Protein AF-A0A959GQR2-F1 (afdb_monomer_lite)

Structure (mmCIF, N/CA/C/O backbone):
data_AF-A0A959GQR2-F1
#
_entry.id   AF-A0A959GQR2-F1
#
loop_
_atom_site.group_PDB
_atom_site.id
_atom_site.type_symbol
_atom_site.label_atom_id
_atom_site.label_alt_id
_atom_site.label_comp_id
_atom_site.label_asym_id
_atom_site.label_entity_id
_atom_site.label_seq_id
_atom_site.pdbx_PDB_ins_code
_atom_site.Cartn_x
_atom_site.Cartn_y
_atom_site.Cartn_z
_atom_site.occupancy
_atom_site.B_iso_or_equiv
_atom_site.auth_seq_id
_atom_site.auth_comp_id
_atom_site.auth_asym_id
_atom_site.auth_atom_id
_atom_site.pdbx_PDB_model_num
ATOM 1 N N . MET A 1 1 ? 17.526 -15.668 -27.246 1.00 90.75 1 MET A N 1
ATOM 2 C CA . MET A 1 1 ? 16.387 -14.939 -27.847 1.00 90.75 1 MET A CA 1
ATOM 3 C C . MET A 1 1 ? 16.844 -13.539 -28.229 1.00 90.75 1 MET A C 1
ATOM 5 O O . MET A 1 1 ? 17.659 -12.975 -27.502 1.00 90.75 1 MET A O 1
ATOM 9 N N . GLN A 1 2 ? 16.391 -13.008 -29.364 1.00 95.25 2 GLN A N 1
ATOM 10 C CA . GLN A 1 2 ? 16.676 -11.628 -29.768 1.00 95.25 2 GLN A CA 1
ATOM 11 C C . GLN A 1 2 ? 15.507 -10.730 -29.353 1.00 95.25 2 GLN A C 1
ATOM 13 O O . GLN A 1 2 ? 14.357 -11.080 -29.602 1.00 95.25 2 GLN A O 1
ATOM 18 N N . PHE A 1 3 ? 15.804 -9.585 -28.737 1.00 97.50 3 PHE A N 1
ATOM 19 C CA . PHE A 1 3 ? 14.804 -8.584 -28.359 1.00 97.50 3 PHE A CA 1
ATOM 20 C C . PHE A 1 3 ? 15.096 -7.280 -29.100 1.00 97.50 3 PHE A C 1
ATOM 22 O O . PHE A 1 3 ? 16.038 -6.567 -28.757 1.00 97.50 3 PHE A O 1
ATOM 29 N N . GLU A 1 4 ? 14.314 -6.968 -30.134 1.00 98.38 4 GLU A N 1
ATOM 30 C CA . GLU A 1 4 ? 14.354 -5.647 -30.769 1.00 98.38 4 GLU A CA 1
ATOM 31 C C . GLU A 1 4 ? 13.756 -4.613 -29.813 1.00 98.38 4 GLU A C 1
ATOM 33 O O . GLU A 1 4 ? 12.607 -4.737 -29.390 1.00 98.38 4 GLU A O 1
ATOM 38 N N . LEU A 1 5 ? 14.548 -3.606 -29.456 1.00 98.31 5 LEU A N 1
ATOM 39 C CA . LEU A 1 5 ? 14.139 -2.560 -28.533 1.00 98.31 5 LEU A CA 1
ATOM 40 C C . LEU A 1 5 ? 13.542 -1.393 -29.311 1.00 98.31 5 LEU A C 1
ATOM 42 O O . LEU A 1 5 ? 14.211 -0.795 -30.158 1.00 98.31 5 LEU A O 1
ATOM 46 N N . ARG A 1 6 ? 12.299 -1.037 -28.984 1.00 97.69 6 ARG A N 1
ATOM 47 C CA . ARG A 1 6 ? 11.649 0.181 -29.470 1.00 97.69 6 ARG A CA 1
ATOM 48 C C . ARG A 1 6 ? 11.347 1.070 -28.266 1.00 97.69 6 ARG A C 1
ATOM 50 O O . ARG A 1 6 ? 10.456 0.711 -27.492 1.00 97.69 6 ARG A O 1
ATOM 57 N N . PRO A 1 7 ? 12.071 2.196 -28.099 1.00 95.88 7 PRO A N 1
ATOM 58 C CA . PRO A 1 7 ? 11.909 3.113 -26.974 1.00 95.88 7 PRO A CA 1
ATOM 59 C C . PRO A 1 7 ? 10.444 3.359 -26.624 1.00 95.88 7 PRO A C 1
ATOM 61 O O . PRO A 1 7 ? 9.651 3.693 -27.507 1.00 95.88 7 PRO A O 1
ATOM 64 N N . TYR A 1 8 ? 10.101 3.142 -25.353 1.00 93.56 8 TYR A N 1
ATOM 65 C CA . TYR A 1 8 ? 8.764 3.346 -24.782 1.00 93.56 8 TYR A CA 1
ATOM 66 C C . TYR A 1 8 ? 7.606 2.594 -25.438 1.00 93.56 8 TYR A C 1
ATOM 68 O O . TYR A 1 8 ? 6.451 2.852 -25.113 1.00 93.56 8 TYR A O 1
ATOM 76 N N . LYS A 1 9 ? 7.890 1.638 -26.325 1.00 95.62 9 LYS A N 1
ATOM 77 C CA . LYS A 1 9 ? 6.865 0.866 -27.028 1.00 95.62 9 LYS A CA 1
ATOM 78 C C . LYS A 1 9 ? 6.974 -0.617 -26.721 1.00 95.62 9 LYS A C 1
ATOM 80 O O . LYS A 1 9 ? 6.058 -1.176 -26.126 1.00 95.62 9 LYS A O 1
ATOM 85 N N . THR A 1 10 ? 8.074 -1.250 -27.130 1.00 97.50 10 THR A N 1
ATOM 86 C CA . THR A 1 10 ? 8.179 -2.714 -27.111 1.00 97.50 10 THR A CA 1
ATOM 87 C C . THR A 1 10 ? 9.586 -3.225 -26.814 1.00 97.50 10 THR A C 1
ATOM 89 O O . THR A 1 10 ? 10.592 -2.562 -27.089 1.00 97.50 10 THR A O 1
ATOM 92 N N . ILE A 1 11 ? 9.643 -4.455 -26.298 1.00 97.81 11 ILE A N 1
ATOM 93 C CA . ILE A 1 11 ? 10.858 -5.246 -26.073 1.00 97.81 11 ILE A CA 1
ATOM 94 C C . ILE A 1 11 ? 10.650 -6.604 -26.749 1.00 97.81 11 ILE A C 1
ATOM 96 O O . ILE A 1 11 ? 10.088 -7.533 -26.171 1.00 97.81 11 ILE A O 1
ATOM 100 N N . GLY A 1 12 ? 11.072 -6.716 -28.011 1.00 96.75 12 GLY A N 1
ATOM 101 C CA . GLY A 1 12 ? 10.704 -7.850 -28.859 1.00 96.75 12 GLY A CA 1
ATOM 102 C C . GLY A 1 12 ? 9.174 -7.997 -28.940 1.00 96.75 12 GLY A C 1
ATOM 103 O O . GLY A 1 12 ? 8.532 -7.043 -29.382 1.00 96.75 12 GLY A O 1
ATOM 104 N N . PRO A 1 13 ? 8.594 -9.144 -28.529 1.00 96.31 13 PRO A N 1
ATOM 105 C CA . PRO A 1 13 ? 7.144 -9.356 -28.547 1.00 96.31 13 PRO A CA 1
ATOM 106 C C . PRO A 1 13 ? 6.391 -8.637 -27.417 1.00 96.31 13 PRO A C 1
ATOM 108 O O . PRO A 1 13 ? 5.178 -8.518 -27.500 1.00 96.31 13 PRO A O 1
ATOM 111 N N . LEU A 1 14 ? 7.083 -8.160 -26.377 1.00 97.69 14 LEU A N 1
ATOM 112 C CA . LEU A 1 14 ? 6.443 -7.553 -25.209 1.00 97.69 14 LEU A CA 1
ATOM 113 C C . LEU A 1 14 ? 6.052 -6.101 -25.490 1.00 97.69 14 LEU A C 1
ATOM 115 O O . LEU A 1 14 ? 6.912 -5.326 -25.929 1.00 97.69 14 LEU A O 1
ATOM 119 N N . VAL A 1 15 ? 4.818 -5.705 -25.171 1.00 97.81 15 VAL A N 1
ATOM 120 C CA . VAL A 1 15 ? 4.341 -4.320 -25.287 1.00 97.81 15 VAL A CA 1
ATOM 121 C C . VAL A 1 15 ? 4.146 -3.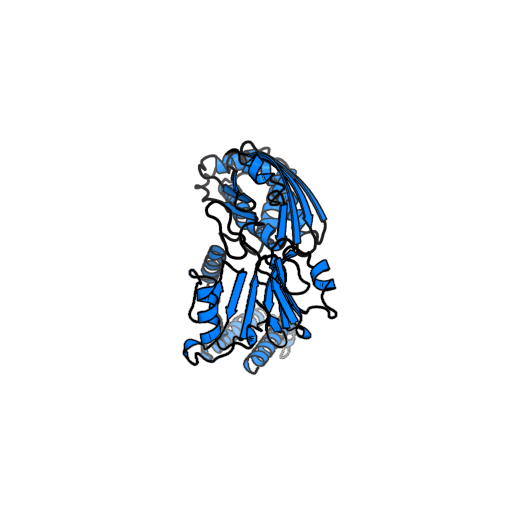725 -23.896 1.00 97.81 15 VAL A C 1
ATOM 123 O O . VAL A 1 15 ? 3.531 -4.327 -23.017 1.00 97.81 15 VAL A O 1
ATOM 126 N N . PHE A 1 16 ? 4.701 -2.536 -23.645 1.00 95.12 16 PHE A N 1
ATOM 127 C CA . PHE A 1 16 ? 4.500 -1.880 -22.349 1.00 95.12 16 PHE A CA 1
ATOM 128 C C . PHE A 1 16 ? 3.009 -1.653 -22.073 1.00 95.12 16 PHE A C 1
ATOM 130 O O . PHE A 1 16 ? 2.288 -1.157 -22.934 1.00 95.12 16 PHE A O 1
ATOM 137 N N . GLY A 1 17 ? 2.568 -1.980 -20.856 1.00 89.31 17 GLY A N 1
ATOM 138 C CA . GLY A 1 17 ? 1.157 -1.936 -20.464 1.00 89.31 17 GLY A CA 1
ATOM 139 C C . GLY A 1 17 ? 0.399 -3.260 -20.623 1.00 89.31 17 GLY A C 1
ATOM 140 O O . GLY A 1 17 ? -0.696 -3.379 -20.072 1.00 89.31 17 GLY A O 1
ATOM 141 N N . ASP A 1 18 ? 0.977 -4.261 -21.292 1.00 94.19 18 ASP A N 1
ATOM 142 C CA . ASP A 1 18 ? 0.396 -5.605 -21.391 1.00 94.19 18 ASP A CA 1
ATOM 143 C C . ASP A 1 18 ? 0.135 -6.206 -20.007 1.00 94.19 18 ASP A C 1
ATOM 145 O O . ASP A 1 18 ? 0.869 -5.943 -19.046 1.00 94.19 18 ASP A O 1
ATOM 149 N N . SER A 1 19 ? -0.922 -7.013 -19.885 1.00 93.56 19 SER A N 1
ATOM 150 C CA . SER A 1 19 ? -1.163 -7.745 -18.642 1.00 93.56 19 SER A CA 1
ATOM 151 C C . SER A 1 19 ? -0.108 -8.836 -18.444 1.00 93.56 19 SER A C 1
ATOM 153 O O . SER A 1 19 ? 0.501 -9.333 -19.392 1.00 93.56 19 SER A O 1
ATOM 155 N N . ARG A 1 20 ? 0.076 -9.285 -17.200 1.00 94.38 20 ARG A N 1
ATOM 156 C CA . ARG A 1 20 ? 0.905 -10.461 -16.895 1.00 94.38 20 ARG A CA 1
ATOM 157 C C . ARG A 1 20 ? 0.517 -11.704 -17.708 1.00 94.38 20 ARG A C 1
ATOM 159 O O . ARG A 1 20 ? 1.388 -12.513 -18.022 1.00 94.38 20 ARG A O 1
ATOM 166 N N . ALA A 1 21 ? -0.766 -11.885 -18.026 1.00 94.12 21 ALA A N 1
ATOM 167 C CA . ALA A 1 21 ? -1.213 -13.005 -18.851 1.00 94.12 21 ALA A CA 1
ATOM 168 C C . ALA A 1 21 ? -0.671 -12.883 -20.282 1.00 94.12 21 ALA A C 1
ATOM 170 O O . ALA A 1 21 ? -0.010 -13.808 -20.747 1.00 94.12 21 ALA A O 1
ATOM 171 N N . ASP A 1 22 ? -0.835 -11.715 -20.906 1.00 97.06 22 ASP A N 1
ATOM 172 C CA . ASP A 1 22 ? -0.346 -11.438 -22.265 1.00 97.06 22 ASP A CA 1
ATOM 173 C C . ASP A 1 22 ? 1.186 -11.584 -22.348 1.00 97.06 22 ASP A C 1
ATOM 175 O O . ASP A 1 22 ? 1.730 -12.183 -23.276 1.00 97.06 22 ASP A O 1
ATOM 179 N N . VAL A 1 23 ? 1.907 -11.118 -21.319 1.00 97.56 23 VAL A N 1
ATOM 180 C CA . VAL A 1 23 ? 3.363 -11.309 -21.229 1.00 97.56 23 VAL A CA 1
ATOM 181 C C . VAL A 1 23 ? 3.733 -12.790 -21.191 1.00 97.56 23 VAL A C 1
ATOM 183 O O . VAL A 1 23 ? 4.686 -13.195 -21.851 1.00 97.56 23 VAL A O 1
ATOM 186 N N . ARG A 1 24 ? 3.007 -13.614 -20.430 1.00 97.25 24 ARG A N 1
ATOM 187 C CA . ARG A 1 24 ? 3.281 -15.056 -20.335 1.00 97.25 24 ARG A CA 1
ATOM 188 C C . ARG A 1 24 ? 3.036 -15.776 -21.655 1.00 97.25 24 ARG A C 1
ATOM 190 O O . ARG A 1 24 ? 3.778 -16.704 -21.960 1.00 97.25 24 ARG A O 1
ATOM 197 N N . GLU A 1 25 ? 2.062 -15.337 -22.449 1.00 97.19 25 GLU A N 1
ATOM 198 C CA . GLU A 1 25 ? 1.809 -15.884 -23.791 1.00 97.19 25 GLU A CA 1
ATOM 199 C C . GLU A 1 25 ? 2.983 -15.655 -24.756 1.00 97.19 25 GLU A C 1
ATOM 201 O O . GLU A 1 25 ? 3.155 -16.406 -25.715 1.00 97.19 25 GLU A O 1
ATOM 206 N N . CYS A 1 26 ? 3.848 -14.675 -24.476 1.00 96.44 26 CYS A N 1
ATOM 207 C CA . CYS A 1 26 ? 5.047 -14.410 -25.271 1.00 96.44 26 CYS A CA 1
ATOM 208 C C . CYS A 1 26 ? 6.200 -15.401 -25.015 1.00 96.44 26 CYS A C 1
ATOM 210 O O . CYS A 1 26 ? 7.245 -15.292 -25.668 1.00 96.44 26 CYS A O 1
ATOM 212 N N . PHE A 1 27 ? 6.062 -16.333 -24.064 1.00 95.69 27 PHE A N 1
ATOM 213 C CA . PHE A 1 27 ? 7.126 -17.252 -23.665 1.00 95.69 27 PHE A CA 1
ATOM 214 C C . PHE A 1 27 ? 6.670 -18.714 -23.648 1.00 95.69 27 PHE A C 1
ATOM 216 O O . PHE A 1 27 ? 5.664 -19.066 -23.045 1.00 95.69 27 PHE A O 1
ATOM 223 N N . ASP A 1 28 ? 7.501 -19.601 -24.202 1.00 92.31 28 ASP A N 1
ATOM 224 C CA . ASP A 1 28 ? 7.224 -21.048 -24.222 1.00 92.31 28 ASP A CA 1
ATOM 225 C C . ASP A 1 28 ? 7.354 -21.721 -22.843 1.00 92.31 28 ASP A C 1
ATOM 227 O O . ASP A 1 28 ? 6.884 -22.838 -22.635 1.00 92.31 28 ASP A O 1
ATOM 231 N N . ASN A 1 29 ? 8.049 -21.076 -21.899 1.00 91.25 29 ASN A N 1
ATOM 232 C CA . ASN A 1 29 ? 8.347 -21.634 -20.582 1.00 91.25 29 ASN A CA 1
ATOM 233 C C . ASN A 1 29 ? 7.694 -20.804 -19.482 1.00 91.25 29 ASN A C 1
ATOM 235 O O . ASN A 1 29 ? 7.725 -19.575 -19.524 1.00 91.25 29 ASN A O 1
ATOM 239 N N . ALA A 1 30 ? 7.206 -21.484 -18.444 1.00 92.44 30 ALA A N 1
ATOM 240 C CA . ALA A 1 30 ? 6.708 -20.819 -17.250 1.00 92.44 30 ALA A CA 1
ATOM 241 C C . ALA A 1 30 ? 7.824 -19.999 -16.564 1.00 92.44 30 ALA A C 1
ATOM 243 O O . ALA A 1 30 ? 8.967 -20.469 -16.481 1.00 92.44 30 ALA A O 1
ATOM 244 N N . PRO A 1 31 ? 7.511 -18.799 -16.043 1.00 95.56 31 PRO A N 1
ATOM 245 C CA . PRO A 1 31 ? 8.481 -17.998 -15.313 1.00 95.56 31 PRO A CA 1
ATOM 246 C C . PRO A 1 31 ? 8.784 -18.577 -13.934 1.00 95.56 31 PRO A C 1
ATOM 248 O O . PRO A 1 31 ? 7.935 -19.187 -13.282 1.00 95.56 31 PRO A O 1
ATOM 251 N N . GLU A 1 32 ? 9.971 -18.266 -13.424 1.00 94.00 32 GLU A N 1
ATOM 252 C CA . GLU A 1 32 ? 10.219 -18.292 -11.988 1.00 94.00 32 GLU A CA 1
ATOM 253 C C . GLU A 1 32 ? 9.667 -17.011 -11.359 1.00 94.00 32 GLU A C 1
ATOM 255 O O . GLU A 1 32 ? 10.047 -15.900 -11.731 1.00 94.00 32 GLU A O 1
ATOM 260 N N . VAL A 1 33 ? 8.753 -17.166 -10.404 1.00 91.44 33 VAL A N 1
ATOM 261 C CA . VAL A 1 33 ? 8.129 -16.042 -9.705 1.00 91.44 33 VAL A CA 1
ATOM 262 C C . VAL A 1 33 ? 9.060 -15.561 -8.596 1.00 91.44 33 VAL A C 1
ATOM 264 O O . VAL A 1 33 ? 9.327 -16.285 -7.636 1.00 91.44 33 VAL A O 1
ATOM 267 N N . VAL A 1 34 ? 9.527 -14.320 -8.704 1.00 85.69 34 VAL A N 1
ATOM 268 C CA . VAL A 1 34 ? 10.437 -13.698 -7.741 1.00 85.69 34 VAL A CA 1
ATOM 269 C C . VAL A 1 34 ? 9.640 -12.790 -6.813 1.00 85.69 34 VAL A C 1
ATOM 271 O O . VAL A 1 34 ? 9.060 -11.782 -7.225 1.00 85.69 34 VAL A O 1
ATOM 274 N N . ALA A 1 35 ? 9.591 -13.166 -5.534 1.00 76.06 35 ALA A N 1
ATOM 275 C CA . ALA A 1 35 ? 8.930 -12.375 -4.507 1.00 76.06 35 ALA A CA 1
ATOM 276 C C . ALA A 1 35 ? 9.670 -11.049 -4.287 1.00 76.06 35 ALA A C 1
ATOM 278 O O . ALA A 1 35 ? 10.886 -11.028 -4.102 1.00 76.06 35 ALA A O 1
ATOM 279 N N . MET A 1 36 ? 8.916 -9.954 -4.264 1.00 72.88 36 MET A N 1
ATOM 280 C CA . MET A 1 36 ? 9.434 -8.622 -3.970 1.00 72.88 36 MET A CA 1
ATOM 281 C C . MET A 1 36 ? 9.188 -8.270 -2.496 1.00 72.88 36 MET A C 1
ATOM 283 O O . MET A 1 36 ? 8.312 -8.840 -1.839 1.00 72.88 36 MET A O 1
ATOM 287 N N . ALA A 1 37 ? 9.981 -7.340 -1.963 1.00 54.19 37 ALA A N 1
ATOM 288 C CA . ALA A 1 37 ? 9.722 -6.752 -0.650 1.00 54.19 37 ALA A CA 1
ATOM 289 C C . ALA A 1 37 ? 8.410 -5.939 -0.655 1.00 54.19 37 ALA A C 1
ATOM 291 O O . ALA A 1 37 ? 7.947 -5.547 -1.722 1.00 54.19 37 ALA A O 1
ATOM 292 N N . GLU A 1 38 ? 7.853 -5.730 0.544 1.00 50.16 38 GLU A N 1
ATOM 293 C CA . GLU A 1 38 ? 6.740 -4.828 0.924 1.00 50.16 38 GLU A CA 1
ATOM 294 C C . GLU A 1 38 ? 5.863 -4.274 -0.220 1.00 50.16 38 GLU A C 1
ATOM 296 O O . GLU A 1 38 ? 6.300 -3.450 -1.020 1.00 50.16 38 GLU A O 1
ATOM 301 N N . GLY A 1 39 ? 4.599 -4.697 -0.268 1.00 50.22 39 GLY A N 1
ATOM 302 C CA . GLY A 1 39 ? 3.566 -4.148 -1.160 1.00 50.22 39 GLY A CA 1
ATOM 303 C C . GLY A 1 39 ? 3.691 -4.441 -2.657 1.00 50.22 39 GLY A C 1
ATOM 304 O O . GLY A 1 39 ? 2.702 -4.320 -3.375 1.00 50.22 39 GLY A O 1
ATOM 305 N N . ARG A 1 40 ? 4.860 -4.856 -3.159 1.00 61.25 40 ARG A N 1
ATOM 306 C CA . ARG A 1 40 ? 5.075 -5.033 -4.604 1.00 61.25 40 ARG A CA 1
ATOM 307 C C . ARG A 1 40 ? 4.563 -6.379 -5.116 1.00 61.25 40 ARG A C 1
ATOM 309 O O . ARG A 1 40 ? 4.768 -7.430 -4.497 1.00 61.25 40 ARG A O 1
ATOM 316 N N . LEU A 1 41 ? 3.928 -6.345 -6.288 1.00 71.88 41 LEU A N 1
ATOM 317 C CA . LEU A 1 41 ? 3.577 -7.550 -7.032 1.00 71.88 41 LEU A CA 1
ATOM 318 C C . LEU A 1 41 ? 4.849 -8.334 -7.396 1.00 71.88 41 LEU A C 1
ATOM 320 O O . LEU A 1 41 ? 5.918 -7.744 -7.575 1.00 71.88 41 LEU A O 1
ATOM 324 N N . PRO A 1 42 ? 4.776 -9.675 -7.444 1.00 82.88 42 PRO A N 1
ATOM 325 C CA . PRO A 1 42 ? 5.944 -10.481 -7.749 1.00 82.88 42 PRO A CA 1
ATOM 326 C C . PRO A 1 42 ? 6.368 -10.285 -9.206 1.00 82.88 42 PRO A C 1
ATOM 328 O O . PRO A 1 42 ? 5.528 -10.262 -10.107 1.00 82.88 42 PRO A O 1
ATOM 331 N N . ASN A 1 43 ? 7.671 -10.217 -9.434 1.00 92.06 43 ASN A N 1
ATOM 332 C CA . ASN A 1 43 ? 8.250 -10.149 -10.770 1.00 92.06 43 ASN A CA 1
ATOM 333 C C . ASN A 1 43 ? 8.509 -11.554 -11.317 1.00 92.06 43 ASN A C 1
ATOM 335 O O . ASN A 1 43 ? 8.384 -12.549 -10.599 1.00 92.06 43 ASN A O 1
ATOM 339 N N . GLU A 1 44 ? 8.846 -11.648 -12.597 1.00 95.81 44 GLU A N 1
ATOM 340 C CA . GLU A 1 44 ? 8.969 -12.931 -13.287 1.00 95.81 44 GLU A CA 1
ATOM 341 C C . GLU A 1 44 ? 10.310 -13.056 -13.997 1.00 95.81 44 GLU A C 1
ATOM 343 O O . GLU A 1 44 ? 10.713 -12.181 -14.757 1.00 95.81 44 GLU A O 1
ATOM 348 N N . GLN A 1 45 ? 11.008 -14.164 -13.758 1.00 96.81 45 GLN A N 1
ATOM 349 C CA . GLN A 1 45 ? 12.276 -14.462 -14.403 1.00 96.81 45 GLN A CA 1
ATOM 350 C C . GLN A 1 45 ? 12.111 -15.587 -15.423 1.00 96.81 45 GLN A C 1
ATOM 352 O O . GLN A 1 45 ? 11.796 -16.724 -15.074 1.00 96.81 45 GLN A O 1
ATOM 357 N N . TYR A 1 46 ? 12.432 -15.293 -16.680 1.00 96.88 46 TYR A N 1
ATOM 358 C CA . TYR A 1 46 ? 12.493 -16.269 -17.765 1.00 96.88 46 TYR A CA 1
ATOM 359 C C . TYR A 1 46 ? 13.962 -16.585 -18.051 1.00 96.88 46 TYR A C 1
ATOM 361 O O . TYR A 1 46 ? 14.588 -16.017 -18.950 1.00 96.88 46 TYR A O 1
ATOM 369 N N . LYS A 1 47 ? 14.545 -17.479 -17.240 1.00 94.38 47 LYS A N 1
ATOM 370 C CA . LYS A 1 47 ? 15.990 -17.783 -17.249 1.00 94.38 47 LYS A CA 1
ATOM 371 C C . LYS A 1 47 ? 16.510 -18.232 -18.616 1.00 94.38 47 LYS A C 1
ATOM 373 O O . LYS A 1 47 ? 17.559 -17.760 -19.044 1.00 94.38 47 LYS A O 1
ATOM 378 N N . SER A 1 48 ? 15.777 -19.104 -19.313 1.00 94.62 48 SER A N 1
ATOM 379 C CA . SER A 1 48 ? 16.151 -19.590 -20.652 1.00 94.62 48 SER A CA 1
ATOM 380 C C . SER A 1 48 ? 16.151 -18.472 -21.701 1.00 94.62 48 SER A C 1
ATOM 382 O O . SER A 1 48 ? 16.983 -18.473 -22.609 1.00 94.62 48 SER A O 1
ATOM 384 N N . SER A 1 49 ? 15.268 -17.487 -21.539 1.00 96.00 49 SER A N 1
ATOM 385 C CA . SER A 1 49 ? 15.159 -16.323 -22.419 1.00 96.00 49 SER A CA 1
ATOM 386 C C . SER A 1 49 ? 16.105 -15.184 -22.036 1.00 96.00 49 SER A C 1
ATOM 388 O O . SER A 1 49 ? 16.326 -14.305 -22.864 1.00 96.00 49 SER A O 1
ATOM 390 N N . GLY A 1 50 ? 16.692 -15.202 -20.833 1.00 97.00 50 GLY A N 1
ATOM 391 C CA . GLY A 1 50 ? 17.599 -14.162 -20.338 1.00 97.00 50 GLY A CA 1
ATOM 392 C C . GLY A 1 50 ? 16.902 -12.841 -20.000 1.00 97.00 50 GLY A C 1
ATOM 393 O O . GLY A 1 50 ? 17.495 -11.782 -20.185 1.00 97.00 50 GLY A O 1
ATOM 394 N N . ILE A 1 51 ? 15.647 -12.881 -19.545 1.00 97.88 51 ILE A N 1
ATOM 395 C CA . ILE A 1 51 ? 14.858 -11.678 -19.244 1.00 97.88 51 ILE A CA 1
ATOM 396 C C . ILE A 1 51 ? 14.186 -11.773 -17.870 1.00 97.88 51 ILE A C 1
ATOM 398 O O . ILE A 1 51 ? 13.662 -12.821 -17.484 1.00 97.88 51 ILE A O 1
ATOM 402 N N . PHE A 1 52 ? 14.232 -10.672 -17.129 1.00 97.31 52 PHE A N 1
ATOM 403 C CA . PHE A 1 52 ? 13.532 -10.457 -15.871 1.00 97.31 52 PHE A CA 1
ATOM 404 C C . PHE A 1 52 ? 12.485 -9.368 -16.081 1.00 97.31 52 PHE A C 1
ATOM 406 O O . PHE A 1 52 ? 12.822 -8.223 -16.377 1.00 97.31 52 PHE A O 1
ATOM 413 N N . VAL A 1 53 ? 11.217 -9.741 -15.974 1.00 97.19 53 VAL A N 1
ATOM 414 C CA . VAL A 1 53 ? 10.066 -8.882 -16.228 1.00 97.19 53 VAL A CA 1
ATOM 415 C C . VAL A 1 53 ? 9.632 -8.211 -14.934 1.00 97.19 53 VAL A C 1
ATOM 417 O O . VAL A 1 53 ? 9.399 -8.874 -13.921 1.00 97.19 53 VAL A O 1
ATOM 420 N N . ILE A 1 54 ? 9.501 -6.891 -15.000 1.00 93.69 54 ILE A N 1
ATOM 421 C CA . ILE A 1 54 ? 9.073 -6.030 -13.909 1.00 93.69 54 ILE A CA 1
ATOM 422 C C . ILE A 1 54 ? 7.681 -5.504 -14.238 1.00 93.69 54 ILE A C 1
ATOM 424 O O . ILE A 1 54 ? 7.474 -4.826 -15.252 1.00 93.69 54 ILE A O 1
ATOM 428 N N . TYR A 1 55 ? 6.742 -5.808 -13.353 1.00 89.31 55 TYR A N 1
ATOM 429 C CA . TYR A 1 55 ? 5.381 -5.302 -13.435 1.00 89.31 55 TYR A CA 1
ATOM 430 C C . TYR A 1 55 ? 5.235 -4.049 -12.579 1.00 89.31 55 TYR A C 1
ATOM 432 O O . TYR A 1 55 ? 5.916 -3.885 -11.561 1.00 89.31 55 TYR A O 1
ATOM 440 N N . ASP A 1 56 ? 4.344 -3.157 -12.993 1.00 81.19 56 ASP A N 1
ATOM 441 C CA . ASP A 1 56 ? 3.861 -2.117 -12.103 1.00 81.19 56 ASP A CA 1
ATOM 442 C C . ASP A 1 56 ? 2.859 -2.689 -11.087 1.00 81.19 56 ASP A C 1
ATOM 444 O O . ASP A 1 56 ? 2.550 -3.880 -11.040 1.00 81.19 56 ASP A O 1
ATOM 448 N N . LYS A 1 57 ? 2.346 -1.808 -10.237 1.00 71.44 57 LYS A N 1
ATOM 449 C CA . LYS A 1 57 ? 1.359 -2.138 -9.206 1.00 71.44 57 LYS A CA 1
ATOM 450 C C . LYS A 1 57 ? -0.016 -2.569 -9.734 1.00 71.44 57 LYS A C 1
ATOM 452 O O . LYS A 1 57 ? -0.801 -3.084 -8.946 1.00 71.44 57 LYS A O 1
ATOM 457 N N . TYR A 1 58 ? -0.311 -2.345 -11.014 1.00 74.56 58 TYR A N 1
ATOM 458 C CA . TYR A 1 58 ? -1.552 -2.755 -11.678 1.00 74.56 58 TYR A CA 1
ATOM 459 C C . TYR A 1 58 ? -1.385 -4.085 -12.424 1.00 74.56 58 TYR A C 1
ATOM 461 O O . TYR A 1 58 ? -2.229 -4.463 -13.233 1.00 74.56 58 TYR A O 1
ATOM 469 N N . ASP A 1 59 ? -0.284 -4.791 -12.160 1.00 83.00 59 ASP A N 1
ATOM 470 C CA . ASP A 1 59 ? 0.090 -6.031 -12.830 1.00 83.00 59 ASP A CA 1
ATOM 471 C C . ASP A 1 59 ? 0.318 -5.874 -14.342 1.00 83.00 59 ASP A C 1
ATOM 473 O O . ASP A 1 59 ? 0.100 -6.804 -15.125 1.00 83.00 59 ASP A O 1
ATOM 477 N N . ARG A 1 60 ? 0.757 -4.676 -14.756 1.00 89.12 60 ARG A N 1
ATOM 478 C CA . ARG A 1 60 ? 1.056 -4.342 -16.150 1.00 89.12 60 ARG A CA 1
ATOM 479 C C . ARG A 1 60 ? 2.551 -4.298 -16.404 1.00 89.12 60 ARG A C 1
ATOM 481 O O . ARG A 1 60 ? 3.329 -3.862 -15.554 1.00 89.12 60 ARG A O 1
ATOM 488 N N . PHE A 1 61 ? 2.970 -4.727 -17.588 1.00 94.44 61 PHE A N 1
ATOM 489 C CA . PHE A 1 61 ? 4.373 -4.731 -17.977 1.00 94.44 61 PHE A CA 1
ATOM 490 C C . PHE A 1 61 ? 4.955 -3.312 -17.987 1.00 94.44 61 PHE A C 1
ATOM 492 O O . PHE A 1 61 ? 4.503 -2.451 -18.745 1.00 94.44 61 PHE A O 1
ATOM 499 N N . ALA A 1 62 ? 5.967 -3.066 -17.154 1.00 92.94 62 ALA A N 1
ATOM 500 C CA . ALA A 1 62 ? 6.505 -1.725 -16.932 1.00 92.94 62 ALA A CA 1
ATOM 501 C C . ALA A 1 62 ? 7.988 -1.598 -17.293 1.00 92.94 62 ALA A C 1
ATOM 503 O O . ALA A 1 62 ? 8.412 -0.561 -17.808 1.00 92.94 62 ALA A O 1
ATOM 504 N N . ALA A 1 63 ? 8.775 -2.640 -17.041 1.00 96.06 63 ALA A N 1
ATOM 505 C CA . ALA A 1 63 ? 10.183 -2.689 -17.409 1.00 96.06 63 ALA A CA 1
ATOM 506 C C . ALA A 1 63 ? 10.664 -4.133 -17.560 1.00 96.06 63 ALA A C 1
ATOM 508 O O . ALA A 1 63 ? 10.049 -5.066 -17.049 1.00 96.06 63 ALA A O 1
ATOM 509 N N . ALA A 1 64 ? 11.803 -4.320 -18.217 1.00 97.56 64 ALA A N 1
ATOM 510 C CA . ALA A 1 64 ? 12.529 -5.576 -18.167 1.00 97.56 64 ALA A CA 1
ATOM 511 C C . ALA A 1 64 ? 14.032 -5.353 -18.051 1.00 97.56 64 ALA A C 1
ATOM 513 O O . ALA A 1 64 ? 14.594 -4.467 -18.695 1.00 97.56 64 ALA A O 1
ATOM 514 N N . GLU A 1 65 ? 14.677 -6.210 -17.268 1.00 97.94 65 GLU A N 1
ATOM 515 C CA . GLU A 1 65 ? 16.125 -6.358 -17.255 1.00 97.94 65 GLU A CA 1
ATOM 516 C C . GLU A 1 65 ? 16.514 -7.552 -18.135 1.00 97.94 65 GLU A C 1
ATOM 518 O O . GLU A 1 65 ? 16.057 -8.680 -17.942 1.00 97.94 65 GLU A O 1
ATOM 523 N N . ILE A 1 66 ? 17.358 -7.298 -19.129 1.00 98.44 66 ILE A N 1
ATOM 524 C CA . ILE A 1 66 ? 17.763 -8.258 -20.152 1.00 98.44 66 ILE A CA 1
ATOM 525 C C . ILE A 1 66 ? 19.241 -8.575 -19.956 1.00 98.44 66 ILE A C 1
ATOM 527 O O . ILE A 1 66 ? 20.092 -7.686 -19.962 1.00 98.44 66 ILE A O 1
ATOM 531 N N . SER A 1 67 ? 19.564 -9.855 -19.819 1.00 98.12 67 SER A N 1
ATOM 532 C CA . SER A 1 67 ? 20.921 -10.361 -19.613 1.00 98.12 67 SER A CA 1
ATOM 533 C C . SER A 1 67 ? 21.198 -11.560 -20.523 1.00 98.12 67 SER A C 1
ATOM 535 O O . SER A 1 67 ? 20.317 -12.069 -21.218 1.00 98.12 67 SER A O 1
ATOM 537 N N . ARG A 1 68 ? 22.451 -12.022 -20.576 1.00 97.38 68 ARG A N 1
ATOM 538 C CA . ARG A 1 68 ? 22.799 -13.205 -21.383 1.00 97.38 68 ARG A CA 1
ATOM 539 C C . ARG A 1 68 ? 21.994 -14.424 -20.885 1.00 97.38 68 ARG A C 1
ATOM 541 O O . ARG A 1 68 ? 21.868 -14.588 -19.675 1.00 97.38 68 ARG A O 1
ATOM 548 N N . PRO A 1 69 ? 21.469 -15.283 -21.781 1.00 96.62 69 PRO A N 1
ATOM 549 C CA . PRO A 1 69 ? 21.828 -15.438 -23.199 1.00 96.62 69 PRO A CA 1
ATOM 550 C C . PRO A 1 69 ? 21.026 -14.569 -24.189 1.00 96.62 69 PRO A C 1
ATOM 552 O O . PRO A 1 69 ? 21.122 -14.780 -25.401 1.00 96.62 69 PRO A O 1
ATOM 555 N N . ALA A 1 70 ? 20.217 -13.619 -23.718 1.00 97.75 70 ALA A N 1
ATOM 556 C CA . ALA A 1 70 ? 19.452 -12.736 -24.589 1.00 97.75 70 ALA A CA 1
ATOM 557 C C . ALA A 1 70 ? 20.346 -11.806 -25.428 1.00 97.75 70 ALA A C 1
ATOM 559 O O . ALA A 1 70 ? 21.499 -11.531 -25.090 1.00 97.75 70 AL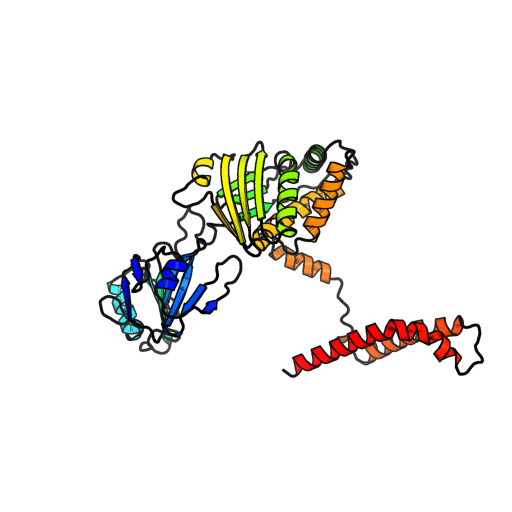A A O 1
ATOM 560 N N . GLN A 1 71 ? 19.783 -11.292 -26.521 1.00 98.06 71 GLN A N 1
ATOM 561 C CA . GLN A 1 71 ? 20.423 -10.318 -27.403 1.00 98.06 71 GLN A CA 1
ATOM 562 C C . GLN A 1 71 ? 19.514 -9.087 -27.547 1.00 98.06 71 GLN A C 1
ATOM 564 O O . GLN A 1 71 ? 18.701 -9.040 -28.474 1.00 98.06 71 GLN A O 1
ATOM 569 N N . PRO A 1 72 ? 19.591 -8.113 -26.620 1.00 98.25 72 PRO A N 1
ATOM 570 C CA . PRO A 1 72 ? 18.862 -6.858 -26.747 1.00 98.25 72 PRO A CA 1
ATOM 571 C C . PRO A 1 72 ? 19.482 -6.023 -27.867 1.00 98.25 72 PRO A C 1
ATOM 573 O O . PRO A 1 72 ? 20.628 -5.579 -27.766 1.00 98.25 72 PRO A O 1
ATOM 576 N N . THR A 1 73 ? 18.737 -5.828 -28.951 1.00 98.50 73 THR A N 1
ATOM 577 C CA . THR A 1 73 ? 19.192 -5.083 -30.125 1.00 98.50 73 THR A CA 1
ATOM 578 C C . THR A 1 73 ? 18.479 -3.746 -30.252 1.00 98.50 73 THR A C 1
ATOM 580 O O . THR A 1 73 ? 17.256 -3.714 -30.340 1.00 98.50 73 THR A O 1
ATOM 583 N N . PHE A 1 74 ? 19.241 -2.658 -30.334 1.00 98.44 74 PHE A N 1
ATOM 584 C CA . PHE A 1 74 ? 18.747 -1.311 -30.626 1.00 98.44 74 PHE A CA 1
ATOM 585 C C . PHE A 1 74 ? 19.521 -0.760 -31.826 1.00 98.44 74 PHE A C 1
ATOM 587 O O . PHE A 1 74 ? 20.733 -0.950 -31.912 1.00 98.44 74 PHE A O 1
ATOM 594 N N . GLU A 1 75 ? 18.820 -0.183 -32.807 1.00 97.19 75 GLU A N 1
ATOM 595 C CA . GLU A 1 75 ? 19.400 0.219 -34.103 1.00 97.19 75 GLU A CA 1
ATOM 596 C C . GLU A 1 75 ? 20.284 -0.878 -34.741 1.00 97.19 75 GLU A C 1
ATOM 598 O O . GLU A 1 75 ? 21.371 -0.623 -35.258 1.00 97.19 75 GLU A O 1
ATOM 603 N N . LYS A 1 76 ? 19.809 -2.133 -34.688 1.00 97.06 76 LYS A N 1
ATOM 604 C CA . LYS A 1 76 ? 20.490 -3.344 -35.199 1.00 97.06 76 LYS A CA 1
ATOM 605 C C . LYS A 1 76 ? 21.804 -3.714 -34.489 1.00 97.06 76 LYS A C 1
ATOM 607 O O . LYS A 1 76 ? 22.496 -4.620 -34.947 1.00 97.06 76 LYS A O 1
ATOM 612 N N . LYS A 1 77 ? 22.144 -3.079 -33.365 1.00 98.12 77 LYS A N 1
ATOM 613 C CA . LYS A 1 77 ? 23.329 -3.407 -32.558 1.00 98.12 77 LYS A CA 1
ATOM 614 C C . LYS A 1 77 ? 22.938 -4.134 -31.276 1.00 98.12 77 LYS A C 1
ATOM 616 O O . LYS A 1 77 ? 22.055 -3.672 -30.561 1.00 98.12 77 LYS A O 1
ATOM 621 N N . ASN A 1 78 ? 23.605 -5.248 -30.967 1.00 98.31 78 ASN A N 1
ATOM 622 C CA . ASN A 1 78 ? 23.414 -5.965 -29.702 1.00 98.31 78 ASN A CA 1
ATOM 623 C C . ASN A 1 78 ? 24.130 -5.234 -28.561 1.00 98.31 78 ASN A C 1
ATOM 625 O O . ASN A 1 78 ? 25.357 -5.268 -28.475 1.00 98.31 78 ASN A O 1
ATOM 629 N N . LEU A 1 79 ? 23.361 -4.628 -27.661 1.00 98.50 79 LEU A N 1
ATOM 630 C CA . LEU A 1 79 ? 23.882 -3.777 -26.593 1.00 98.50 79 LEU A CA 1
ATOM 631 C C . LEU A 1 79 ? 24.734 -4.544 -25.572 1.00 98.50 79 LEU A C 1
ATOM 633 O O . LEU A 1 79 ? 25.676 -3.983 -25.025 1.00 98.50 79 LEU A O 1
ATOM 637 N N . LEU A 1 80 ? 24.487 -5.846 -25.375 1.00 98.31 80 LEU A N 1
ATOM 638 C CA . LEU A 1 80 ? 25.313 -6.697 -24.503 1.00 98.31 80 LEU A CA 1
ATOM 639 C C . LEU A 1 80 ? 26.645 -7.125 -25.147 1.00 98.31 80 LEU A C 1
ATOM 641 O O . LEU A 1 80 ? 27.437 -7.816 -24.506 1.00 98.31 80 LEU A O 1
ATOM 645 N N . SER A 1 81 ? 26.894 -6.776 -26.411 1.00 98.00 81 SER A N 1
ATOM 646 C CA . SER A 1 81 ? 28.134 -7.120 -27.129 1.00 98.00 81 SER A CA 1
ATOM 647 C C . SER A 1 81 ? 29.017 -5.909 -27.434 1.00 98.00 81 SER A C 1
ATOM 649 O O . SER A 1 81 ? 30.079 -6.077 -28.025 1.00 98.00 81 SER A O 1
ATOM 651 N N . ILE A 1 82 ? 28.598 -4.706 -27.032 1.00 97.94 82 ILE A N 1
ATOM 652 C CA . ILE A 1 82 ? 29.349 -3.466 -27.246 1.00 97.94 82 ILE A CA 1
ATOM 653 C C . ILE A 1 82 ? 30.169 -3.162 -25.980 1.00 97.94 82 ILE A C 1
ATOM 655 O O . ILE A 1 82 ? 29.597 -3.173 -24.886 1.00 97.94 82 ILE A O 1
ATOM 659 N N . PRO A 1 83 ? 31.486 -2.900 -26.087 1.00 97.75 83 PRO A N 1
ATOM 660 C CA . PRO A 1 83 ? 32.296 -2.437 -24.961 1.00 97.75 83 PRO A CA 1
ATOM 661 C C . PRO A 1 83 ? 31.729 -1.163 -24.333 1.00 97.75 83 PRO A C 1
ATOM 663 O O . PRO A 1 83 ? 31.233 -0.287 -25.042 1.00 97.75 83 PRO A O 1
ATOM 666 N N . TRP A 1 84 ? 31.827 -1.039 -23.008 1.00 97.31 84 TRP A N 1
ATOM 667 C CA . TRP A 1 84 ? 31.241 0.079 -22.267 1.00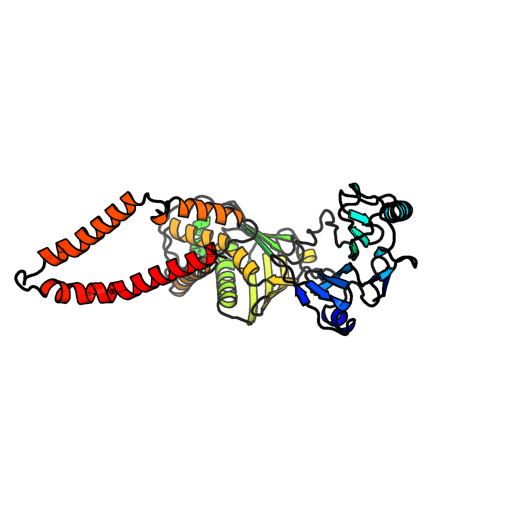 97.31 84 TRP A CA 1
ATOM 668 C C . TRP A 1 84 ? 31.634 1.454 -22.822 1.00 97.31 84 TRP A C 1
ATOM 670 O O . TRP A 1 84 ? 30.762 2.295 -23.031 1.00 97.31 84 TRP A O 1
ATOM 680 N N . GLU A 1 85 ? 32.923 1.668 -23.109 1.00 96.25 85 GLU A N 1
ATOM 681 C CA . GLU A 1 85 ? 33.430 2.925 -23.676 1.00 96.25 85 GLU A CA 1
ATOM 682 C C . GLU A 1 85 ? 32.748 3.310 -25.000 1.00 96.25 85 GLU A C 1
ATOM 684 O O . GLU A 1 85 ? 32.390 4.467 -25.209 1.00 96.25 85 GLU A O 1
ATOM 689 N N . GLU A 1 86 ? 32.498 2.337 -25.877 1.00 97.88 86 GLU A N 1
ATOM 690 C CA . GLU A 1 86 ? 31.822 2.577 -27.150 1.00 97.88 86 GLU A CA 1
ATOM 691 C C . GLU A 1 86 ? 30.329 2.835 -26.923 1.00 97.88 86 GLU A C 1
ATOM 693 O O . GLU A 1 86 ? 29.754 3.753 -27.516 1.00 97.88 86 GLU A O 1
ATOM 698 N N . LEU A 1 87 ? 29.711 2.056 -26.031 1.00 97.94 87 LEU A N 1
ATOM 699 C CA . LEU A 1 87 ? 28.293 2.158 -25.717 1.00 97.94 87 LEU A CA 1
ATOM 700 C C . LEU A 1 87 ? 27.950 3.535 -25.134 1.00 97.94 87 LEU A C 1
ATOM 702 O O . LEU A 1 87 ? 27.033 4.189 -25.629 1.00 97.94 87 LEU A O 1
ATOM 706 N N . ILE A 1 88 ? 28.712 4.014 -24.145 1.00 96.56 88 ILE A N 1
ATOM 707 C CA . ILE A 1 88 ? 28.474 5.319 -23.512 1.00 96.56 88 ILE A CA 1
ATOM 708 C C . ILE A 1 88 ? 28.713 6.470 -24.496 1.00 96.56 88 ILE A C 1
ATOM 710 O O . ILE A 1 88 ? 27.913 7.405 -24.568 1.00 96.56 88 ILE A O 1
ATOM 714 N N . THR A 1 89 ? 29.773 6.403 -25.314 1.00 97.75 89 THR A N 1
ATOM 715 C CA . THR A 1 89 ? 30.041 7.416 -26.343 1.00 97.75 89 THR A CA 1
ATOM 716 C C . THR A 1 89 ? 28.918 7.472 -27.369 1.00 97.75 89 THR A C 1
ATOM 718 O O . THR A 1 89 ? 28.545 8.558 -27.812 1.00 97.75 89 THR A O 1
ATOM 721 N N . TRP A 1 90 ? 28.367 6.323 -27.755 1.00 98.44 90 TRP A N 1
ATOM 722 C CA . TRP A 1 90 ? 27.241 6.270 -28.674 1.00 98.44 90 TRP A CA 1
ATOM 723 C C . TRP A 1 90 ? 25.961 6.829 -28.040 1.00 98.44 90 TRP A C 1
ATOM 725 O O . TRP A 1 90 ? 25.336 7.707 -28.635 1.00 98.44 90 TRP A O 1
ATOM 735 N N . PHE A 1 91 ? 25.616 6.419 -26.817 1.00 98.25 91 PHE A N 1
ATOM 736 C CA . PHE A 1 91 ? 24.413 6.900 -26.131 1.00 98.25 91 PHE A CA 1
ATOM 737 C C . PHE A 1 91 ? 24.453 8.402 -25.838 1.00 98.25 91 PHE A C 1
ATOM 739 O O . PHE A 1 91 ? 23.444 9.065 -26.044 1.00 98.25 91 PHE A O 1
ATOM 746 N N . ARG A 1 92 ? 25.610 8.982 -25.493 1.00 98.06 92 ARG A N 1
ATOM 747 C CA . ARG A 1 92 ? 25.749 10.445 -25.325 1.00 98.06 92 ARG A CA 1
ATOM 748 C C . ARG A 1 92 ? 25.464 11.239 -26.603 1.00 98.06 92 ARG A C 1
ATOM 750 O O . ARG A 1 92 ? 25.027 12.383 -26.528 1.00 98.06 92 ARG A O 1
ATOM 757 N N . LYS A 1 93 ? 25.702 10.654 -27.785 1.00 98.25 93 LYS A N 1
ATOM 758 C CA . LYS A 1 93 ? 25.336 11.292 -29.065 1.00 98.25 93 LYS A CA 1
ATOM 759 C C . LYS A 1 93 ? 23.825 11.280 -29.288 1.00 98.25 93 LYS A C 1
ATOM 761 O O . LYS A 1 93 ? 23.291 12.224 -29.861 1.00 98.25 93 LYS A O 1
ATOM 766 N N . LEU A 1 94 ? 23.149 10.216 -28.859 1.00 97.81 94 LEU A N 1
ATOM 767 C CA . LEU A 1 94 ? 21.696 10.078 -28.980 1.00 97.81 94 LEU A CA 1
ATOM 768 C C . LEU A 1 94 ? 20.953 10.901 -27.920 1.00 97.81 94 LEU A C 1
ATOM 770 O O . LEU A 1 94 ? 19.907 11.490 -28.208 1.00 97.81 94 LEU A O 1
ATOM 774 N N . ASP A 1 95 ? 21.511 10.964 -26.715 1.00 97.62 95 ASP A N 1
ATOM 775 C CA . ASP A 1 95 ? 20.976 11.640 -25.542 1.00 97.62 95 ASP A CA 1
ATOM 776 C C . ASP A 1 95 ? 22.079 12.453 -24.838 1.00 97.62 95 ASP A C 1
ATOM 778 O O . ASP A 1 95 ? 22.812 11.925 -24.000 1.00 97.62 95 ASP A O 1
ATOM 782 N N . PRO A 1 96 ? 22.209 13.755 -25.149 1.00 96.62 96 PRO A N 1
ATOM 783 C CA . PRO A 1 96 ? 23.168 14.627 -24.472 1.00 96.62 96 PRO A CA 1
ATOM 784 C C . PRO A 1 96 ? 22.909 14.814 -22.968 1.00 96.62 96 PRO A C 1
ATOM 786 O O . PRO A 1 96 ? 23.780 15.340 -22.281 1.00 96.62 96 PRO A O 1
ATOM 789 N N . LYS A 1 97 ? 21.729 14.419 -22.459 1.00 94.69 97 LYS A N 1
ATOM 790 C CA . LYS A 1 97 ? 21.349 14.483 -21.038 1.00 94.69 97 LYS A CA 1
ATOM 791 C C . LYS A 1 97 ? 21.448 13.119 -20.341 1.00 94.69 97 LYS A C 1
ATOM 793 O O . LYS A 1 97 ? 20.828 12.926 -19.303 1.00 94.69 97 LYS A O 1
ATOM 798 N N . LEU A 1 98 ? 22.199 12.182 -20.920 1.00 95.38 98 LEU A N 1
ATOM 799 C CA . LEU A 1 98 ? 22.444 10.867 -20.338 1.00 95.38 98 LEU A CA 1
ATOM 800 C C . LEU A 1 98 ? 22.980 10.994 -18.907 1.00 95.38 98 LEU A C 1
ATOM 802 O O . LEU A 1 98 ? 23.995 11.657 -18.682 1.00 95.38 98 LEU A O 1
ATOM 806 N N . GLU A 1 99 ? 22.336 10.318 -17.964 1.00 92.50 99 GLU A N 1
ATOM 807 C CA . GLU A 1 99 ? 22.810 10.250 -16.585 1.00 92.50 99 GLU A CA 1
ATOM 808 C C . GLU A 1 99 ? 23.735 9.046 -16.420 1.00 92.50 99 GLU A C 1
ATOM 810 O O . GLU A 1 99 ? 23.437 7.953 -16.897 1.00 92.50 99 GLU A O 1
ATOM 815 N N . GLU A 1 100 ? 24.874 9.237 -15.760 1.00 92.38 100 GLU A N 1
ATOM 816 C CA . GLU A 1 100 ? 25.858 8.185 -15.504 1.00 92.38 100 GLU A CA 1
ATOM 817 C C . GLU A 1 10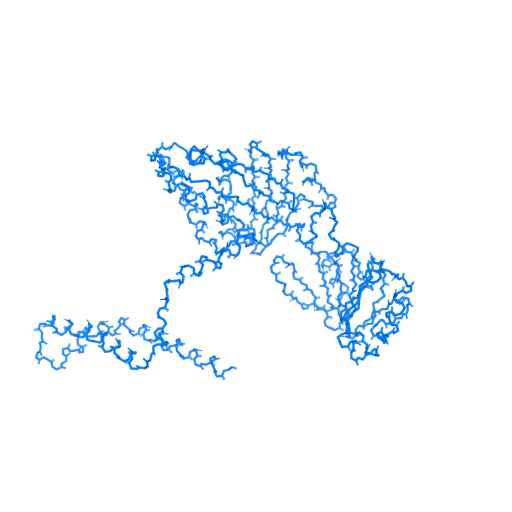0 ? 26.163 8.108 -14.008 1.00 92.38 100 GLU A C 1
ATOM 819 O O . GLU A 1 100 ? 26.326 9.132 -13.343 1.00 92.38 100 GLU A O 1
ATOM 824 N N . SER A 1 101 ? 26.280 6.885 -13.496 1.00 89.12 101 SER A N 1
ATOM 825 C CA . SER A 1 101 ? 26.726 6.593 -12.137 1.00 89.12 101 SER A CA 1
ATOM 826 C C . SER A 1 101 ? 28.058 5.828 -12.134 1.00 89.12 101 SER A C 1
ATOM 828 O O . SER A 1 101 ? 28.697 5.606 -13.165 1.00 89.12 101 SER A O 1
ATOM 830 N N . GLU A 1 102 ? 28.496 5.368 -10.960 1.00 87.12 102 GLU A N 1
ATOM 831 C CA . GLU A 1 102 ? 29.672 4.498 -10.825 1.00 87.12 102 GLU A CA 1
ATOM 832 C C . GLU A 1 102 ? 29.536 3.162 -11.575 1.00 87.12 102 GLU A C 1
ATOM 834 O O . GLU A 1 102 ? 30.540 2.551 -11.934 1.00 87.12 102 GLU A O 1
ATOM 839 N N . LYS A 1 103 ? 28.317 2.667 -11.832 1.00 89.69 103 LYS A N 1
ATOM 840 C CA . LYS A 1 103 ? 28.121 1.302 -12.371 1.00 89.69 103 LYS A CA 1
ATOM 841 C C . LYS A 1 103 ? 27.156 1.198 -13.543 1.00 89.69 103 LYS A C 1
ATOM 843 O O . LYS A 1 103 ? 27.110 0.146 -14.183 1.00 89.69 103 LYS A O 1
ATOM 848 N N . ASP A 1 104 ? 26.409 2.251 -13.826 1.00 94.00 104 ASP A N 1
ATOM 849 C CA . ASP A 1 104 ? 25.407 2.266 -14.883 1.00 94.00 104 ASP A CA 1
ATOM 850 C C . ASP A 1 104 ? 25.319 3.626 -15.579 1.00 94.00 104 ASP A C 1
ATOM 852 O O . ASP A 1 104 ? 25.985 4.596 -15.211 1.00 94.00 104 ASP A O 1
ATOM 856 N N . PHE A 1 105 ? 24.508 3.655 -16.631 1.00 95.81 105 PHE A N 1
ATOM 857 C CA . PHE A 1 105 ? 23.943 4.875 -17.181 1.00 95.81 105 PHE A CA 1
ATOM 858 C C . PHE A 1 105 ? 22.436 4.706 -17.349 1.00 95.81 105 PHE A C 1
ATOM 860 O O . PHE A 1 105 ? 21.943 3.579 -17.477 1.00 95.81 105 PHE A O 1
ATOM 867 N N . VAL A 1 106 ? 21.715 5.820 -17.444 1.00 95.44 106 VAL A N 1
ATOM 868 C CA . VAL A 1 106 ? 20.288 5.872 -17.762 1.00 95.44 106 VAL A CA 1
ATOM 869 C C . VAL A 1 106 ? 20.034 6.938 -18.829 1.00 95.44 106 VAL A C 1
ATOM 871 O O . VAL A 1 106 ? 20.412 8.097 -18.676 1.00 95.44 106 VAL A O 1
ATOM 874 N N . SER A 1 107 ? 19.369 6.546 -19.920 1.00 96.25 107 SER A N 1
ATOM 875 C CA . SER A 1 107 ? 18.803 7.465 -20.911 1.00 96.25 107 SER A CA 1
ATOM 876 C C . SER A 1 107 ? 17.294 7.564 -20.723 1.00 96.25 107 SER A C 1
ATOM 878 O O . SER A 1 107 ? 16.540 6.707 -21.191 1.00 96.25 107 SER A O 1
ATOM 880 N N . PHE A 1 108 ? 16.839 8.649 -20.097 1.00 91.81 108 PHE A N 1
ATOM 881 C CA . PHE A 1 108 ? 15.413 8.987 -20.021 1.00 91.81 108 PHE A CA 1
ATOM 882 C C . PHE A 1 108 ? 14.844 9.494 -21.346 1.00 91.81 108 PHE A C 1
ATOM 884 O O . PHE A 1 108 ? 13.636 9.641 -21.490 1.00 91.81 108 PHE A O 1
ATOM 891 N N . LYS A 1 109 ? 15.674 9.765 -22.354 1.00 94.69 109 LYS A N 1
ATOM 892 C CA . LYS A 1 109 ? 15.168 10.018 -23.705 1.00 94.69 109 LYS A CA 1
ATOM 893 C C . LYS A 1 109 ? 14.743 8.728 -24.410 1.00 94.69 109 LYS A C 1
ATOM 895 O O . LYS A 1 109 ? 13.830 8.756 -25.229 1.00 94.69 109 LYS A O 1
ATOM 900 N N . LEU A 1 110 ? 15.424 7.617 -24.128 1.00 96.62 110 LEU A N 1
ATOM 901 C CA . LEU A 1 110 ? 15.260 6.354 -24.856 1.00 96.62 110 LEU A CA 1
ATOM 902 C C . LEU A 1 110 ? 14.591 5.247 -24.035 1.00 96.62 110 LEU A C 1
ATOM 904 O O . LEU A 1 110 ? 14.219 4.224 -24.605 1.00 96.62 110 LEU A O 1
ATOM 908 N N . GLY A 1 111 ? 14.457 5.416 -22.720 1.00 95.69 111 GLY A N 1
ATOM 909 C CA . GLY A 1 111 ? 13.918 4.378 -21.846 1.00 95.69 111 GLY A CA 1
ATOM 910 C C . GLY A 1 111 ? 14.871 3.197 -21.685 1.00 95.69 111 GLY A C 1
ATOM 911 O O . GLY A 1 111 ? 14.419 2.060 -21.584 1.00 95.69 111 GLY A O 1
ATOM 912 N N . ILE A 1 112 ? 16.185 3.442 -21.757 1.00 98.00 112 ILE A N 1
ATOM 913 C CA . ILE A 1 112 ? 17.223 2.402 -21.762 1.00 98.00 112 ILE A CA 1
ATOM 914 C C . ILE A 1 112 ? 18.303 2.743 -20.737 1.00 98.00 112 ILE A C 1
ATOM 916 O O . ILE A 1 112 ? 18.791 3.870 -20.670 1.00 98.00 112 ILE A O 1
ATOM 920 N N . SER A 1 113 ? 18.717 1.736 -19.979 1.00 97.44 113 SER A N 1
ATOM 921 C CA . SER A 1 113 ? 19.841 1.761 -19.051 1.00 97.44 113 SER A CA 1
ATOM 922 C C . SER A 1 113 ? 20.741 0.552 -19.297 1.00 97.44 113 SER A C 1
ATOM 924 O O . SER A 1 113 ? 20.273 -0.505 -19.726 1.00 97.44 113 SER A O 1
ATOM 926 N N . ALA A 1 114 ? 22.038 0.696 -19.037 1.00 97.88 114 ALA A N 1
ATOM 927 C CA . ALA A 1 114 ? 22.983 -0.411 -19.078 1.00 97.88 114 ALA A CA 1
ATOM 928 C C . ALA A 1 114 ? 23.769 -0.482 -17.773 1.00 97.88 114 ALA A C 1
ATOM 930 O O . ALA A 1 114 ? 24.268 0.534 -17.293 1.00 97.88 114 ALA A O 1
ATOM 931 N N . PHE A 1 115 ? 23.927 -1.695 -17.248 1.00 97.31 115 PHE A N 1
ATOM 932 C CA . PHE A 1 115 ? 24.699 -1.974 -16.044 1.00 97.31 115 PHE A CA 1
ATOM 933 C C . PHE A 1 115 ? 25.989 -2.713 -16.407 1.00 97.31 115 PHE A C 1
ATOM 935 O O . PHE A 1 115 ? 25.970 -3.750 -17.080 1.00 97.31 115 PHE A O 1
ATOM 942 N N . ALA A 1 116 ? 27.123 -2.175 -15.962 1.00 96.06 116 ALA A N 1
ATOM 943 C CA . ALA A 1 116 ? 28.453 -2.714 -16.218 1.00 96.06 116 ALA A CA 1
ATOM 944 C C . ALA A 1 116 ? 29.292 -2.671 -14.929 1.00 96.06 116 ALA A C 1
ATOM 946 O O . ALA A 1 116 ? 30.071 -1.736 -14.701 1.00 96.06 116 ALA A O 1
ATOM 947 N N . PRO A 1 117 ? 29.164 -3.688 -14.058 1.00 85.88 117 PRO A N 1
ATOM 948 C CA . PRO A 1 117 ? 29.947 -3.746 -12.841 1.00 85.88 117 PRO A CA 1
ATOM 949 C C . PRO A 1 117 ? 31.426 -3.852 -13.226 1.00 85.88 117 PRO A C 1
ATOM 951 O O . PRO A 1 117 ? 31.816 -4.736 -13.988 1.00 85.88 117 PRO A O 1
ATOM 954 N N . ASN A 1 118 ? 32.254 -2.971 -12.662 1.00 89.12 118 ASN A N 1
ATOM 955 C CA . ASN A 1 118 ? 33.691 -2.820 -12.940 1.00 89.12 118 ASN A CA 1
ATOM 956 C C . ASN A 1 118 ? 34.074 -1.990 -14.180 1.00 89.12 118 ASN A C 1
ATOM 958 O O . ASN A 1 118 ? 35.242 -2.047 -14.575 1.00 89.12 118 ASN A O 1
ATOM 962 N N . LYS A 1 119 ? 33.171 -1.179 -14.751 1.00 86.44 119 LYS A N 1
ATOM 963 C CA . LYS A 1 119 ? 33.529 -0.240 -15.833 1.00 86.44 119 LYS A CA 1
ATOM 964 C C . LYS A 1 119 ? 34.721 0.665 -15.497 1.00 86.44 119 LYS A C 1
ATOM 966 O O . LYS A 1 119 ? 35.592 0.857 -16.338 1.00 86.44 119 LYS A O 1
ATOM 971 N N . ASP A 1 120 ? 34.831 1.106 -14.243 1.00 86.31 120 ASP A N 1
ATOM 972 C CA . ASP A 1 120 ? 35.918 1.990 -13.799 1.00 86.31 120 ASP A CA 1
ATOM 973 C C . ASP A 1 120 ? 37.284 1.281 -13.759 1.00 86.31 120 ASP A C 1
ATOM 975 O O . ASP A 1 120 ? 38.329 1.920 -13.839 1.00 86.31 120 ASP A O 1
ATOM 979 N N . LYS A 1 121 ? 37.293 -0.057 -13.653 1.00 90.00 121 LYS A N 1
ATOM 980 C CA . LYS A 1 121 ? 38.521 -0.871 -13.679 1.00 90.00 121 LYS A CA 1
ATOM 981 C C . LYS A 1 121 ? 38.894 -1.313 -15.092 1.00 90.00 121 LYS A C 1
ATOM 983 O O . LYS A 1 121 ? 40.065 -1.568 -15.359 1.00 90.00 121 LYS A O 1
ATOM 988 N N . ASN A 1 122 ? 37.907 -1.465 -15.974 1.00 90.12 122 ASN A N 1
ATOM 989 C CA . ASN A 1 122 ? 38.103 -1.897 -17.350 1.00 90.12 122 ASN A CA 1
ATOM 990 C C . ASN A 1 122 ? 37.060 -1.238 -18.273 1.00 90.12 122 ASN A C 1
ATOM 992 O O . ASN A 1 122 ? 35.952 -1.762 -18.397 1.00 90.12 122 ASN A O 1
ATOM 996 N N . PRO A 1 123 ? 37.420 -0.159 -18.991 1.00 86.56 123 PRO A N 1
ATOM 997 C CA . PRO A 1 123 ? 36.522 0.525 -19.929 1.00 86.56 123 PRO A CA 1
ATOM 998 C C . PRO A 1 123 ? 36.029 -0.350 -21.093 1.00 86.56 123 PRO A C 1
ATOM 1000 O O . PRO A 1 123 ? 35.026 -0.033 -21.731 1.00 86.56 123 PRO A O 1
ATOM 1003 N N . LYS A 1 124 ? 36.706 -1.475 -21.358 1.00 93.38 124 LYS A N 1
ATOM 1004 C CA . LYS A 1 124 ? 36.331 -2.447 -22.395 1.00 93.38 124 LYS A CA 1
ATOM 1005 C C . LYS A 1 124 ? 35.405 -3.548 -21.887 1.00 93.38 124 LYS A C 1
ATOM 1007 O O . LYS A 1 124 ? 35.102 -4.481 -22.630 1.00 93.38 124 LYS A O 1
ATOM 1012 N N . VAL A 1 125 ? 34.986 -3.487 -20.622 1.00 95.88 125 VAL A N 1
ATOM 1013 C CA . VAL A 1 125 ? 34.026 -4.444 -20.071 1.00 95.88 125 VAL A CA 1
ATOM 1014 C C . VAL A 1 125 ? 32.721 -4.374 -20.864 1.00 95.88 125 VAL A C 1
ATOM 1016 O O . VAL A 1 125 ? 32.277 -3.300 -21.270 1.00 95.88 125 VAL A O 1
ATOM 1019 N N . LEU A 1 126 ? 32.111 -5.529 -21.103 1.00 97.44 126 LEU A N 1
ATOM 1020 C CA . LEU A 1 126 ? 30.775 -5.589 -21.678 1.00 97.44 126 LEU A CA 1
ATOM 1021 C C . LEU A 1 126 ? 29.739 -5.383 -20.567 1.00 97.44 126 LEU A C 1
ATOM 1023 O O . LEU A 1 126 ? 29.940 -5.901 -19.463 1.00 97.44 126 LEU A O 1
ATOM 1027 N N . PRO A 1 127 ? 28.599 -4.734 -20.850 1.00 97.38 127 PRO A N 1
ATOM 1028 C CA . PRO A 1 127 ? 27.486 -4.715 -19.917 1.00 97.38 127 PRO A CA 1
ATOM 1029 C C . PRO A 1 127 ? 27.066 -6.135 -19.512 1.00 97.38 127 PRO A C 1
ATOM 1031 O O . PRO A 1 127 ? 27.149 -7.103 -20.289 1.00 97.38 127 PRO A O 1
ATOM 1034 N N . THR A 1 128 ? 26.623 -6.266 -18.267 1.00 97.50 128 THR A N 1
ATOM 1035 C CA . THR A 1 128 ? 26.054 -7.510 -17.738 1.00 97.50 128 THR A CA 1
ATOM 1036 C C . THR A 1 128 ? 24.553 -7.576 -17.964 1.00 97.50 128 THR A C 1
ATOM 1038 O O . THR A 1 128 ? 24.036 -8.668 -18.203 1.00 97.50 128 THR A O 1
ATOM 1041 N N . SER A 1 129 ? 23.881 -6.425 -17.948 1.00 97.94 129 SER A N 1
ATOM 1042 C CA . SER A 1 129 ? 22.455 -6.314 -18.234 1.00 97.94 129 SER A CA 1
ATOM 1043 C C . SER A 1 129 ? 22.094 -4.978 -18.882 1.00 97.94 129 SER A C 1
ATOM 1045 O O . SER A 1 129 ? 22.820 -3.986 -18.769 1.00 97.94 129 SER A O 1
ATOM 1047 N N . ILE A 1 130 ? 20.973 -4.992 -19.600 1.00 98.50 130 ILE A N 1
ATOM 1048 C CA . ILE A 1 130 ? 20.313 -3.825 -20.183 1.00 98.50 130 ILE A CA 1
ATOM 1049 C C . ILE A 1 130 ? 18.915 -3.757 -19.588 1.00 98.50 130 ILE A C 1
ATOM 1051 O O . ILE A 1 130 ? 18.151 -4.710 -19.730 1.00 98.50 130 ILE A O 1
ATOM 1055 N N . THR A 1 131 ? 18.567 -2.638 -18.969 1.00 97.88 131 THR A N 1
ATOM 1056 C CA . THR A 1 131 ? 17.213 -2.391 -18.472 1.00 97.88 131 THR A CA 1
ATOM 1057 C C . THR A 1 131 ? 16.478 -1.496 -19.451 1.00 97.88 131 THR A C 1
ATOM 1059 O O . THR A 1 131 ? 16.993 -0.457 -19.857 1.00 97.88 131 THR A O 1
ATOM 1062 N N . VAL A 1 132 ? 15.271 -1.892 -19.834 1.00 97.88 132 VAL A N 1
ATOM 1063 C CA . VAL A 1 132 ? 14.411 -1.129 -20.742 1.00 97.88 132 VAL A CA 1
ATOM 1064 C C . VAL A 1 132 ? 13.072 -0.913 -20.057 1.00 97.88 132 VAL A C 1
ATOM 1066 O O . VAL A 1 132 ? 12.522 -1.845 -19.472 1.00 97.88 132 VAL A O 1
ATOM 1069 N N . PHE A 1 133 ? 12.569 0.314 -20.084 1.00 95.44 133 PHE A N 1
ATOM 1070 C CA . PHE A 1 133 ? 11.454 0.735 -19.240 1.00 95.44 133 PHE A CA 1
ATOM 1071 C C . PHE A 1 133 ? 10.494 1.672 -19.974 1.00 95.44 133 PHE A C 1
ATOM 1073 O O . PHE A 1 133 ? 10.878 2.373 -20.913 1.00 95.44 133 PHE A O 1
ATOM 1080 N N . ARG A 1 134 ? 9.227 1.667 -19.546 1.00 92.38 134 ARG A N 1
ATOM 1081 C CA . ARG A 1 134 ? 8.192 2.558 -20.081 1.00 92.38 134 ARG A CA 1
ATOM 1082 C C . ARG A 1 134 ? 8.437 4.017 -19.696 1.00 92.38 134 ARG A C 1
ATOM 1084 O O . ARG A 1 134 ? 9.196 4.322 -18.775 1.00 92.38 134 ARG A O 1
ATOM 1091 N N . GLU A 1 135 ? 7.746 4.925 -20.374 1.00 85.62 135 GLU A N 1
ATOM 1092 C CA . GLU A 1 135 ? 7.777 6.341 -20.014 1.00 85.62 135 GLU A CA 1
ATOM 1093 C C . GLU A 1 135 ? 7.268 6.524 -18.574 1.00 85.62 135 GLU A C 1
ATOM 1095 O O . GLU A 1 135 ? 6.364 5.818 -18.126 1.00 85.62 135 GLU A O 1
ATOM 1100 N N . ASN A 1 136 ? 7.883 7.439 -17.822 1.00 74.94 136 ASN A N 1
ATOM 1101 C CA . ASN A 1 136 ? 7.573 7.688 -16.409 1.00 74.94 136 ASN A CA 1
ATOM 1102 C C . ASN A 1 136 ? 7.826 6.516 -15.444 1.00 74.94 136 ASN A C 1
ATOM 1104 O O . ASN A 1 136 ? 7.391 6.575 -14.301 1.00 74.94 136 ASN A O 1
ATOM 1108 N N . PHE A 1 137 ? 8.583 5.484 -15.839 1.00 77.94 137 PHE A N 1
ATOM 1109 C CA . PHE A 1 137 ? 8.971 4.409 -14.911 1.00 77.94 137 PHE A CA 1
ATOM 1110 C C . PHE A 1 137 ? 9.771 4.917 -13.695 1.00 77.94 137 PHE A C 1
ATOM 1112 O O . PHE A 1 137 ? 9.618 4.395 -12.596 1.00 77.94 137 PHE A O 1
ATOM 1119 N N . PHE A 1 138 ? 10.602 5.947 -13.892 1.00 64.44 138 PHE A N 1
ATOM 1120 C CA . PHE A 1 138 ? 11.438 6.559 -12.851 1.00 64.44 138 PHE A CA 1
ATOM 1121 C C . PHE A 1 138 ? 10.995 7.973 -12.437 1.00 64.44 138 PHE A C 1
ATOM 1123 O O . PHE A 1 138 ? 11.540 8.515 -11.479 1.00 64.44 138 PHE A O 1
ATOM 1130 N N . TYR A 1 139 ? 10.057 8.599 -13.159 1.00 54.44 139 TYR A N 1
ATOM 1131 C CA . TYR A 1 139 ? 9.666 9.983 -12.887 1.00 54.44 139 TYR A CA 1
ATOM 1132 C C . TYR A 1 139 ? 8.605 10.052 -11.791 1.00 54.44 139 TYR A C 1
ATOM 1134 O O . TYR A 1 139 ? 7.476 9.613 -11.989 1.00 54.44 139 TYR A O 1
ATOM 1142 N N . VAL A 1 140 ? 8.949 10.711 -10.685 1.00 43.28 140 VAL A N 1
ATOM 1143 C CA . VAL A 1 140 ? 7.987 11.411 -9.828 1.00 43.28 140 VAL A CA 1
ATOM 1144 C C . VAL A 1 140 ? 7.770 12.780 -10.474 1.00 43.28 140 VAL A C 1
ATOM 1146 O O . VAL A 1 140 ? 8.700 13.582 -10.530 1.00 43.28 140 VAL A O 1
ATOM 1149 N N . LYS A 1 141 ? 6.596 13.044 -11.055 1.00 36.31 141 LYS A N 1
ATOM 1150 C CA . LYS A 1 141 ? 6.256 14.405 -11.503 1.00 36.31 141 LYS A CA 1
ATOM 1151 C C . LYS A 1 141 ? 5.966 15.248 -10.262 1.00 36.31 141 LYS A C 1
ATOM 1153 O O . LYS A 1 141 ? 5.195 14.815 -9.415 1.00 36.31 141 LYS A O 1
ATOM 1158 N N . ASP A 1 142 ? 6.527 16.452 -10.166 1.00 33.47 142 ASP A N 1
ATOM 1159 C CA . ASP A 1 142 ? 6.152 17.397 -9.108 1.00 33.47 142 ASP A CA 1
ATOM 1160 C C . ASP A 1 142 ? 4.629 17.615 -9.108 1.00 33.47 142 ASP A C 1
ATOM 1162 O O . ASP A 1 142 ? 4.040 17.962 -10.133 1.00 33.47 142 ASP A O 1
ATOM 1166 N N . GLY A 1 143 ? 3.987 17.379 -7.961 1.00 36.66 143 GLY A N 1
ATOM 1167 C CA . GLY A 1 143 ? 2.533 17.496 -7.796 1.00 36.66 143 GLY A CA 1
ATOM 1168 C C . GLY A 1 143 ? 1.714 16.268 -8.219 1.00 36.66 143 GLY A C 1
ATOM 1169 O O . GLY A 1 143 ? 0.509 16.261 -7.992 1.00 36.66 143 GLY A O 1
ATOM 1170 N N . ILE A 1 144 ? 2.345 15.227 -8.769 1.00 39.12 144 ILE A N 1
ATOM 1171 C CA . ILE A 1 144 ? 1.751 13.897 -8.947 1.00 39.12 144 ILE A CA 1
ATOM 1172 C C . ILE A 1 144 ? 2.384 12.984 -7.885 1.00 39.12 144 ILE A C 1
ATOM 1174 O O . ILE A 1 144 ? 3.604 13.027 -7.714 1.00 39.12 144 ILE A O 1
ATOM 1178 N N . PRO A 1 145 ? 1.599 12.191 -7.135 1.00 36.81 145 PRO A N 1
ATOM 1179 C CA . PRO A 1 145 ? 2.140 11.255 -6.153 1.00 36.81 145 PRO A CA 1
ATOM 1180 C C . PRO A 1 145 ? 3.243 10.394 -6.780 1.00 36.81 145 PRO A C 1
ATOM 1182 O O . PRO A 1 145 ? 3.145 10.026 -7.953 1.00 36.81 145 PRO A O 1
ATOM 1185 N N . ASP A 1 146 ? 4.292 10.078 -6.013 1.00 42.72 146 ASP A N 1
ATOM 1186 C CA . ASP A 1 146 ? 5.352 9.155 -6.441 1.00 42.72 146 ASP A CA 1
ATOM 1187 C C . ASP A 1 146 ? 4.699 7.929 -7.107 1.00 42.72 146 ASP A C 1
ATOM 1189 O O . ASP A 1 146 ? 3.753 7.388 -6.539 1.00 42.72 146 ASP A O 1
ATOM 1193 N N . PRO A 1 147 ? 5.125 7.452 -8.290 1.00 41.31 147 PRO A N 1
ATOM 1194 C CA . PRO A 1 147 ? 4.615 6.205 -8.861 1.00 41.31 147 PRO A CA 1
ATOM 1195 C C . PRO A 1 147 ? 4.695 5.006 -7.898 1.00 41.31 147 PRO A C 1
ATOM 1197 O O . PRO A 1 147 ? 3.982 4.019 -8.091 1.00 41.31 147 PRO A O 1
ATOM 1200 N N . GLN A 1 148 ? 5.546 5.087 -6.865 1.00 43.12 148 GLN A N 1
ATOM 1201 C CA . GLN A 1 148 ? 5.613 4.158 -5.730 1.00 43.12 148 GLN A CA 1
ATOM 1202 C C . GLN A 1 148 ? 4.517 4.370 -4.663 1.00 43.12 148 GLN A C 1
ATOM 1204 O O . GLN A 1 148 ? 4.256 3.450 -3.891 1.00 43.12 148 GLN A O 1
ATOM 1209 N N . ASP A 1 149 ? 3.894 5.547 -4.620 1.00 48.56 149 ASP A N 1
ATOM 1210 C CA . ASP A 1 149 ? 2.788 5.957 -3.743 1.00 48.56 149 ASP A CA 1
ATOM 1211 C C . ASP A 1 149 ? 1.426 6.048 -4.473 1.00 48.56 149 ASP A C 1
ATOM 1213 O O . ASP A 1 149 ? 0.383 6.107 -3.820 1.00 48.56 149 ASP A O 1
ATOM 1217 N N . VAL A 1 150 ? 1.363 6.016 -5.808 1.00 55.81 150 VAL A N 1
ATOM 1218 C CA . VAL A 1 150 ? 0.098 5.725 -6.505 1.00 55.81 150 VAL A CA 1
ATOM 1219 C C . VAL A 1 150 ? -0.221 4.248 -6.231 1.00 55.81 150 VAL A C 1
ATOM 1221 O O . VAL A 1 150 ? 0.655 3.401 -6.312 1.00 55.81 150 VAL A O 1
ATOM 1224 N N . ASN A 1 151 ? -1.477 3.864 -6.026 1.00 70.12 151 ASN A N 1
ATOM 1225 C CA . ASN A 1 151 ? -1.902 2.589 -5.421 1.00 70.12 151 ASN A CA 1
ATOM 1226 C C . ASN A 1 151 ? -1.373 2.400 -3.987 1.00 70.12 151 ASN A C 1
ATOM 1228 O O . ASN A 1 151 ? -0.755 1.388 -3.654 1.00 70.12 151 ASN A O 1
ATOM 1232 N N . SER A 1 152 ? -1.597 3.406 -3.144 1.00 82.44 152 SER A N 1
ATOM 1233 C CA . SER A 1 152 ? -1.265 3.344 -1.726 1.00 82.44 152 SER A CA 1
ATOM 1234 C C . SER A 1 152 ? -2.424 3.818 -0.861 1.00 82.44 152 SER A C 1
ATOM 1236 O O . SER A 1 152 ? -3.225 4.671 -1.243 1.00 82.44 152 SER A O 1
ATOM 1238 N N . PHE A 1 153 ? -2.491 3.239 0.330 1.00 93.38 153 PHE A N 1
ATOM 1239 C CA . PHE A 1 153 ? -3.362 3.680 1.401 1.00 93.38 153 PHE A CA 1
ATOM 1240 C C . PHE A 1 153 ? -2.491 3.882 2.624 1.00 93.38 153 PHE A C 1
ATOM 1242 O O . PHE A 1 153 ? -1.831 2.937 3.063 1.00 93.38 153 PHE A O 1
ATOM 1249 N N . HIS A 1 154 ? -2.489 5.092 3.172 1.00 93.94 154 HIS A N 1
ATOM 1250 C CA . HIS A 1 154 ? -1.766 5.375 4.403 1.00 93.94 154 HIS A CA 1
ATOM 1251 C C . HIS A 1 154 ? -2.607 6.200 5.360 1.00 93.94 154 HIS A C 1
ATOM 1253 O O . HIS A 1 154 ? -3.326 7.108 4.947 1.00 93.94 154 HIS A O 1
ATOM 1259 N N . LEU A 1 155 ? -2.465 5.917 6.651 1.00 96.50 155 LEU A N 1
ATOM 1260 C CA . LEU A 1 155 ? -3.063 6.726 7.703 1.00 96.50 155 LEU A CA 1
ATOM 1261 C C . LEU A 1 155 ? -1.967 7.453 8.464 1.00 96.50 155 LEU A C 1
ATOM 1263 O O . LEU A 1 155 ? -1.097 6.840 9.079 1.00 96.50 155 LEU A O 1
ATOM 1267 N N . HIS A 1 156 ? -2.033 8.778 8.449 1.00 95.06 156 HIS A N 1
ATOM 1268 C CA . HIS A 1 156 ? -1.237 9.630 9.311 1.00 95.06 156 HIS A CA 1
ATOM 1269 C C . HIS A 1 156 ? -2.141 10.211 10.399 1.00 95.06 156 HIS A C 1
ATOM 1271 O O . HIS A 1 156 ? -2.837 11.206 10.218 1.00 95.06 156 HIS A O 1
ATOM 1277 N N . VAL A 1 157 ? -2.133 9.547 11.547 1.00 93.81 157 VAL A N 1
ATOM 1278 C CA . VAL A 1 157 ? -2.782 9.992 12.775 1.00 93.81 157 VAL A CA 1
ATOM 1279 C C . VAL A 1 157 ? -1.857 10.919 13.563 1.00 93.81 157 VAL A C 1
ATOM 1281 O O . VAL A 1 157 ? -0.796 10.522 14.059 1.00 93.81 157 VAL A O 1
ATOM 1284 N N . ALA A 1 158 ? -2.248 12.189 13.650 1.00 89.56 158 ALA A N 1
ATOM 1285 C CA . ALA A 1 158 ? -1.536 13.181 14.442 1.00 89.56 158 ALA A CA 1
ATOM 1286 C C . ALA A 1 158 ? -1.538 12.838 15.942 1.00 89.56 158 ALA A C 1
ATOM 1288 O O . ALA A 1 158 ? -2.193 11.897 16.406 1.00 89.56 158 ALA A O 1
ATOM 1289 N N . HIS A 1 159 ? -0.779 13.616 16.711 1.00 87.56 159 HIS A N 1
ATOM 1290 C CA . HIS A 1 159 ? -0.793 13.518 18.162 1.00 87.56 159 HIS A CA 1
ATOM 1291 C C . HIS A 1 159 ? -2.203 13.789 18.701 1.00 87.56 159 HIS A C 1
ATOM 1293 O O . HIS A 1 159 ? -2.862 14.738 18.293 1.00 87.56 159 HIS A O 1
ATOM 1299 N N . VAL A 1 160 ? -2.656 12.944 19.621 1.00 88.94 160 VAL A N 1
ATOM 1300 C CA . VAL A 1 160 ? -3.885 13.174 20.377 1.00 88.94 160 VAL A CA 1
ATOM 1301 C C . VAL A 1 160 ? -3.509 13.944 21.633 1.00 88.94 160 VAL A C 1
ATOM 1303 O O . VAL A 1 160 ? -2.683 13.469 22.414 1.00 88.94 160 VAL A O 1
ATOM 1306 N N . GLU A 1 161 ? -4.115 15.115 21.818 1.00 90.69 161 GLU A N 1
ATOM 1307 C CA . GLU A 1 161 ? -3.944 15.919 23.029 1.00 90.69 161 GLU A CA 1
ATOM 1308 C C . GLU A 1 161 ? -4.301 15.134 24.311 1.00 90.69 161 GLU A C 1
ATOM 1310 O O . GLU A 1 161 ? -5.080 14.177 24.260 1.00 90.69 161 GLU A O 1
ATOM 1315 N N . PRO A 1 162 ? -3.760 15.524 25.482 1.00 89.62 162 PRO A N 1
ATOM 1316 C CA . PRO A 1 162 ? -4.053 14.851 26.742 1.00 89.62 162 PRO A CA 1
ATOM 1317 C C . PRO A 1 162 ? -5.556 14.701 26.999 1.00 89.62 162 PRO A C 1
ATOM 1319 O O . PRO A 1 162 ? -6.318 15.666 26.961 1.00 89.62 162 PRO A O 1
ATOM 1322 N N . ILE A 1 163 ? -5.963 13.470 27.298 1.00 92.56 163 ILE A N 1
ATOM 1323 C CA . ILE A 1 163 ? -7.358 13.123 27.554 1.00 92.56 163 ILE A CA 1
ATOM 1324 C C . ILE A 1 163 ? -7.675 13.410 29.017 1.00 92.56 163 ILE A C 1
ATOM 1326 O O . ILE A 1 163 ? -7.019 12.886 29.919 1.00 92.56 163 ILE A O 1
ATOM 1330 N N . GLU A 1 164 ? -8.695 14.229 29.254 1.00 88.25 164 GLU A N 1
ATOM 1331 C CA . GLU A 1 164 ? -9.183 14.490 30.604 1.00 88.25 164 GLU A CA 1
ATOM 1332 C C . GLU A 1 164 ? -10.040 13.329 31.092 1.00 88.25 164 GLU A C 1
ATOM 1334 O O . GLU A 1 164 ? -10.944 12.863 30.396 1.00 88.25 164 GLU A O 1
ATOM 1339 N N . GLN A 1 165 ? -9.768 12.878 32.313 1.00 91.44 165 GLN A N 1
ATOM 1340 C CA . GLN A 1 165 ? -10.592 11.876 32.961 1.00 91.44 165 GLN A CA 1
ATOM 1341 C C . GLN A 1 165 ? -11.896 12.523 33.435 1.00 91.44 165 GLN A C 1
ATOM 1343 O O . GLN A 1 165 ? -11.885 13.419 34.277 1.00 91.44 165 GLN A O 1
ATOM 1348 N N . GLN A 1 166 ? -13.019 12.050 32.903 1.00 87.31 166 GLN A N 1
ATOM 1349 C CA . GLN A 1 166 ? -14.348 12.602 33.177 1.00 87.31 166 GLN A CA 1
ATOM 1350 C C . GLN A 1 166 ? -15.251 11.602 33.912 1.00 87.31 166 GLN A C 1
ATOM 1352 O O . GLN A 1 166 ? -16.164 12.016 34.620 1.00 87.31 166 GLN A O 1
ATOM 1357 N N . ASN A 1 167 ? -14.976 10.293 33.798 1.00 92.75 167 ASN A N 1
ATOM 1358 C CA . ASN A 1 167 ? -15.733 9.209 34.445 1.00 92.75 167 ASN A CA 1
ATOM 1359 C C . ASN A 1 167 ? -17.249 9.261 34.165 1.00 92.75 167 ASN A C 1
ATOM 1361 O O . ASN A 1 167 ? -18.072 8.992 35.041 1.00 92.75 167 ASN A O 1
ATOM 1365 N N . LEU A 1 168 ? -17.616 9.634 32.939 1.00 94.19 168 LEU A N 1
ATOM 1366 C CA . LEU A 1 168 ? -19.006 9.749 32.510 1.00 94.19 168 LEU A CA 1
ATOM 1367 C C . LEU A 1 168 ? -19.533 8.426 31.944 1.00 94.19 168 LEU A C 1
ATOM 1369 O O . LEU A 1 168 ? -18.782 7.571 31.468 1.00 94.19 168 LEU A O 1
ATOM 1373 N N . THR A 1 169 ? -20.852 8.267 31.995 1.00 94.88 169 THR A N 1
ATOM 1374 C CA . THR A 1 169 ? -21.561 7.160 31.347 1.00 94.88 169 THR A CA 1
ATOM 1375 C C . THR A 1 169 ? -22.307 7.704 30.138 1.00 94.88 169 THR A C 1
ATOM 1377 O O . THR A 1 169 ? -23.034 8.684 30.273 1.00 94.88 169 THR A O 1
ATOM 1380 N N . PHE A 1 170 ? -22.127 7.080 28.977 1.00 96.06 170 PHE A N 1
ATOM 1381 C CA . PHE A 1 170 ? -22.720 7.513 27.715 1.00 96.06 170 PHE A CA 1
ATOM 1382 C C . PHE A 1 170 ? -23.684 6.463 27.166 1.00 96.06 170 PHE A C 1
ATOM 1384 O O . PHE A 1 170 ? -23.507 5.255 27.371 1.00 96.06 170 PHE A O 1
ATOM 1391 N N . ASP A 1 171 ? -24.678 6.932 26.417 1.00 93.31 171 ASP A N 1
ATOM 1392 C CA . ASP A 1 171 ? -25.638 6.059 25.744 1.00 93.31 171 ASP A CA 1
ATOM 1393 C C . ASP A 1 171 ? -25.091 5.462 24.450 1.00 93.31 171 ASP A C 1
ATOM 1395 O O . ASP A 1 171 ? -25.618 4.448 24.011 1.00 93.31 171 ASP A O 1
ATOM 1399 N N . GLY A 1 172 ? -24.037 6.044 23.872 1.00 93.31 172 GLY A N 1
ATOM 1400 C CA . GLY A 1 172 ? -23.431 5.568 22.632 1.00 93.31 172 GLY A CA 1
ATOM 1401 C C . GLY A 1 172 ? -21.927 5.806 22.569 1.00 93.31 172 GLY A C 1
ATOM 1402 O O . GLY A 1 172 ? -21.392 6.730 23.192 1.00 93.31 172 GLY A O 1
ATOM 1403 N N . ILE A 1 173 ? -21.241 4.971 21.785 1.00 94.81 173 ILE A N 1
ATOM 1404 C CA . ILE A 1 173 ? -19.790 5.066 21.575 1.00 94.81 173 ILE A CA 1
ATOM 1405 C C . ILE A 1 173 ? -19.380 6.392 20.921 1.00 94.81 173 ILE A C 1
ATOM 1407 O O . ILE A 1 173 ? -18.327 6.938 21.248 1.00 94.81 173 ILE A O 1
ATOM 1411 N N . GLU A 1 174 ? -20.233 6.942 20.054 1.00 95.56 174 GLU A N 1
ATOM 1412 C CA . GLU A 1 174 ? -19.979 8.206 19.362 1.00 95.56 174 GLU A CA 1
ATOM 1413 C C . GLU A 1 174 ? -19.822 9.361 20.352 1.00 95.56 174 GLU A C 1
ATOM 1415 O O . GLU A 1 174 ? -18.788 10.023 20.371 1.00 95.56 174 GLU A O 1
ATOM 1420 N N . GLN A 1 175 ? -20.799 9.541 21.246 1.00 95.69 175 GLN A N 1
ATOM 1421 C CA . GLN A 1 175 ? -20.772 10.584 22.277 1.00 95.69 175 GLN A CA 1
ATOM 1422 C C . GLN A 1 175 ? -19.578 10.424 23.219 1.00 95.69 175 GLN A C 1
ATOM 1424 O O . GLN A 1 175 ? -18.964 11.416 23.616 1.00 95.69 175 GLN A O 1
ATOM 1429 N N . ALA A 1 176 ? -19.221 9.181 23.556 1.00 96.38 176 ALA A N 1
ATOM 1430 C CA . ALA A 1 176 ? -18.060 8.906 24.391 1.00 96.38 176 ALA A CA 1
ATOM 1431 C C . ALA A 1 176 ? -16.762 9.385 23.722 1.00 96.38 176 ALA A C 1
ATOM 1433 O O . ALA A 1 176 ? -15.953 10.048 24.369 1.00 96.38 176 ALA A O 1
ATOM 1434 N N . PHE A 1 177 ? -16.570 9.113 22.426 1.00 96.69 177 PHE A N 1
ATOM 1435 C CA . PHE A 1 177 ? -15.382 9.564 21.695 1.00 96.69 177 PHE A CA 1
ATOM 1436 C C . PHE A 1 177 ? -15.387 11.058 21.379 1.00 96.69 177 PHE A C 1
ATOM 1438 O O . PHE A 1 177 ? -14.350 11.696 21.552 1.00 96.69 177 PHE A O 1
ATOM 1445 N N . GLN A 1 178 ? -16.532 11.634 21.003 1.00 95.81 178 GLN A N 1
ATOM 1446 C CA . GLN A 1 178 ? -16.694 13.087 20.859 1.00 95.81 178 GLN A CA 1
ATOM 1447 C C . GLN A 1 178 ? -16.247 13.805 22.135 1.00 95.81 178 GLN A C 1
ATOM 1449 O O . GLN A 1 178 ? -15.502 14.781 22.089 1.00 95.81 178 GLN A O 1
ATOM 1454 N N . THR A 1 179 ? -16.652 13.268 23.286 1.00 95.69 179 THR A N 1
ATOM 1455 C CA . THR A 1 179 ? -16.325 13.824 24.596 1.00 95.69 179 THR A CA 1
ATOM 1456 C C . THR A 1 179 ? -14.865 13.589 24.986 1.00 95.69 179 THR A C 1
ATOM 1458 O O . THR A 1 179 ? -14.206 14.505 25.481 1.00 95.69 179 THR A O 1
ATOM 1461 N N . ALA A 1 180 ? -14.330 12.388 24.742 1.00 95.44 180 ALA A N 1
ATOM 1462 C CA . ALA A 1 180 ? -12.932 12.065 25.025 1.00 95.44 180 ALA A CA 1
ATOM 1463 C C . ALA A 1 180 ? -11.975 12.948 24.210 1.00 95.44 180 ALA A C 1
ATOM 1465 O O . ALA A 1 180 ? -10.975 13.426 24.739 1.00 95.44 180 ALA A O 1
ATOM 1466 N N . PHE A 1 181 ? -12.308 13.212 22.946 1.00 96.12 181 PHE A N 1
ATOM 1467 C CA . PHE A 1 181 ? -11.505 14.042 22.055 1.00 96.12 181 PHE A CA 1
ATOM 1468 C C . PHE A 1 181 ? -11.898 15.520 22.059 1.00 96.12 181 PHE A C 1
ATOM 1470 O O . PHE A 1 181 ? -11.304 16.270 21.298 1.00 96.12 181 PHE A O 1
ATOM 1477 N N . ALA A 1 182 ? -12.830 15.974 22.903 1.00 94.50 182 ALA A N 1
ATOM 1478 C CA . ALA A 1 182 ? -13.435 17.310 22.810 1.00 94.50 182 ALA A CA 1
ATOM 1479 C C . ALA A 1 182 ? -12.434 18.480 22.767 1.00 94.50 182 ALA A C 1
ATOM 1481 O O . ALA A 1 182 ? -12.733 19.526 22.193 1.00 94.50 182 ALA A O 1
ATOM 1482 N N . LYS A 1 183 ? -11.255 18.321 23.381 1.00 93.19 183 LYS A N 1
ATOM 1483 C CA . LYS A 1 183 ? -10.198 19.344 23.365 1.00 93.19 183 LYS A CA 1
ATOM 1484 C C . LYS A 1 183 ? -9.257 19.233 22.173 1.00 93.19 183 LYS A C 1
ATOM 1486 O O . LYS A 1 183 ? -8.683 20.250 21.806 1.00 93.19 183 LYS A O 1
ATOM 1491 N N . ASN A 1 184 ? -9.178 18.057 21.552 1.00 92.94 184 ASN A N 1
ATOM 1492 C CA . ASN A 1 184 ? -8.232 17.748 20.496 1.00 92.94 184 ASN A CA 1
ATOM 1493 C C . ASN A 1 184 ? -8.467 18.630 19.264 1.00 92.94 184 ASN A C 1
ATOM 1495 O O . ASN A 1 184 ? -9.546 18.627 18.669 1.00 92.94 184 ASN A O 1
ATOM 1499 N N . ARG A 1 185 ? -7.429 19.374 18.884 1.00 92.00 185 ARG A N 1
ATOM 1500 C CA . ARG A 1 185 ? -7.442 20.315 17.753 1.00 92.00 185 ARG A CA 1
ATOM 1501 C C . ARG A 1 185 ? -6.772 19.756 16.509 1.00 92.00 185 ARG A C 1
ATOM 1503 O O . ARG A 1 185 ? -6.878 20.344 15.434 1.00 92.00 185 ARG A O 1
ATOM 1510 N N . GLU A 1 186 ? -6.073 18.643 16.671 1.00 93.56 186 GLU A N 1
ATOM 1511 C CA . GLU A 1 186 ? -5.396 17.962 15.587 1.00 93.56 186 GLU A CA 1
ATOM 1512 C C . GLU A 1 186 ? -6.395 17.179 14.730 1.00 93.56 186 GLU A C 1
ATOM 1514 O O . GLU A 1 186 ? -7.549 16.937 15.097 1.00 93.56 186 GLU A O 1
ATOM 1519 N N . PHE A 1 187 ? -5.937 16.761 13.560 1.00 94.44 187 PHE A N 1
ATOM 1520 C CA . PHE A 1 187 ? -6.697 15.931 12.636 1.00 94.44 187 PHE A CA 1
ATOM 1521 C C . PHE A 1 187 ? -5.845 14.759 12.168 1.00 94.44 187 PHE A C 1
ATOM 1523 O O . PHE A 1 187 ? -4.619 14.771 12.272 1.00 94.44 187 PHE A O 1
ATOM 1530 N N . ALA A 1 188 ? -6.503 13.735 11.652 1.00 96.19 188 ALA A N 1
ATOM 1531 C CA . ALA A 1 188 ? -5.841 12.656 10.951 1.00 96.19 188 ALA A CA 1
ATOM 1532 C C . ALA A 1 188 ? -5.955 12.875 9.438 1.00 96.19 188 ALA A C 1
ATOM 1534 O O . ALA A 1 188 ? -6.869 13.540 8.942 1.00 96.19 188 ALA A O 1
ATOM 1535 N N . LEU A 1 189 ? -4.986 12.326 8.714 1.00 96.69 189 LEU A N 1
ATOM 1536 C CA . LEU A 1 189 ? -4.954 12.307 7.262 1.00 96.69 189 LEU A CA 1
ATOM 1537 C C . LEU A 1 189 ? -5.023 10.863 6.780 1.00 96.69 189 LEU A C 1
ATOM 1539 O O . LEU A 1 189 ? -4.224 10.020 7.188 1.00 96.69 189 LEU A O 1
ATOM 1543 N N . LEU A 1 190 ? -5.956 10.609 5.878 1.00 96.56 190 LEU A N 1
ATOM 1544 C CA . LEU A 1 190 ? -5.995 9.429 5.035 1.00 96.56 190 LEU A CA 1
ATOM 1545 C C . LEU A 1 190 ? -5.392 9.823 3.690 1.00 96.56 190 LEU A C 1
ATOM 1547 O O . LEU A 1 190 ? -5.876 10.737 3.036 1.00 96.56 190 LEU A O 1
ATOM 1551 N N . LEU A 1 191 ? -4.311 9.165 3.290 1.00 93.56 191 LEU A N 1
ATOM 1552 C CA . LEU A 1 191 ? -3.698 9.361 1.982 1.00 93.56 191 LEU A CA 1
ATOM 1553 C C . LEU A 1 191 ? -4.209 8.268 1.045 1.00 93.56 191 LEU A C 1
ATOM 1555 O O . LEU A 1 191 ? -3.832 7.104 1.200 1.00 93.56 191 LEU A O 1
ATOM 1559 N N . TRP A 1 192 ? -5.071 8.645 0.104 1.00 92.88 192 TRP A N 1
ATOM 1560 C CA . TRP A 1 192 ? -5.597 7.763 -0.935 1.00 92.88 192 TRP A CA 1
ATOM 1561 C C . TRP A 1 192 ? -4.834 8.016 -2.226 1.00 92.88 192 TRP A C 1
ATOM 1563 O O . TRP A 1 192 ? -4.992 9.073 -2.833 1.00 92.88 192 TRP A O 1
ATOM 1573 N N . ASN A 1 193 ? -3.957 7.096 -2.632 1.00 85.31 193 ASN A N 1
ATOM 1574 C CA . ASN A 1 193 ? -3.053 7.328 -3.763 1.00 85.31 193 ASN A CA 1
ATOM 1575 C C . ASN A 1 193 ? -2.274 8.645 -3.628 1.00 85.31 193 ASN A C 1
ATOM 1577 O O . ASN A 1 193 ? -2.064 9.347 -4.604 1.00 85.31 193 ASN A O 1
ATOM 1581 N N . GLY A 1 194 ? -1.897 9.016 -2.401 1.00 84.00 194 GLY A N 1
ATOM 1582 C CA . GLY A 1 194 ? -1.235 10.288 -2.097 1.00 84.00 194 GLY A CA 1
ATOM 1583 C C . GLY A 1 194 ? -2.154 11.514 -2.015 1.00 84.00 194 GLY A C 1
ATOM 1584 O O . GLY A 1 194 ? -1.706 12.546 -1.520 1.00 84.00 194 GLY A O 1
ATOM 1585 N N . VAL A 1 195 ? -3.428 11.420 -2.414 1.00 86.81 195 VAL A N 1
ATOM 1586 C CA . VAL A 1 195 ? -4.411 12.496 -2.227 1.00 86.81 195 VAL A CA 1
ATOM 1587 C C . VAL A 1 195 ? -4.818 12.552 -0.748 1.00 86.81 195 VAL A C 1
ATOM 1589 O O . VAL A 1 195 ? -5.285 11.544 -0.208 1.00 86.81 195 VAL A O 1
ATOM 1592 N N . PRO A 1 196 ? -4.629 13.692 -0.059 1.00 91.50 196 PRO A N 1
ATOM 1593 C CA . PRO A 1 196 ? -4.911 13.792 1.364 1.00 91.50 196 PRO A CA 1
ATOM 1594 C C . PRO A 1 196 ? -6.394 14.064 1.632 1.00 91.50 196 PRO A C 1
ATOM 1596 O O . PRO A 1 196 ? -6.917 15.121 1.293 1.00 91.50 196 PRO A O 1
ATOM 1599 N N . ILE A 1 197 ? -7.047 13.142 2.334 1.00 95.62 197 ILE A N 1
ATOM 1600 C CA . ILE A 1 197 ? -8.380 13.310 2.912 1.00 95.62 197 ILE A CA 1
ATOM 1601 C C . ILE A 1 197 ? -8.232 13.548 4.412 1.00 95.62 197 ILE A C 1
ATOM 1603 O O . ILE A 1 197 ? -7.702 12.717 5.154 1.00 95.62 197 ILE A O 1
ATOM 1607 N N . LYS A 1 198 ? -8.687 14.712 4.867 1.00 95.75 198 LYS A N 1
ATOM 1608 C CA . LYS A 1 198 ? -8.645 15.107 6.274 1.00 95.75 198 LYS A CA 1
ATOM 1609 C C . LYS A 1 198 ? -9.890 14.621 7.008 1.00 95.75 198 LYS A C 1
ATOM 1611 O O . LYS A 1 198 ? -10.995 14.741 6.494 1.00 95.75 198 LYS A O 1
ATOM 1616 N N . PHE A 1 199 ? -9.714 14.162 8.246 1.00 97.12 199 PHE A N 1
ATOM 1617 C CA . PHE A 1 199 ? -10.823 13.893 9.159 1.00 97.12 199 PHE A CA 1
ATOM 1618 C C . PHE A 1 199 ? -10.461 14.234 10.608 1.00 97.12 199 PHE A C 1
ATOM 1620 O O . PHE A 1 199 ? -9.303 14.161 11.026 1.00 97.12 199 PHE A O 1
ATOM 1627 N N . THR A 1 200 ? -11.453 14.655 11.383 1.00 96.69 200 THR A N 1
ATOM 1628 C CA . THR A 1 200 ? -11.289 15.119 12.763 1.00 96.69 200 THR A CA 1
ATOM 1629 C C . THR A 1 200 ? -11.525 14.000 13.775 1.00 96.69 200 THR A C 1
ATOM 1631 O O . THR A 1 200 ? -12.364 13.119 13.583 1.00 96.69 200 THR A O 1
ATOM 1634 N N . TYR A 1 201 ? -10.810 14.056 14.902 1.00 96.56 201 TYR A N 1
ATOM 1635 C CA . TYR A 1 201 ? -11.030 13.128 16.018 1.00 96.56 201 TYR A CA 1
ATOM 1636 C C . TYR A 1 201 ? -12.342 13.393 16.758 1.00 96.56 201 TYR A C 1
ATOM 1638 O O . TYR A 1 201 ? -12.915 12.481 17.346 1.00 96.56 201 TYR A O 1
ATOM 1646 N N . THR A 1 202 ? -12.795 14.646 16.764 1.00 95.56 202 THR A N 1
ATOM 1647 C CA . THR A 1 202 ? -13.971 15.087 17.514 1.00 95.56 202 THR A CA 1
ATOM 1648 C C . THR A 1 202 ? -15.274 14.791 16.804 1.00 95.56 202 THR A C 1
ATOM 1650 O O . THR A 1 202 ? -16.255 14.555 17.493 1.00 95.56 202 THR A O 1
ATOM 1653 N N . VAL A 1 203 ? -15.316 14.812 15.470 1.00 96.56 203 VAL A N 1
ATOM 1654 C CA . VAL A 1 203 ? -16.575 14.710 14.719 1.00 96.56 203 VAL A CA 1
ATOM 1655 C C . VAL A 1 203 ? -16.580 13.499 13.797 1.00 96.56 203 VAL A C 1
ATOM 1657 O O . VAL A 1 203 ? -17.462 12.654 13.918 1.00 96.56 203 VAL A O 1
ATOM 1660 N N . ASP A 1 204 ? -15.586 13.373 12.919 1.00 98.06 204 ASP A N 1
ATOM 1661 C CA . ASP A 1 204 ? -15.602 12.355 11.863 1.00 98.06 204 ASP A CA 1
ATOM 1662 C C . ASP A 1 204 ? -15.241 10.958 12.394 1.00 98.06 204 ASP A C 1
ATOM 1664 O O . ASP A 1 204 ? -15.923 9.979 12.092 1.00 98.06 204 ASP A O 1
ATOM 1668 N N . LEU A 1 205 ? -14.196 10.854 13.229 1.00 97.56 205 LEU A N 1
ATOM 1669 C CA . LEU A 1 205 ? -13.738 9.579 13.793 1.00 97.56 205 LEU A CA 1
ATOM 1670 C C . LEU A 1 205 ? -14.842 8.808 14.555 1.00 97.56 205 LEU A C 1
ATOM 1672 O O . LEU A 1 205 ? -14.988 7.609 14.304 1.00 97.56 205 LEU A O 1
ATOM 1676 N N . PRO A 1 206 ? -15.628 9.437 15.454 1.00 97.25 206 PRO A N 1
ATOM 1677 C CA . PRO A 1 206 ? -16.750 8.783 16.122 1.00 97.25 206 PRO A CA 1
ATOM 1678 C C . PRO A 1 206 ? -17.723 8.105 15.149 1.00 97.25 206 PRO A C 1
ATOM 1680 O O . PRO A 1 206 ? -18.108 6.961 15.388 1.00 97.25 206 PRO A O 1
ATOM 1683 N N . LEU A 1 207 ? -18.053 8.774 14.039 1.00 97.38 207 LEU A N 1
ATOM 1684 C CA . LEU A 1 207 ? -19.011 8.297 13.037 1.00 97.38 207 LEU A CA 1
ATOM 1685 C C . LEU A 1 207 ? -18.456 7.124 12.216 1.00 97.38 207 LEU A C 1
ATOM 1687 O O . LEU A 1 207 ? -19.160 6.154 11.944 1.00 97.38 207 LEU A O 1
ATOM 1691 N N . MET A 1 208 ? -17.171 7.165 11.853 1.00 96.94 208 MET A N 1
ATOM 1692 C CA . MET A 1 208 ? -16.557 6.100 11.049 1.00 96.94 208 MET A CA 1
ATOM 1693 C C . MET A 1 208 ? -16.143 4.865 11.855 1.00 96.94 208 MET A C 1
ATOM 1695 O O . MET A 1 208 ? -15.950 3.795 11.274 1.00 96.94 208 MET A O 1
ATOM 1699 N N . LEU A 1 209 ? -15.969 4.979 13.178 1.00 96.81 209 LEU A N 1
ATOM 1700 C CA . LEU A 1 209 ? -15.301 3.948 13.977 1.00 96.81 209 LEU A CA 1
ATOM 1701 C C . LEU A 1 209 ? -15.984 2.582 13.857 1.00 96.81 209 LEU A C 1
ATOM 1703 O O . LEU A 1 209 ? -15.312 1.573 13.650 1.00 96.81 209 LEU A O 1
ATOM 1707 N N . LYS A 1 210 ? -17.315 2.534 13.943 1.00 97.06 210 LYS A N 1
ATOM 1708 C CA . LYS A 1 210 ? -18.075 1.282 13.816 1.00 97.06 210 LYS A CA 1
ATOM 1709 C C . LYS A 1 210 ? -17.841 0.613 12.456 1.00 97.06 210 LYS A C 1
ATOM 1711 O O . LYS A 1 210 ? -17.578 -0.589 12.400 1.00 97.06 210 LYS A O 1
ATOM 1716 N N . THR A 1 211 ? -17.904 1.399 11.386 1.00 97.81 211 THR A N 1
ATOM 1717 C CA . THR A 1 211 ? -17.692 0.967 9.998 1.00 97.81 211 THR A CA 1
ATOM 1718 C C . THR A 1 211 ? -16.276 0.416 9.805 1.00 97.81 211 THR A C 1
ATOM 1720 O O . THR A 1 211 ? -16.102 -0.688 9.287 1.00 97.81 211 THR A O 1
ATOM 1723 N N . VAL A 1 212 ? -15.264 1.111 10.338 1.00 98.25 212 VAL A N 1
ATOM 1724 C CA . VAL A 1 212 ? -13.860 0.666 10.322 1.00 98.25 212 VAL A CA 1
ATOM 1725 C C . VAL A 1 212 ? -13.666 -0.642 11.093 1.00 98.25 212 VAL A C 1
ATOM 1727 O O . VAL A 1 212 ? -13.013 -1.557 10.592 1.00 98.25 212 VAL A O 1
ATOM 1730 N N . LEU A 1 213 ? -14.227 -0.770 12.299 1.00 98.44 213 LEU A N 1
ATOM 1731 C CA . LEU A 1 213 ? -14.081 -1.987 13.107 1.00 98.44 213 LEU A CA 1
ATOM 1732 C C . LEU A 1 213 ? -14.713 -3.206 12.418 1.00 98.44 213 LEU A C 1
ATOM 1734 O O . LEU A 1 213 ? -14.095 -4.269 12.385 1.00 98.44 213 LEU A O 1
ATOM 1738 N N . SER A 1 214 ? -15.896 -3.038 11.820 1.00 97.75 214 SER A N 1
ATOM 1739 C CA . SER A 1 214 ? -16.567 -4.085 11.036 1.00 97.75 214 SER A CA 1
ATOM 1740 C C . SER A 1 214 ? -15.727 -4.524 9.831 1.00 97.75 214 SER A C 1
ATOM 1742 O O . SER A 1 214 ? -15.526 -5.721 9.613 1.00 97.75 214 SER A O 1
ATOM 1744 N N . MET A 1 215 ? -15.181 -3.563 9.077 1.00 98.31 215 MET A N 1
ATOM 1745 C CA . MET A 1 215 ? -14.284 -3.840 7.951 1.00 98.31 215 MET A CA 1
ATOM 1746 C C . MET A 1 215 ? -13.073 -4.669 8.394 1.00 98.31 215 MET A C 1
ATOM 1748 O O . MET A 1 215 ? -12.751 -5.689 7.784 1.00 98.31 215 MET A O 1
ATOM 1752 N N . LEU A 1 216 ? -12.389 -4.233 9.453 1.00 98.62 216 LEU A N 1
ATOM 1753 C CA . LEU A 1 216 ? -11.170 -4.880 9.929 1.00 98.62 216 LEU A CA 1
ATOM 1754 C C . LEU A 1 216 ? -11.432 -6.284 10.471 1.00 98.62 216 LEU A C 1
ATOM 1756 O O . LEU A 1 216 ? -10.634 -7.185 10.216 1.00 98.62 216 LEU A O 1
ATOM 1760 N N . GLU A 1 217 ? -12.551 -6.496 11.166 1.00 98.38 217 GLU A N 1
ATOM 1761 C CA . GLU A 1 217 ? -12.955 -7.835 11.597 1.00 98.38 217 GLU A CA 1
ATOM 1762 C C . GLU A 1 217 ? -13.156 -8.764 10.396 1.00 98.38 217 GLU A C 1
ATOM 1764 O O . GLU A 1 217 ? -12.567 -9.845 10.352 1.00 98.38 217 GLU A O 1
ATOM 1769 N N . ALA A 1 218 ? -13.887 -8.316 9.370 1.00 98.12 218 ALA A N 1
ATOM 1770 C CA . ALA A 1 218 ? -14.105 -9.108 8.164 1.00 98.12 218 ALA A CA 1
ATOM 1771 C C . ALA A 1 218 ? -12.791 -9.462 7.442 1.00 98.12 218 ALA A C 1
ATOM 1773 O O . ALA A 1 218 ? -12.620 -10.606 7.016 1.00 98.12 218 ALA A O 1
ATOM 1774 N N . LEU A 1 219 ? -11.856 -8.511 7.332 1.00 98.00 219 LEU A N 1
ATOM 1775 C CA . LEU A 1 219 ? -10.566 -8.715 6.663 1.00 98.00 219 LEU A CA 1
ATOM 1776 C C . LEU A 1 219 ? -9.632 -9.672 7.413 1.00 98.00 219 LEU A C 1
ATOM 1778 O O . LEU A 1 219 ? -8.866 -10.401 6.776 1.00 98.00 219 LEU A O 1
ATOM 1782 N N . ILE A 1 220 ? -9.674 -9.659 8.749 1.00 97.38 220 ILE A N 1
ATOM 1783 C CA . ILE A 1 220 ? -8.832 -10.512 9.597 1.00 97.38 220 ILE A CA 1
ATOM 1784 C C . ILE A 1 220 ? -9.412 -11.925 9.706 1.00 97.38 220 ILE A C 1
ATOM 1786 O O . ILE A 1 220 ? -8.657 -12.896 9.664 1.00 97.38 220 ILE A O 1
ATOM 1790 N N . GLU A 1 221 ? -10.732 -12.065 9.839 1.00 96.56 221 GLU A N 1
ATOM 1791 C CA . GLU A 1 221 ? -11.368 -13.368 10.062 1.00 96.56 221 GLU A CA 1
ATOM 1792 C C . GLU A 1 221 ? -11.569 -14.174 8.777 1.00 96.56 221 GLU A C 1
ATOM 1794 O O . GLU A 1 221 ? -11.591 -15.407 8.820 1.00 96.56 221 GLU A O 1
ATOM 1799 N N . LYS A 1 222 ? -11.707 -13.504 7.626 1.00 96.94 222 LYS A N 1
ATOM 1800 C CA . LYS A 1 222 ? -12.007 -14.166 6.353 1.00 96.94 222 LYS A CA 1
ATOM 1801 C C . LYS A 1 222 ? -10.793 -14.185 5.431 1.00 96.94 222 LYS A C 1
ATOM 1803 O O . LYS A 1 222 ? -10.195 -13.154 5.111 1.00 96.94 222 LYS A O 1
ATOM 1808 N N . GLY A 1 223 ? -10.474 -15.382 4.935 1.00 92.31 223 GLY A N 1
ATOM 1809 C CA . GLY A 1 223 ? -9.460 -15.579 3.900 1.00 92.31 223 GLY A CA 1
ATOM 1810 C C . GLY A 1 223 ? -9.786 -14.775 2.645 1.00 92.31 223 GLY A C 1
ATOM 1811 O O . GLY A 1 223 ? -8.937 -14.026 2.185 1.00 92.31 223 GLY A O 1
ATOM 1812 N N . THR A 1 224 ? -11.032 -14.848 2.174 1.00 96.88 224 THR A N 1
ATOM 1813 C CA . THR A 1 224 ? -11.539 -14.179 0.969 1.00 96.88 224 THR A CA 1
ATOM 1814 C C . THR A 1 224 ? -12.903 -13.534 1.248 1.00 96.88 224 THR A C 1
ATOM 1816 O O . THR A 1 224 ? -13.595 -13.932 2.192 1.00 96.88 224 THR A O 1
ATOM 1819 N N . GLY A 1 225 ? -13.311 -12.536 0.462 1.00 97.75 225 GLY A N 1
ATOM 1820 C CA . GLY A 1 225 ? -14.631 -11.930 0.631 1.00 97.75 225 GLY A CA 1
ATOM 1821 C C . GLY A 1 225 ? -14.853 -10.626 -0.123 1.00 97.75 225 GLY A C 1
ATOM 1822 O O . GLY A 1 225 ? -13.996 -10.159 -0.872 1.00 97.75 225 GLY A O 1
ATOM 1823 N N . THR A 1 226 ? -16.038 -10.059 0.091 1.00 98.19 226 THR A N 1
ATOM 1824 C CA . THR A 1 226 ? -16.435 -8.727 -0.369 1.00 98.19 226 THR A CA 1
ATOM 1825 C C . THR A 1 226 ? -17.101 -7.961 0.767 1.00 98.19 226 THR A C 1
ATOM 1827 O O . THR A 1 226 ? -17.696 -8.565 1.667 1.00 98.19 226 THR A O 1
ATOM 1830 N N . HIS A 1 227 ? -17.011 -6.635 0.738 1.00 97.94 227 HIS A N 1
ATOM 1831 C CA . HIS A 1 227 ? -17.647 -5.773 1.728 1.00 97.94 227 HIS A CA 1
ATOM 1832 C C . HIS A 1 227 ? -17.855 -4.375 1.156 1.00 97.94 227 HIS A C 1
ATOM 1834 O O . HIS A 1 227 ? -16.953 -3.848 0.519 1.00 97.94 227 HIS A O 1
ATOM 1840 N N . THR A 1 228 ? -19.014 -3.780 1.407 1.00 98.25 228 THR A N 1
ATOM 1841 C CA . THR A 1 228 ? -19.300 -2.397 1.016 1.00 98.25 228 THR A CA 1
ATOM 1842 C C . THR A 1 228 ? -19.360 -1.549 2.273 1.00 98.25 228 THR A C 1
ATOM 1844 O O . THR A 1 228 ? -19.976 -1.948 3.263 1.00 98.25 228 THR A O 1
ATOM 1847 N N . LEU A 1 229 ? -18.692 -0.404 2.234 1.00 97.12 229 LEU A N 1
ATOM 1848 C CA . LEU A 1 229 ? -18.628 0.567 3.315 1.00 97.12 229 LEU A CA 1
ATOM 1849 C C . LEU A 1 229 ? -19.171 1.893 2.816 1.00 97.12 229 LEU A C 1
ATOM 1851 O O . LEU A 1 229 ? -18.864 2.306 1.701 1.00 97.12 229 LEU A O 1
ATOM 1855 N N . GLU A 1 230 ? -19.915 2.569 3.674 1.00 98.12 230 GLU A N 1
ATOM 1856 C CA . GLU A 1 230 ? -20.362 3.935 3.450 1.00 98.12 230 GLU A CA 1
ATOM 1857 C C . GLU A 1 230 ? -19.897 4.767 4.642 1.00 98.12 230 GLU A C 1
ATOM 1859 O O . GLU A 1 230 ? -20.132 4.414 5.804 1.00 98.12 230 GLU A O 1
ATOM 1864 N N . PHE A 1 231 ? -19.177 5.840 4.342 1.00 97.88 231 PHE A N 1
ATOM 1865 C CA . PHE A 1 231 ? -18.778 6.848 5.307 1.00 97.88 231 PHE A CA 1
ATOM 1866 C C . PHE A 1 231 ? -19.566 8.109 4.998 1.00 97.88 231 PHE A C 1
ATOM 1868 O O . PHE A 1 231 ? -19.437 8.665 3.910 1.00 97.88 231 PHE A O 1
ATOM 1875 N N . ASP A 1 232 ? -20.364 8.547 5.963 1.00 97.25 232 ASP A N 1
ATOM 1876 C CA . ASP A 1 232 ? -21.087 9.811 5.909 1.00 97.25 232 ASP A CA 1
ATOM 1877 C C . ASP A 1 232 ? -20.559 10.712 7.027 1.00 97.25 232 ASP A C 1
ATOM 1879 O O . ASP A 1 232 ? -21.074 10.743 8.147 1.00 97.25 232 ASP A O 1
ATOM 1883 N N . CYS A 1 233 ? -19.424 11.353 6.754 1.00 97.38 233 CYS A N 1
ATOM 1884 C CA . CYS A 1 233 ? -18.738 12.227 7.691 1.00 97.38 233 CYS A CA 1
ATOM 1885 C C . CYS A 1 233 ? -18.873 13.690 7.236 1.00 97.38 233 CYS A C 1
ATOM 1887 O O . CYS A 1 233 ? -18.868 13.983 6.039 1.00 97.38 233 CYS A O 1
ATOM 1889 N N . PRO A 1 234 ? -18.930 14.662 8.161 1.00 97.31 234 PRO A N 1
ATOM 1890 C CA . PRO A 1 234 ? -18.943 16.069 7.781 1.00 97.31 234 PRO A CA 1
ATOM 1891 C C . PRO A 1 234 ? -17.773 16.480 6.885 1.00 97.31 234 PRO A C 1
ATOM 1893 O O . PRO A 1 234 ? -18.007 17.242 5.945 1.00 97.31 234 PRO A O 1
ATOM 1896 N N . ALA A 1 235 ? -16.567 15.956 7.129 1.00 96.62 235 ALA A N 1
ATOM 1897 C CA . ALA A 1 235 ? -15.392 16.254 6.314 1.00 96.62 235 ALA A CA 1
ATOM 1898 C C . ALA A 1 235 ? -15.359 15.507 4.969 1.00 96.62 235 ALA A C 1
ATOM 1900 O O . ALA A 1 235 ? -14.683 15.955 4.045 1.00 96.62 235 ALA A O 1
ATOM 1901 N N . PHE A 1 236 ? -16.053 14.373 4.835 1.00 97.81 236 PHE A N 1
ATOM 1902 C CA . PHE A 1 236 ? -16.126 13.633 3.576 1.00 97.81 236 PHE A CA 1
ATOM 1903 C C . PHE A 1 236 ? -17.271 12.609 3.552 1.00 97.81 236 PHE A C 1
ATOM 1905 O O . PHE A 1 236 ? -17.567 11.968 4.559 1.00 97.81 236 PHE A O 1
ATOM 1912 N N . THR A 1 237 ? -17.837 12.385 2.370 1.00 98.19 237 THR A N 1
ATOM 1913 C CA . THR A 1 237 ? -18.822 11.332 2.108 1.00 98.19 237 THR A CA 1
ATOM 1914 C C . THR A 1 237 ? -18.288 10.435 0.998 1.00 98.19 237 THR A C 1
ATOM 1916 O O . THR A 1 237 ? -17.900 10.919 -0.069 1.00 98.19 237 THR A O 1
ATOM 1919 N N . THR A 1 238 ? -18.199 9.131 1.261 1.00 98.31 238 THR A N 1
ATOM 1920 C CA . THR A 1 238 ? -17.651 8.170 0.298 1.00 98.31 238 THR A CA 1
ATOM 1921 C C . THR A 1 238 ? -18.204 6.769 0.495 1.00 98.31 238 THR A C 1
ATOM 1923 O O . THR A 1 238 ? -18.486 6.334 1.615 1.00 98.31 238 THR A O 1
ATOM 1926 N N . ARG A 1 239 ? -18.288 6.036 -0.613 1.00 98.38 239 ARG A N 1
ATOM 1927 C CA . ARG A 1 239 ? -18.571 4.606 -0.647 1.00 98.38 239 ARG A CA 1
ATOM 1928 C C . ARG A 1 239 ? -17.340 3.843 -1.104 1.00 98.38 239 ARG A C 1
ATOM 1930 O O . ARG A 1 239 ? -16.759 4.185 -2.131 1.00 98.38 239 ARG A O 1
ATOM 1937 N N . TRP A 1 240 ? -16.983 2.780 -0.389 1.00 98.38 240 TRP A N 1
ATOM 1938 C CA . TRP A 1 240 ? -15.929 1.851 -0.796 1.00 98.38 240 TRP A CA 1
ATOM 1939 C C . TRP A 1 240 ? -16.491 0.448 -1.012 1.00 98.38 240 TRP A C 1
ATOM 1941 O O . TRP A 1 240 ? -17.119 -0.121 -0.120 1.00 98.38 240 TRP A O 1
ATOM 1951 N N . ASP A 1 241 ? -16.194 -0.139 -2.165 1.00 98.44 241 ASP A N 1
ATOM 1952 C CA . ASP A 1 241 ? -16.478 -1.530 -2.494 1.00 98.44 241 ASP A CA 1
ATOM 1953 C C . ASP A 1 241 ? -15.175 -2.341 -2.437 1.00 98.44 241 ASP A C 1
ATOM 1955 O O . ASP A 1 241 ? -14.248 -2.165 -3.228 1.00 98.44 241 ASP A O 1
ATOM 1959 N N . LEU A 1 242 ? -15.086 -3.223 -1.442 1.00 98.38 242 LEU A N 1
ATOM 1960 C CA . LEU A 1 242 ? -13.910 -4.031 -1.144 1.00 98.38 242 LEU A CA 1
ATOM 1961 C C . LEU A 1 242 ? -14.111 -5.445 -1.680 1.00 98.38 242 LEU A C 1
ATOM 1963 O O . LEU A 1 242 ? -15.153 -6.071 -1.464 1.00 98.38 242 LEU A O 1
ATOM 1967 N N . LYS A 1 243 ? -13.058 -5.999 -2.275 1.00 96.31 243 LYS A N 1
ATOM 1968 C CA . LYS A 1 243 ? -12.943 -7.412 -2.645 1.00 96.31 243 LYS A CA 1
ATOM 1969 C C . LYS A 1 243 ? -11.555 -7.908 -2.275 1.00 96.31 243 LYS A C 1
ATOM 1971 O O . LYS A 1 243 ? -10.570 -7.270 -2.617 1.00 96.31 243 LYS A O 1
ATOM 1976 N N . TRP A 1 244 ? -11.444 -9.044 -1.598 1.00 96.25 244 TRP A N 1
ATOM 1977 C CA . TRP A 1 244 ? -10.141 -9.565 -1.185 1.00 96.25 244 TRP A CA 1
ATOM 1978 C C . TRP A 1 244 ? -10.020 -11.073 -1.329 1.00 96.25 244 TRP A C 1
ATOM 1980 O O . TRP A 1 244 ? -11.003 -11.819 -1.283 1.00 96.25 244 TRP A O 1
ATOM 1990 N N . ASP A 1 245 ? -8.768 -11.502 -1.444 1.00 88.25 245 ASP A N 1
ATOM 1991 C CA . ASP A 1 245 ? -8.346 -12.882 -1.288 1.00 88.25 245 ASP A CA 1
ATOM 1992 C C . ASP A 1 245 ? -7.400 -13.040 -0.078 1.00 88.25 245 ASP A C 1
ATOM 1994 O O . ASP A 1 245 ? -7.311 -12.171 0.803 1.00 88.25 245 ASP A O 1
ATOM 1998 N N . GLU A 1 246 ? -6.713 -14.182 0.012 1.00 83.81 246 GLU A N 1
ATOM 1999 C CA . GLU A 1 246 ? -5.807 -14.469 1.126 1.00 83.81 246 GLU A CA 1
ATOM 2000 C C . GLU A 1 246 ? -4.669 -13.447 1.255 1.00 83.81 246 GLU A C 1
ATOM 2002 O O . GLU A 1 246 ? -4.201 -13.186 2.368 1.00 83.81 246 GLU A O 1
ATOM 2007 N N . LYS A 1 247 ? -4.233 -12.849 0.142 1.00 80.50 247 LYS A N 1
ATOM 2008 C CA . LYS A 1 247 ? -3.042 -12.003 0.059 1.00 80.50 247 LYS A CA 1
ATOM 2009 C C . LYS A 1 247 ? -3.362 -10.548 -0.261 1.00 80.50 247 LYS A C 1
ATOM 2011 O O . LYS A 1 247 ? -2.727 -9.666 0.322 1.00 80.50 247 LYS A O 1
ATOM 2016 N N . PHE A 1 248 ? -4.303 -10.292 -1.158 1.00 81.88 248 PHE A N 1
ATOM 2017 C CA . PHE A 1 248 ? -4.570 -8.973 -1.712 1.00 81.88 248 PHE A CA 1
ATOM 2018 C C . PHE A 1 248 ? -5.970 -8.476 -1.373 1.00 81.88 248 PHE A C 1
ATOM 2020 O O . PHE A 1 248 ? -6.902 -9.254 -1.185 1.00 81.88 248 PHE A O 1
ATOM 2027 N N . ILE A 1 249 ? -6.100 -7.156 -1.315 1.00 92.50 249 ILE A N 1
ATOM 2028 C CA . ILE A 1 249 ? -7.365 -6.440 -1.230 1.00 92.50 249 ILE A CA 1
ATOM 2029 C C . ILE A 1 249 ? -7.440 -5.445 -2.384 1.00 92.50 249 ILE A C 1
ATOM 2031 O O . ILE A 1 249 ? -6.517 -4.663 -2.591 1.00 92.50 249 ILE A O 1
ATOM 2035 N N . GLN A 1 250 ? -8.538 -5.490 -3.121 1.00 91.44 250 GLN A N 1
ATOM 2036 C CA . GLN A 1 250 ? -8.946 -4.482 -4.083 1.00 91.44 250 GLN A CA 1
ATOM 2037 C C . GLN A 1 250 ? -10.023 -3.609 -3.442 1.00 91.44 250 GLN A C 1
ATOM 2039 O O . GLN A 1 250 ? -10.940 -4.131 -2.803 1.00 91.44 250 GLN A O 1
ATOM 2044 N N . ILE A 1 251 ? -9.904 -2.296 -3.607 1.00 96.44 251 ILE A N 1
ATOM 2045 C CA . ILE A 1 251 ? -10.872 -1.319 -3.112 1.00 96.44 251 ILE A CA 1
ATOM 2046 C C . ILE A 1 251 ? -11.204 -0.381 -4.260 1.00 96.44 251 ILE A C 1
ATOM 2048 O O . ILE A 1 251 ? -10.301 0.212 -4.840 1.00 96.44 251 ILE A O 1
ATOM 2052 N N . GLU A 1 252 ? -12.480 -0.252 -4.584 1.00 95.44 252 GLU A N 1
ATOM 2053 C CA . GLU A 1 252 ? -12.984 0.768 -5.500 1.00 95.44 252 GLU A CA 1
ATOM 2054 C C . GLU A 1 252 ? -13.764 1.787 -4.680 1.00 95.44 252 GLU A C 1
ATOM 2056 O O . GLU A 1 252 ? -14.562 1.415 -3.822 1.00 95.44 252 GLU A O 1
ATOM 2061 N N . SER A 1 253 ? -13.479 3.068 -4.886 1.00 96.75 253 SER A N 1
ATOM 2062 C CA . SER A 1 253 ? -14.080 4.161 -4.128 1.00 96.75 253 SER A CA 1
ATOM 2063 C C . SER A 1 253 ? -14.923 5.061 -5.016 1.00 96.75 253 SER A C 1
ATOM 2065 O O . SER A 1 253 ? -14.642 5.228 -6.199 1.00 96.75 253 SER A O 1
ATOM 2067 N N . HIS A 1 254 ? -15.946 5.656 -4.419 1.00 97.75 254 HIS A N 1
ATOM 2068 C CA . HIS A 1 254 ? -16.688 6.774 -4.974 1.00 97.75 254 HIS A CA 1
ATOM 2069 C C . HIS A 1 254 ? -16.739 7.883 -3.930 1.00 97.75 254 HIS A C 1
ATOM 2071 O O . HIS A 1 254 ? -17.140 7.634 -2.791 1.00 97.75 254 HIS A O 1
ATOM 2077 N N . TRP A 1 255 ? -16.292 9.081 -4.290 1.00 97.25 255 TRP A N 1
ATOM 2078 C CA . TRP A 1 255 ? -16.213 10.226 -3.386 1.00 97.25 255 TRP A CA 1
ATOM 2079 C C . TRP A 1 255 ? -17.252 11.271 -3.779 1.00 97.25 255 TRP A C 1
ATOM 2081 O O . TRP A 1 255 ? -17.106 11.923 -4.811 1.00 97.25 255 TRP A O 1
ATOM 2091 N N . ASP A 1 256 ? -18.281 11.432 -2.950 1.00 97.38 256 ASP A N 1
ATOM 2092 C CA . ASP A 1 256 ? -19.358 12.405 -3.169 1.00 97.38 256 ASP A CA 1
ATOM 2093 C C . ASP A 1 256 ? -18.969 13.799 -2.671 1.00 97.38 256 ASP A C 1
ATOM 2095 O O . ASP A 1 256 ? -19.351 14.818 -3.248 1.00 97.38 256 ASP A O 1
ATOM 2099 N N . LYS A 1 257 ? -18.220 13.837 -1.564 1.00 97.19 257 LYS A N 1
ATOM 2100 C CA . LYS A 1 257 ? -17.788 15.065 -0.901 1.00 97.19 257 LYS A CA 1
ATOM 2101 C C . LYS A 1 257 ? -16.457 14.841 -0.199 1.00 97.19 257 LYS A C 1
ATOM 2103 O O . LYS A 1 257 ? -16.307 13.850 0.509 1.00 97.19 257 LYS A O 1
ATOM 2108 N N . VAL A 1 258 ? -15.531 15.787 -0.317 1.00 96.25 258 VAL A N 1
ATOM 2109 C CA . VAL A 1 258 ? -14.267 15.838 0.423 1.00 96.25 258 VAL A CA 1
ATOM 2110 C C . VAL A 1 258 ? -13.916 17.291 0.732 1.00 96.25 258 VAL A C 1
ATOM 2112 O O . VAL A 1 258 ? -13.785 18.121 -0.166 1.00 96.25 258 VAL A O 1
ATOM 2115 N N . ASP A 1 259 ? -13.693 17.604 2.005 1.00 91.25 259 ASP A N 1
ATOM 2116 C CA . ASP A 1 259 ? -13.156 18.896 2.424 1.00 91.25 259 ASP A CA 1
ATOM 2117 C C . ASP A 1 259 ? -11.834 19.178 1.691 1.00 91.25 259 ASP A C 1
ATOM 2119 O O . ASP A 1 259 ? -10.846 18.457 1.839 1.00 91.25 259 ASP A O 1
ATOM 2123 N N . GLY A 1 260 ? -11.821 20.246 0.892 1.00 88.94 260 GLY A N 1
ATOM 2124 C CA . GLY A 1 260 ? -10.708 20.592 0.002 1.00 88.94 260 GLY A CA 1
ATOM 2125 C C . GLY A 1 260 ? -11.021 20.451 -1.490 1.00 88.94 260 GLY A C 1
ATOM 2126 O O . GLY A 1 260 ? -10.262 20.984 -2.295 1.00 88.94 260 GLY A O 1
ATOM 2127 N N . GLY A 1 261 ? -12.146 19.829 -1.863 1.00 90.31 261 GLY A N 1
ATOM 2128 C CA . GLY A 1 261 ? -12.617 19.766 -3.251 1.00 90.31 261 GLY A CA 1
ATOM 2129 C C . GLY A 1 261 ? -11.851 18.765 -4.124 1.00 90.31 261 GLY A C 1
ATOM 2130 O O . GLY A 1 261 ? -11.573 19.043 -5.292 1.00 90.31 261 GLY A O 1
ATOM 2131 N N . TYR A 1 262 ? -11.430 17.636 -3.544 1.00 90.19 262 TYR A N 1
ATOM 2132 C CA . TYR A 1 262 ? -10.598 16.627 -4.215 1.00 90.19 262 TYR A CA 1
ATOM 2133 C C . TYR A 1 262 ? -11.391 15.541 -4.961 1.00 90.19 262 TYR A C 1
ATOM 2135 O O . TYR A 1 262 ? -10.786 14.621 -5.508 1.00 90.19 262 TYR A O 1
ATOM 2143 N N . GLU A 1 263 ? -12.720 15.620 -5.013 1.00 94.12 263 GLU A N 1
ATOM 2144 C CA . GLU A 1 263 ? -13.601 14.578 -5.556 1.00 94.12 263 GLU A CA 1
ATOM 2145 C C . GLU A 1 263 ? -13.274 14.260 -7.017 1.00 94.12 263 GLU A C 1
ATOM 2147 O O . GLU A 1 263 ? -13.179 13.094 -7.388 1.00 94.12 263 GLU A O 1
ATOM 2152 N N . ALA A 1 264 ? -13.035 15.287 -7.839 1.00 86.75 264 ALA A N 1
ATOM 2153 C CA . ALA A 1 264 ? -12.686 15.101 -9.248 1.00 86.75 264 ALA A CA 1
ATOM 2154 C C . ALA A 1 264 ? -11.382 14.303 -9.422 1.00 86.75 264 ALA A C 1
ATOM 2156 O O . ALA A 1 264 ? -11.316 13.422 -10.270 1.00 86.75 264 ALA A O 1
ATOM 2157 N N . ALA A 1 265 ? -10.367 14.574 -8.593 1.00 85.00 265 ALA A N 1
ATOM 2158 C CA . ALA A 1 265 ? -9.096 13.852 -8.638 1.00 85.00 265 ALA A CA 1
ATOM 2159 C C . ALA A 1 265 ? -9.233 12.420 -8.101 1.00 85.00 265 ALA A C 1
ATOM 2161 O O . ALA A 1 265 ? -8.653 11.489 -8.648 1.00 85.00 265 ALA A O 1
ATOM 2162 N N . LEU A 1 266 ? -10.011 12.237 -7.032 1.00 88.94 266 LEU A N 1
ATOM 2163 C CA . LEU A 1 266 ? -10.225 10.935 -6.405 1.00 88.94 266 LEU A CA 1
ATOM 2164 C C . LEU A 1 266 ? -11.078 9.993 -7.260 1.00 88.94 266 LEU A C 1
ATOM 2166 O O . LEU A 1 266 ? -10.878 8.783 -7.203 1.00 88.94 266 LEU A O 1
ATOM 2170 N N . ASN A 1 267 ? -11.992 10.543 -8.061 1.00 92.06 267 ASN A N 1
ATOM 2171 C CA . ASN A 1 267 ? -12.855 9.795 -8.973 1.00 92.06 267 ASN A CA 1
ATOM 2172 C C . ASN A 1 267 ? -12.289 9.713 -10.410 1.00 92.06 267 ASN A C 1
ATOM 2174 O O . ASN A 1 267 ? -13.005 9.281 -11.309 1.00 92.06 267 ASN A O 1
ATOM 2178 N N . GLU A 1 268 ? -11.038 10.130 -10.652 1.00 82.56 268 GLU A N 1
ATOM 2179 C CA . GLU A 1 268 ? -10.419 10.104 -11.986 1.00 82.56 268 GLU A CA 1
ATOM 2180 C C . GLU A 1 268 ? -10.266 8.664 -12.508 1.00 82.56 268 GLU A C 1
ATOM 2182 O O . GLU A 1 268 ? -9.574 7.829 -11.909 1.00 82.56 268 GLU A O 1
ATOM 2187 N N . GLU A 1 269 ? -10.896 8.384 -13.651 1.00 76.62 269 GLU A N 1
ATOM 2188 C CA . GLU A 1 269 ? -10.917 7.061 -14.279 1.00 76.62 269 GLU A CA 1
ATOM 2189 C C . GLU A 1 269 ? -9.663 6.794 -15.116 1.00 76.62 269 GLU A C 1
ATOM 2191 O O . GLU A 1 269 ? -9.173 5.665 -15.129 1.00 76.62 269 GLU A O 1
ATOM 2196 N N . ALA A 1 270 ? -9.113 7.811 -15.793 1.00 60.50 270 ALA A N 1
ATOM 2197 C CA . ALA A 1 270 ? -8.016 7.624 -16.745 1.00 60.50 270 ALA A CA 1
ATOM 2198 C C . ALA A 1 270 ? -6.728 7.112 -16.079 1.00 60.50 270 ALA A C 1
ATOM 2200 O O . ALA A 1 270 ? -5.977 6.344 -16.682 1.00 60.50 270 ALA A O 1
ATOM 2201 N N . GLU A 1 271 ? -6.484 7.522 -14.833 1.00 65.69 271 GLU A N 1
ATOM 2202 C CA . GLU A 1 271 ? -5.332 7.103 -14.025 1.00 65.69 271 GLU A CA 1
ATOM 2203 C C . GLU A 1 271 ? -5.697 6.041 -12.963 1.00 65.69 271 GLU A C 1
ATOM 2205 O O . GLU A 1 271 ? -4.854 5.654 -12.150 1.00 65.69 271 GLU A O 1
ATOM 2210 N N . GLU A 1 272 ? -6.945 5.550 -12.973 1.00 78.31 272 GLU A N 1
ATOM 2211 C CA . GLU A 1 272 ? -7.504 4.614 -11.987 1.00 78.31 272 GLU A CA 1
ATOM 2212 C C . GLU A 1 272 ? -7.269 5.057 -10.524 1.00 78.31 272 GLU A C 1
ATOM 2214 O O . GLU A 1 272 ? -6.984 4.234 -9.648 1.00 78.31 272 GLU A O 1
ATOM 2219 N N . ILE A 1 273 ? -7.372 6.363 -10.230 1.00 81.81 273 ILE A N 1
ATOM 2220 C CA . ILE A 1 273 ? -7.122 6.895 -8.876 1.00 81.81 273 ILE A CA 1
ATOM 2221 C C . ILE A 1 273 ? -8.178 6.401 -7.886 1.00 81.81 273 ILE A C 1
ATOM 2223 O O . ILE A 1 273 ? -7.859 6.159 -6.722 1.00 81.81 273 ILE A O 1
ATOM 2227 N N . PHE A 1 274 ? -9.405 6.166 -8.341 1.00 86.19 274 PHE A N 1
ATOM 2228 C CA . PHE A 1 274 ? -10.500 5.655 -7.514 1.00 86.19 274 PHE A CA 1
ATOM 2229 C C . PHE A 1 274 ? -10.273 4.224 -7.002 1.00 86.19 274 PHE A C 1
ATOM 2231 O O . PHE A 1 274 ? -11.032 3.748 -6.152 1.00 86.19 274 PHE A O 1
ATOM 2238 N N . LYS A 1 275 ? -9.246 3.527 -7.504 1.00 88.00 275 LYS A N 1
ATOM 2239 C CA . LYS A 1 275 ? -8.982 2.115 -7.244 1.00 88.00 275 LYS A CA 1
ATOM 2240 C C . LYS A 1 275 ? -7.672 1.898 -6.487 1.00 88.00 275 LYS A C 1
ATOM 2242 O O . LYS A 1 275 ? -6.646 2.524 -6.751 1.00 88.00 275 LYS A O 1
ATOM 2247 N N . LEU A 1 276 ? -7.704 0.934 -5.571 1.00 87.81 276 LEU A N 1
ATOM 2248 C CA . LEU A 1 276 ? -6.553 0.402 -4.850 1.00 87.81 276 LEU A CA 1
ATOM 2249 C C . LEU A 1 276 ? -6.466 -1.115 -5.032 1.00 87.81 276 LEU A C 1
ATOM 2251 O O . LEU A 1 276 ? -7.481 -1.805 -5.080 1.00 87.81 276 LEU A O 1
ATOM 2255 N N . LEU A 1 277 ? -5.246 -1.638 -5.073 1.00 83.00 277 LEU A N 1
ATOM 2256 C CA . LEU A 1 277 ? -4.880 -3.049 -5.012 1.00 83.00 277 LEU A CA 1
ATOM 2257 C C . LEU A 1 277 ? -3.669 -3.210 -4.084 1.00 83.00 277 LEU A C 1
ATOM 2259 O O . LEU A 1 277 ? -2.529 -2.982 -4.479 1.00 83.00 277 LEU A O 1
ATOM 2263 N N . LEU A 1 278 ? -3.904 -3.619 -2.845 1.00 83.38 278 LEU A N 1
ATOM 2264 C CA . LEU A 1 278 ? -2.894 -3.623 -1.788 1.00 83.38 278 LEU A CA 1
ATOM 2265 C C . LEU A 1 278 ? -2.669 -5.029 -1.243 1.00 83.38 278 LEU A C 1
ATOM 2267 O O . LEU A 1 278 ? -3.525 -5.908 -1.361 1.00 83.38 278 LEU A O 1
ATOM 2271 N N . LEU A 1 279 ? -1.545 -5.247 -0.557 1.00 82.81 279 LEU A N 1
ATOM 2272 C CA . LEU A 1 279 ? -1.431 -6.403 0.328 1.00 82.81 279 LEU A CA 1
ATOM 2273 C C . LEU A 1 279 ? -2.416 -6.241 1.488 1.00 82.81 279 LEU A C 1
ATOM 2275 O O . LEU A 1 279 ? -2.337 -5.275 2.249 1.00 82.81 279 LEU A O 1
ATOM 2279 N N . LYS A 1 280 ? -3.287 -7.236 1.682 1.00 90.88 280 LYS A N 1
ATOM 2280 C CA . LYS A 1 280 ? -4.331 -7.226 2.719 1.00 90.88 280 LYS A CA 1
ATOM 2281 C C . LYS A 1 280 ? -3.759 -6.912 4.103 1.00 90.88 280 LYS A C 1
ATOM 2283 O O . LYS A 1 280 ? -4.298 -6.086 4.832 1.00 90.88 280 LYS A O 1
ATOM 2288 N N . LYS A 1 281 ? -2.624 -7.528 4.449 1.00 89.69 281 LYS A N 1
ATOM 2289 C CA . LYS A 1 281 ? -1.944 -7.302 5.735 1.00 89.69 281 LYS A CA 1
ATOM 2290 C C . LYS A 1 281 ? -1.460 -5.858 5.915 1.00 89.69 281 LYS A C 1
ATOM 2292 O O . LYS A 1 281 ? -1.540 -5.338 7.016 1.00 89.69 281 LYS A O 1
ATOM 2297 N N . GLU A 1 282 ? -0.960 -5.222 4.856 1.00 87.25 282 GLU A N 1
ATOM 2298 C CA . GLU A 1 282 ? -0.392 -3.872 4.942 1.00 87.25 282 GLU A CA 1
ATOM 2299 C C . GLU A 1 282 ? -1.503 -2.845 5.103 1.00 87.25 282 GLU A C 1
ATOM 2301 O O . GLU A 1 282 ? -1.411 -2.002 5.988 1.00 87.25 282 GLU A O 1
ATOM 2306 N N . PHE A 1 283 ? -2.601 -3.009 4.358 1.00 95.62 283 PHE A N 1
ATOM 2307 C CA . PHE A 1 283 ? -3.816 -2.224 4.558 1.00 95.62 283 PHE A CA 1
ATOM 2308 C C . PHE A 1 283 ? -4.321 -2.315 6.007 1.00 95.62 283 PHE A C 1
ATOM 2310 O O . PHE A 1 283 ? -4.606 -1.297 6.628 1.00 95.62 283 PHE A O 1
ATOM 2317 N N . VAL A 1 284 ? -4.362 -3.520 6.588 1.00 97.81 284 VAL A N 1
ATOM 2318 C CA . VAL A 1 284 ? -4.762 -3.723 7.992 1.00 97.81 284 VAL A CA 1
ATOM 2319 C C . VAL A 1 284 ? -3.793 -3.042 8.977 1.00 97.81 284 VAL A C 1
ATOM 2321 O O . VAL A 1 284 ? -4.240 -2.481 9.977 1.00 97.81 284 VAL A O 1
ATOM 2324 N N . PHE A 1 285 ? -2.481 -3.044 8.714 1.00 96.06 285 PHE A N 1
ATOM 2325 C CA . PHE A 1 285 ? -1.484 -2.427 9.604 1.00 96.06 285 PHE A CA 1
ATOM 2326 C C . PHE A 1 285 ? -1.619 -0.905 9.719 1.00 96.06 285 PHE A C 1
ATOM 2328 O O . PHE A 1 285 ? -1.334 -0.357 10.788 1.00 96.06 285 PHE A O 1
ATOM 2335 N N . GLU A 1 286 ? -2.086 -0.219 8.672 1.00 97.38 286 GLU A N 1
ATOM 2336 C CA . GLU A 1 286 ? -2.288 1.240 8.684 1.00 97.38 286 GLU A CA 1
ATOM 2337 C C . GLU A 1 286 ? -3.230 1.700 9.807 1.00 97.38 286 GLU A C 1
ATOM 2339 O O . GLU A 1 286 ? -3.032 2.755 10.406 1.00 97.38 286 GLU A O 1
ATOM 2344 N N . TRP A 1 287 ? -4.189 0.862 10.199 1.00 98.19 287 TRP A N 1
ATOM 2345 C CA . TRP A 1 287 ? -5.171 1.190 11.234 1.00 98.19 287 TRP A CA 1
ATOM 2346 C C . TRP A 1 287 ? -4.643 1.062 12.667 1.00 98.19 287 TRP A C 1
ATOM 2348 O O . TRP A 1 287 ? -5.242 1.607 13.596 1.00 98.19 287 TRP A O 1
ATOM 2358 N N . LYS A 1 288 ? -3.515 0.369 12.881 1.00 97.50 288 LYS A N 1
ATOM 2359 C CA . LYS A 1 288 ? -3.009 0.008 14.217 1.00 97.50 288 LYS A CA 1
ATOM 2360 C C . LYS A 1 288 ? -2.888 1.203 15.162 1.00 97.50 288 LYS A C 1
ATOM 2362 O O . LYS A 1 288 ? -3.341 1.125 16.304 1.00 97.50 288 LYS A O 1
ATOM 2367 N N . MET A 1 289 ? -2.278 2.297 14.699 1.00 96.75 289 MET A N 1
ATOM 2368 C CA . MET A 1 289 ? -2.053 3.469 15.547 1.00 96.75 289 MET A CA 1
ATOM 2369 C C . MET A 1 289 ? -3.370 4.158 15.917 1.00 96.75 289 MET A C 1
ATOM 2371 O O . MET A 1 289 ? -3.566 4.502 17.081 1.00 96.75 289 MET A O 1
ATOM 2375 N N . LEU A 1 290 ? -4.299 4.288 14.963 1.00 97.81 290 LEU A N 1
ATOM 2376 C CA . LEU A 1 290 ? -5.615 4.877 15.213 1.00 97.81 290 LEU A CA 1
ATOM 2377 C C . LEU A 1 290 ? -6.392 4.074 16.263 1.00 97.81 290 LEU A C 1
ATOM 2379 O O . LEU A 1 290 ? -6.910 4.644 17.223 1.00 97.81 290 LEU A O 1
ATOM 2383 N N . LEU A 1 291 ? -6.426 2.741 16.130 1.00 98.31 291 LEU A N 1
ATOM 2384 C CA . LEU A 1 291 ? -7.101 1.874 17.101 1.00 98.31 291 LEU A CA 1
ATOM 2385 C C . LEU A 1 291 ? -6.465 1.980 18.493 1.00 98.31 291 LEU A C 1
ATOM 2387 O O . LEU A 1 291 ? -7.174 2.008 19.501 1.00 98.31 291 LEU A O 1
ATOM 2391 N N . GLN A 1 292 ? -5.135 2.072 18.562 1.00 96.94 292 GLN A N 1
ATOM 2392 C CA . GLN A 1 292 ? -4.424 2.261 19.822 1.00 96.94 292 GLN A CA 1
ATOM 2393 C C . GLN A 1 292 ? -4.788 3.597 20.482 1.00 96.94 292 GLN A C 1
ATOM 2395 O O . GLN A 1 292 ? -5.063 3.610 21.684 1.00 96.94 292 GLN A O 1
ATOM 2400 N N . GLN A 1 293 ? -4.831 4.692 19.718 1.00 96.44 293 GLN A N 1
ATOM 2401 C CA . GLN A 1 293 ? -5.249 6.006 20.213 1.00 96.44 293 GLN A CA 1
ATOM 2402 C C . GLN A 1 293 ? -6.705 5.994 20.692 1.00 96.44 293 GLN A C 1
ATOM 2404 O O . GLN A 1 293 ? -6.982 6.469 21.790 1.00 96.44 293 GLN A O 1
ATOM 2409 N N . CYS A 1 294 ? -7.622 5.371 19.942 1.00 97.75 294 CYS A N 1
ATOM 2410 C CA . CYS A 1 294 ? -9.020 5.212 20.357 1.00 97.75 294 CYS A CA 1
ATOM 2411 C C . CYS A 1 294 ? -9.126 4.435 21.677 1.00 97.75 294 CYS A C 1
ATOM 2413 O O . CYS A 1 294 ? -9.789 4.863 22.620 1.00 97.75 294 CYS A O 1
ATOM 2415 N N . ARG A 1 295 ? -8.428 3.299 21.785 1.00 97.19 295 ARG A N 1
ATOM 2416 C CA . ARG A 1 295 ? -8.425 2.483 23.005 1.00 97.19 295 ARG A CA 1
ATOM 2417 C C . ARG A 1 295 ? -7.902 3.276 24.205 1.00 97.19 295 ARG A C 1
ATOM 2419 O O . ARG A 1 295 ? -8.513 3.232 25.270 1.00 97.19 295 ARG A O 1
ATOM 2426 N N . GLN A 1 296 ? -6.784 3.984 24.036 1.00 96.06 296 GLN A N 1
ATOM 2427 C CA . GLN A 1 296 ? -6.184 4.805 25.090 1.00 96.06 296 GLN A CA 1
ATOM 2428 C C . GLN A 1 296 ? -7.101 5.959 25.496 1.00 96.06 296 GLN A C 1
ATOM 2430 O O . GLN A 1 296 ? -7.296 6.166 26.688 1.00 96.06 296 GLN A O 1
ATOM 2435 N N . ALA A 1 297 ? -7.704 6.666 24.539 1.00 96.06 297 ALA A N 1
ATOM 2436 C CA . ALA A 1 297 ? -8.616 7.766 24.830 1.00 96.06 297 ALA A CA 1
ATOM 2437 C C . ALA A 1 297 ? -9.847 7.300 25.612 1.00 96.06 297 ALA A C 1
ATOM 2439 O O . ALA A 1 297 ? -10.197 7.896 26.631 1.00 96.06 297 ALA A O 1
ATOM 2440 N N . PHE A 1 298 ? -10.446 6.178 25.209 1.00 96.12 298 PHE A N 1
ATOM 2441 C CA . PHE A 1 298 ? -11.569 5.599 25.939 1.00 96.12 298 PHE A CA 1
ATOM 2442 C C . PHE A 1 298 ? -11.178 5.222 27.378 1.00 96.12 298 PHE A C 1
ATOM 2444 O O . PHE A 1 298 ? -11.876 5.579 28.323 1.00 96.12 298 PHE A O 1
ATOM 2451 N N . GLU A 1 299 ? -10.034 4.561 27.573 1.00 95.38 299 GLU A N 1
ATOM 2452 C CA . GLU A 1 299 ? -9.568 4.154 28.907 1.00 95.38 299 GLU A CA 1
ATOM 2453 C C . GLU A 1 299 ? -9.195 5.341 29.807 1.00 95.38 299 GLU A C 1
ATOM 2455 O O . GLU A 1 299 ? -9.588 5.361 30.972 1.00 95.38 299 GLU A O 1
ATOM 2460 N N . LEU A 1 300 ? -8.472 6.333 29.280 1.00 95.12 300 LEU A N 1
ATOM 2461 C CA . LEU A 1 300 ? -8.035 7.511 30.038 1.00 95.12 300 LEU A CA 1
ATOM 2462 C C . LEU A 1 300 ? -9.197 8.435 30.407 1.00 95.12 300 LEU A C 1
ATOM 2464 O O . LEU A 1 300 ? -9.190 9.020 31.486 1.00 95.12 300 LEU A O 1
ATOM 2468 N N . SER A 1 301 ? -10.220 8.530 29.553 1.00 95.56 301 SER A N 1
ATOM 2469 C CA . SER A 1 301 ? -11.422 9.315 29.859 1.00 95.56 301 SER A CA 1
ATOM 2470 C C . SER A 1 301 ? -12.223 8.749 31.042 1.00 95.56 301 SER A C 1
ATOM 2472 O O . SER A 1 301 ? -13.027 9.463 31.647 1.00 95.56 301 SER A O 1
ATOM 2474 N N . GLY A 1 302 ? -12.022 7.468 31.379 1.00 94.50 302 GLY A N 1
ATOM 2475 C CA . GLY A 1 302 ? -12.845 6.749 32.350 1.00 94.50 302 GLY A CA 1
ATOM 2476 C C . GLY A 1 302 ? -14.286 6.528 31.878 1.00 94.50 302 GLY A C 1
ATOM 2477 O O . GLY A 1 302 ? -15.156 6.249 32.700 1.00 94.50 302 GLY A O 1
ATOM 2478 N N . ALA A 1 303 ? -14.558 6.685 30.578 1.00 94.44 303 ALA A N 1
ATOM 2479 C CA . ALA A 1 303 ? -15.893 6.541 30.020 1.00 94.44 303 ALA A CA 1
ATOM 2480 C C . ALA A 1 303 ? -16.452 5.124 30.220 1.00 94.44 303 ALA A C 1
ATOM 2482 O O . ALA A 1 303 ? -15.747 4.114 30.128 1.00 94.44 303 ALA A O 1
ATOM 2483 N N . SER A 1 304 ? -17.760 5.049 30.439 1.00 95.06 304 SER A N 1
ATOM 2484 C CA . SER A 1 304 ? -18.524 3.804 30.444 1.00 95.06 304 SER A CA 1
ATOM 2485 C C . SER A 1 304 ? -19.734 3.908 29.516 1.00 95.06 304 SER A C 1
ATOM 2487 O O . SER A 1 304 ? -20.165 5.003 29.161 1.00 95.06 304 SER A O 1
ATOM 2489 N N . LEU A 1 305 ? -20.243 2.762 29.062 1.00 96.50 305 LEU A N 1
ATOM 2490 C CA . LEU A 1 305 ? -21.285 2.685 28.034 1.00 96.50 305 LEU A CA 1
ATOM 2491 C C . LEU A 1 305 ? -22.488 1.906 28.561 1.00 96.50 305 LEU A C 1
ATOM 2493 O O . LEU A 1 305 ? -22.326 0.785 29.063 1.00 96.50 305 LEU A O 1
ATOM 2497 N N . ASN A 1 306 ? -23.682 2.479 28.410 1.00 94.62 306 ASN A N 1
ATOM 2498 C CA . ASN A 1 306 ? -24.941 1.875 28.852 1.00 94.62 306 ASN A CA 1
ATOM 2499 C C . ASN A 1 306 ? -25.354 0.692 27.972 1.00 94.62 306 ASN A C 1
ATOM 2501 O O . ASN A 1 306 ? -25.738 -0.369 28.483 1.00 94.62 306 ASN A O 1
ATOM 2505 N N . GLN A 1 307 ? -25.235 0.847 26.655 1.00 93.44 307 GLN A N 1
ATOM 2506 C CA . GLN A 1 307 ? -25.706 -0.142 25.695 1.00 93.44 307 GLN A CA 1
ATOM 2507 C C . GLN A 1 307 ? -24.738 -1.322 25.562 1.00 93.44 307 GLN A C 1
ATOM 2509 O O . GLN A 1 307 ? -23.516 -1.175 25.512 1.00 93.44 307 GLN A O 1
ATOM 2514 N N . VAL A 1 308 ? -25.300 -2.533 25.487 1.00 93.50 308 VAL A N 1
ATOM 2515 C CA . VAL A 1 308 ? -24.520 -3.771 25.314 1.00 93.50 308 VAL A CA 1
ATOM 2516 C C . VAL A 1 308 ? -23.747 -3.746 23.994 1.00 93.50 308 VAL A C 1
ATOM 2518 O O . VAL A 1 308 ? -22.576 -4.111 23.986 1.00 93.50 308 VAL A O 1
ATOM 2521 N N . ILE A 1 309 ? -24.381 -3.279 22.915 1.00 91.75 309 ILE A N 1
ATOM 2522 C CA . ILE A 1 309 ? -23.801 -3.244 21.566 1.00 91.75 309 ILE A CA 1
ATOM 2523 C C . ILE A 1 309 ? -2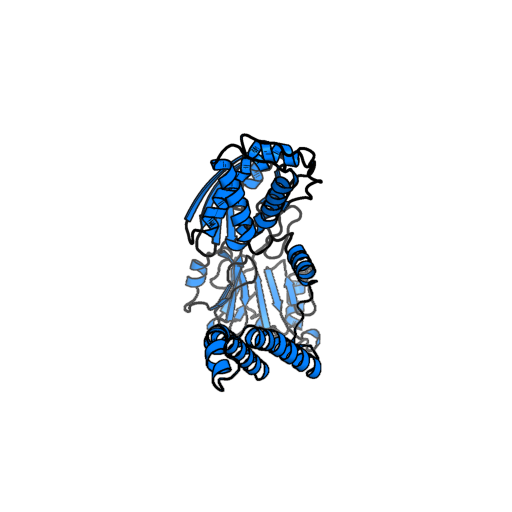2.533 -2.378 21.544 1.00 91.75 309 ILE A C 1
ATOM 2525 O O . ILE A 1 309 ? -21.498 -2.826 21.057 1.00 91.75 309 ILE A O 1
ATOM 2529 N N . ASP A 1 310 ? -22.560 -1.194 22.159 1.00 93.88 310 ASP A N 1
ATOM 2530 C CA . ASP A 1 310 ? -21.381 -0.323 22.230 1.00 93.88 310 ASP A CA 1
ATOM 2531 C C . ASP A 1 310 ? -20.264 -0.913 23.100 1.00 93.88 310 ASP A C 1
ATOM 2533 O O . ASP A 1 310 ? -19.078 -0.781 22.790 1.00 93.88 310 ASP A O 1
ATOM 2537 N N . ARG A 1 311 ? -20.616 -1.640 24.169 1.00 95.31 311 ARG A N 1
ATOM 2538 C CA . ARG A 1 311 ? -19.619 -2.389 24.950 1.00 95.31 311 ARG A CA 1
ATOM 2539 C C . ARG A 1 311 ? -18.955 -3.486 24.119 1.00 95.31 311 ARG A C 1
ATOM 2541 O O . ARG A 1 311 ? -17.749 -3.685 24.270 1.00 95.31 311 ARG A O 1
ATOM 2548 N N . GLU A 1 312 ? -19.695 -4.172 23.246 1.00 96.69 312 GLU A N 1
ATOM 2549 C CA . GLU A 1 312 ? -19.101 -5.129 22.305 1.00 96.69 312 GLU A CA 1
ATOM 2550 C C . GLU A 1 312 ? -18.171 -4.441 21.303 1.00 96.69 312 GLU A C 1
ATOM 2552 O O . GLU A 1 312 ? -17.082 -4.956 21.060 1.00 96.69 312 GLU A O 1
ATOM 2557 N N . LEU A 1 313 ? -18.509 -3.245 20.808 1.00 96.56 313 LEU A N 1
ATOM 2558 C CA . LEU A 1 313 ? -17.611 -2.473 19.938 1.00 96.56 313 LEU A CA 1
ATOM 2559 C C . LEU A 1 313 ? -16.288 -2.120 20.632 1.00 96.56 313 LEU A C 1
ATOM 2561 O O . LEU A 1 313 ? -15.227 -2.252 20.026 1.00 96.56 313 LEU A O 1
ATOM 2565 N N . ILE A 1 314 ? -16.303 -1.761 21.920 1.00 97.81 314 ILE A N 1
ATOM 2566 C CA . ILE A 1 314 ? -15.062 -1.540 22.686 1.00 97.81 314 ILE A CA 1
ATOM 2567 C C . ILE A 1 314 ? -14.266 -2.839 22.875 1.00 97.81 314 ILE A C 1
ATOM 2569 O O . ILE A 1 314 ? -13.029 -2.827 22.840 1.00 97.81 314 ILE A O 1
ATOM 2573 N N . ARG A 1 315 ? -14.936 -3.984 23.066 1.00 98.00 315 ARG A N 1
ATOM 2574 C CA . ARG A 1 315 ? -14.248 -5.286 23.102 1.00 98.00 315 ARG A CA 1
ATOM 2575 C C . ARG A 1 315 ? -13.631 -5.621 21.747 1.00 98.00 315 ARG A C 1
ATOM 2577 O O . ARG A 1 315 ? -12.482 -6.064 21.720 1.00 98.00 315 ARG A O 1
ATOM 2584 N N . LEU A 1 316 ? -14.346 -5.358 20.655 1.00 98.38 316 LEU A N 1
ATOM 2585 C CA . LEU A 1 316 ? -13.866 -5.547 19.291 1.00 98.38 316 LEU A CA 1
ATOM 2586 C C . LEU A 1 316 ? -12.661 -4.649 18.995 1.00 98.38 316 LEU A C 1
ATOM 2588 O O . LEU A 1 316 ? -11.634 -5.149 18.549 1.00 98.38 316 LEU A O 1
ATOM 2592 N N . LEU A 1 317 ? -12.723 -3.364 19.355 1.00 98.50 317 LEU A N 1
ATOM 2593 C CA . LEU A 1 317 ? -11.602 -2.425 19.266 1.00 98.50 317 LEU A CA 1
ATOM 2594 C C . LEU A 1 317 ? -10.344 -2.983 19.947 1.00 98.50 317 LEU A C 1
ATOM 2596 O O . LEU A 1 317 ? -9.274 -3.023 19.344 1.00 98.50 317 LEU A O 1
ATOM 2600 N N . ARG A 1 318 ? -10.470 -3.476 21.187 1.00 98.38 318 ARG A N 1
ATOM 2601 C CA . ARG A 1 318 ? -9.349 -4.087 21.925 1.00 98.38 318 ARG A CA 1
ATOM 2602 C C . ARG A 1 318 ? -8.848 -5.381 21.279 1.00 98.38 318 ARG A C 1
ATOM 2604 O O . ARG A 1 318 ? -7.645 -5.634 21.294 1.00 98.38 318 ARG A O 1
ATOM 2611 N N . LYS A 1 319 ? -9.753 -6.221 20.765 1.00 98.38 319 LYS A N 1
ATOM 2612 C CA . LYS A 1 319 ? -9.420 -7.472 20.063 1.00 98.38 319 LYS A CA 1
ATOM 2613 C C . LYS A 1 319 ? -8.605 -7.168 18.805 1.00 98.38 319 LYS A C 1
ATOM 2615 O O . LYS A 1 319 ? -7.501 -7.693 18.677 1.00 98.38 319 LYS A O 1
ATOM 2620 N N . LEU A 1 320 ? -9.114 -6.296 17.937 1.00 98.38 320 LEU A N 1
ATOM 2621 C CA . LEU A 1 320 ? -8.477 -5.928 16.673 1.00 98.38 320 LEU A CA 1
ATOM 2622 C C . LEU A 1 320 ? -7.139 -5.235 16.908 1.00 98.38 320 LEU A C 1
ATOM 2624 O O . LEU A 1 320 ? -6.140 -5.657 16.336 1.00 98.38 320 LEU A O 1
ATOM 2628 N N . GLU A 1 321 ? -7.079 -4.255 17.817 1.00 97.50 321 GLU A N 1
ATOM 2629 C CA . GLU A 1 321 ? -5.821 -3.592 18.170 1.00 97.50 321 GLU A CA 1
ATOM 2630 C C . GLU A 1 321 ? -4.750 -4.624 18.544 1.00 97.50 321 GLU A C 1
ATOM 2632 O O . GLU A 1 321 ? -3.660 -4.589 17.987 1.00 97.50 321 GLU A O 1
ATOM 2637 N N . ARG A 1 322 ? -5.060 -5.617 19.386 1.00 97.06 322 ARG A N 1
ATOM 2638 C CA . ARG A 1 322 ? -4.099 -6.667 19.772 1.00 97.06 322 ARG A CA 1
ATOM 2639 C C . ARG A 1 322 ? -3.730 -7.633 18.646 1.00 97.06 322 ARG A C 1
ATOM 2641 O O . ARG A 1 322 ? -2.607 -8.130 18.640 1.00 97.06 322 ARG A O 1
ATOM 2648 N N . GLN A 1 323 ? -4.662 -7.950 17.749 1.00 97.38 323 GLN A N 1
ATOM 2649 C CA . GLN A 1 323 ? -4.433 -8.888 16.644 1.00 97.38 323 GLN A CA 1
ATOM 2650 C C . GLN A 1 323 ? -3.556 -8.289 15.542 1.00 97.38 323 GLN A C 1
ATOM 2652 O O . GLN A 1 323 ? -2.790 -9.012 14.905 1.00 97.38 323 GLN A O 1
ATOM 2657 N N . ILE A 1 324 ? -3.639 -6.976 15.330 1.00 97.12 324 ILE A N 1
ATOM 2658 C CA . ILE A 1 324 ? -2.822 -6.271 14.348 1.00 97.12 324 ILE A CA 1
ATOM 2659 C C . ILE A 1 324 ? -1.396 -6.141 14.903 1.00 97.12 324 ILE A C 1
ATOM 2661 O O . ILE A 1 324 ? -1.135 -5.390 15.848 1.00 97.12 324 ILE A O 1
ATOM 2665 N N . SER A 1 325 ? -0.475 -6.924 14.335 1.00 92.00 325 SER A N 1
ATOM 2666 C CA . SER A 1 325 ? 0.864 -7.144 14.896 1.00 92.00 325 SER A CA 1
ATOM 2667 C C . SER A 1 325 ? 1.868 -6.032 14.604 1.00 92.00 325 SER A C 1
ATOM 2669 O O . SER A 1 325 ? 2.809 -5.864 15.374 1.00 92.00 325 SER A O 1
ATOM 2671 N N . HIS A 1 326 ? 1.678 -5.289 13.515 1.00 92.00 326 HIS A N 1
ATOM 2672 C CA . HIS A 1 326 ? 2.601 -4.253 13.059 1.00 92.00 326 HIS A CA 1
ATOM 2673 C C . HIS A 1 326 ? 1.889 -2.921 12.883 1.00 92.00 326 HIS A C 1
ATOM 2675 O O . HIS A 1 326 ? 0.670 -2.858 12.713 1.00 92.00 326 HIS A O 1
ATOM 2681 N N . PHE A 1 327 ? 2.679 -1.856 12.912 1.00 93.50 327 PHE A N 1
ATOM 2682 C CA . PHE A 1 327 ? 2.202 -0.518 12.615 1.00 93.50 327 PHE A CA 1
ATOM 2683 C C . PHE A 1 327 ? 2.295 -0.192 11.116 1.00 93.50 327 PHE A C 1
ATOM 2685 O O . PHE A 1 327 ? 3.152 -0.724 10.406 1.00 93.50 327 PHE A O 1
ATOM 2692 N N . GLY A 1 328 ? 1.441 0.729 10.659 1.00 90.62 328 GLY A N 1
ATOM 2693 C CA . GLY A 1 328 ? 1.475 1.298 9.308 1.00 90.62 328 GLY A CA 1
ATOM 2694 C C . GLY A 1 328 ? 2.789 2.001 8.959 1.00 90.62 328 GLY A C 1
ATOM 2695 O O . GLY A 1 328 ? 3.642 2.241 9.826 1.00 90.62 328 GLY A O 1
ATOM 2696 N N . LYS A 1 329 ? 2.950 2.357 7.677 1.00 87.50 329 LYS A N 1
ATOM 2697 C CA . LYS A 1 329 ? 4.188 2.891 7.070 1.00 87.50 329 LYS A CA 1
ATOM 2698 C C . LYS A 1 329 ? 4.844 3.986 7.913 1.00 87.50 329 LYS A C 1
ATOM 2700 O O . LYS A 1 329 ? 6.044 3.904 8.185 1.00 87.50 329 LYS A O 1
ATOM 2705 N N . PHE A 1 330 ? 4.068 4.958 8.395 1.00 86.94 330 PHE A N 1
ATOM 2706 C CA . PHE A 1 330 ? 4.587 6.103 9.155 1.00 86.94 330 PHE A CA 1
ATOM 2707 C C . PHE A 1 330 ? 5.054 5.769 10.581 1.00 86.94 330 PHE A C 1
ATOM 2709 O O . PHE A 1 330 ? 5.850 6.507 11.161 1.00 86.94 330 PHE A O 1
ATOM 2716 N N . TYR A 1 331 ? 4.638 4.630 11.137 1.00 88.81 331 TYR A N 1
ATOM 2717 C CA . TYR A 1 331 ? 4.849 4.284 12.547 1.00 88.81 331 TYR A CA 1
ATOM 2718 C C . TYR A 1 331 ? 5.724 3.039 12.753 1.00 88.81 331 TYR A C 1
ATOM 2720 O O . TYR A 1 331 ? 6.052 2.702 13.891 1.00 88.81 331 TYR A O 1
ATOM 2728 N N . LYS A 1 332 ? 6.221 2.400 11.683 1.00 80.12 332 LYS A N 1
ATOM 2729 C CA . LYS A 1 332 ? 7.166 1.263 11.768 1.00 80.12 332 LYS A CA 1
ATOM 2730 C C . LYS A 1 332 ? 8.404 1.555 12.635 1.00 80.12 332 LYS A C 1
ATOM 2732 O O . LYS A 1 332 ? 8.935 0.667 13.298 1.00 80.12 332 LYS A O 1
ATOM 2737 N N . LYS A 1 333 ? 8.889 2.806 12.670 1.00 71.38 333 LYS A N 1
ATOM 2738 C CA . LYS A 1 333 ? 10.015 3.200 13.546 1.00 71.38 333 LYS A CA 1
ATOM 2739 C C . LYS A 1 333 ? 9.642 3.175 15.032 1.00 71.38 333 LYS A C 1
ATOM 2741 O O . LYS A 1 333 ? 10.488 2.835 15.855 1.00 71.38 333 LYS A O 1
ATOM 2746 N N . GLN A 1 334 ? 8.396 3.496 15.376 1.00 61.34 334 GLN A N 1
ATOM 2747 C CA . GLN A 1 334 ? 7.916 3.440 16.756 1.00 61.34 334 GLN A CA 1
ATOM 2748 C C . GLN A 1 334 ? 7.799 1.998 17.249 1.00 61.34 334 GLN A C 1
ATOM 2750 O O . GLN A 1 334 ? 8.061 1.748 18.418 1.00 61.34 334 GLN A O 1
ATOM 2755 N N . GLU A 1 335 ? 7.546 1.030 16.363 1.00 59.19 335 GLU A N 1
ATOM 2756 C CA . GLU A 1 335 ? 7.617 -0.396 16.704 1.00 59.19 335 GLU A CA 1
ATOM 2757 C C . GLU A 1 335 ? 8.995 -0.774 17.265 1.00 59.19 335 GLU A C 1
ATOM 2759 O O . GLU A 1 335 ? 9.086 -1.465 18.279 1.00 59.19 335 GLU A O 1
ATOM 2764 N N . LYS A 1 336 ? 10.078 -0.245 16.675 1.00 52.31 336 LYS A N 1
ATOM 2765 C CA . LYS A 1 336 ? 11.450 -0.463 17.165 1.00 52.31 336 LYS A CA 1
ATOM 2766 C C . LYS A 1 336 ? 11.702 0.185 18.529 1.00 52.31 336 LYS A C 1
ATOM 2768 O O . LYS A 1 336 ? 12.455 -0.372 19.322 1.00 52.31 336 LYS A O 1
ATOM 2773 N N . LEU A 1 337 ? 11.078 1.330 18.811 1.00 51.06 337 LEU A N 1
ATOM 2774 C CA . LEU A 1 337 ? 11.191 2.048 20.090 1.00 51.06 337 LEU A CA 1
ATOM 2775 C C . LEU A 1 337 ? 10.360 1.386 21.199 1.00 51.06 337 LEU A C 1
ATOM 2777 O O . LEU A 1 337 ? 10.842 1.223 22.313 1.00 51.06 337 LEU A O 1
ATOM 2781 N N . ILE A 1 338 ? 9.141 0.941 20.888 1.00 51.47 338 ILE A N 1
ATOM 2782 C CA . ILE A 1 338 ? 8.280 0.202 21.819 1.00 51.47 338 ILE A CA 1
ATOM 2783 C C . ILE A 1 338 ? 8.886 -1.170 22.119 1.00 51.47 338 ILE A C 1
ATOM 2785 O O . ILE A 1 338 ? 8.893 -1.589 23.271 1.00 51.47 338 ILE A O 1
ATOM 2789 N N . THR A 1 339 ? 9.442 -1.864 21.120 1.00 44.88 339 THR A N 1
ATOM 2790 C CA . THR A 1 339 ? 10.135 -3.139 21.368 1.00 44.88 339 THR A CA 1
ATOM 2791 C C . THR A 1 339 ? 11.415 -2.954 22.173 1.00 44.88 339 THR A C 1
ATOM 2793 O O . THR A 1 339 ? 11.663 -3.772 23.047 1.00 44.88 339 THR A O 1
ATOM 2796 N N . THR A 1 340 ? 12.183 -1.876 21.981 1.00 39.91 340 THR A N 1
ATOM 2797 C CA . THR A 1 340 ? 13.351 -1.591 22.837 1.00 39.91 340 THR A CA 1
ATOM 2798 C C . THR A 1 340 ? 12.964 -1.160 24.255 1.00 39.91 340 THR A C 1
ATOM 2800 O O . THR A 1 340 ? 13.546 -1.678 25.200 1.00 39.91 340 THR A O 1
ATOM 2803 N N . GLN A 1 341 ? 11.933 -0.327 24.451 1.00 37.19 341 GLN A N 1
ATOM 2804 C CA . GLN A 1 341 ? 11.452 0.032 25.797 1.00 37.19 341 GLN A CA 1
ATOM 2805 C C . GLN A 1 341 ? 10.756 -1.125 26.532 1.00 37.19 341 GLN A C 1
ATOM 2807 O O . GLN A 1 341 ? 10.870 -1.245 27.751 1.00 37.19 341 GLN A O 1
ATOM 2812 N N . ALA A 1 342 ? 10.039 -2.003 25.826 1.00 37.25 342 ALA A N 1
ATOM 2813 C CA . ALA A 1 342 ? 9.463 -3.205 26.428 1.00 37.25 342 ALA A CA 1
ATOM 2814 C C . ALA A 1 342 ? 10.538 -4.254 26.782 1.00 37.25 342 ALA A C 1
ATOM 2816 O O . ALA A 1 342 ? 10.333 -5.048 27.704 1.00 37.25 342 ALA A O 1
ATOM 2817 N N . ASP A 1 343 ? 11.682 -4.239 26.088 1.00 38.25 343 ASP A N 1
ATOM 2818 C CA . ASP A 1 343 ? 12.840 -5.119 26.315 1.00 38.25 343 ASP A CA 1
ATOM 2819 C C . ASP A 1 343 ? 13.901 -4.501 27.258 1.00 38.25 343 ASP A C 1
ATOM 2821 O O . ASP A 1 343 ? 14.856 -5.174 27.647 1.00 38.25 343 ASP A O 1
ATOM 2825 N N . ASP A 1 344 ? 13.694 -3.264 27.736 1.00 34.75 344 ASP A N 1
ATOM 2826 C CA . ASP A 1 344 ? 14.471 -2.669 28.841 1.00 34.75 344 ASP A CA 1
ATOM 2827 C C . ASP A 1 344 ? 14.173 -3.323 30.198 1.00 34.75 344 ASP A C 1
ATOM 2829 O O . ASP A 1 344 ? 14.945 -3.194 31.155 1.00 34.75 344 ASP A O 1
ATOM 2833 N N . ARG A 1 345 ? 13.141 -4.176 30.278 1.00 47.50 345 ARG A N 1
ATOM 2834 C CA . ARG A 1 345 ? 13.253 -5.337 31.163 1.00 47.50 345 ARG A CA 1
ATOM 2835 C C . ARG A 1 345 ? 14.270 -6.262 30.527 1.00 47.50 345 ARG A C 1
ATOM 2837 O O . ARG A 1 345 ? 13.860 -7.210 29.862 1.00 47.50 345 ARG A O 1
ATOM 2844 N N . LYS A 1 346 ? 15.565 -5.991 30.757 1.00 42.53 346 LYS A N 1
ATOM 2845 C CA . LYS A 1 346 ? 16.674 -6.889 30.417 1.00 42.53 346 LYS A CA 1
ATOM 2846 C C . LYS A 1 346 ? 16.187 -8.309 30.654 1.00 42.53 346 LYS A C 1
ATOM 2848 O O . LYS A 1 346 ? 16.116 -8.745 31.806 1.00 42.53 346 LYS A O 1
ATOM 2853 N N . LYS A 1 347 ? 15.825 -9.030 29.587 1.00 45.38 347 LYS A N 1
ATOM 2854 C CA . LYS A 1 347 ? 15.654 -10.471 29.683 1.00 45.38 347 LYS A CA 1
ATOM 2855 C C . LYS A 1 347 ? 16.996 -10.942 30.196 1.00 45.38 347 LYS A C 1
ATOM 2857 O O . LYS A 1 347 ? 18.003 -10.808 29.499 1.00 45.38 347 LYS A O 1
ATOM 2862 N N . VAL A 1 348 ? 17.027 -11.369 31.456 1.00 56.81 348 VAL A N 1
ATOM 2863 C CA . VAL A 1 348 ? 18.225 -11.938 32.052 1.00 56.81 348 VAL A CA 1
ATOM 2864 C C . VAL A 1 348 ? 18.478 -13.193 31.242 1.00 56.81 348 VAL A C 1
ATOM 2866 O O . VAL A 1 348 ? 17.838 -14.224 31.434 1.00 56.81 348 VAL A O 1
ATOM 2869 N N . ASP A 1 349 ? 19.334 -13.071 30.234 1.00 67.38 349 ASP A N 1
ATOM 2870 C CA . ASP A 1 349 ? 19.756 -14.206 29.448 1.00 67.38 349 ASP A CA 1
ATOM 2871 C C . ASP A 1 349 ? 20.686 -15.000 30.351 1.00 67.38 349 ASP A C 1
ATOM 2873 O O . ASP A 1 349 ? 21.884 -14.731 30.434 1.00 67.38 349 ASP A O 1
ATOM 2877 N N . PHE A 1 350 ? 20.110 -15.951 31.087 1.00 62.31 350 PHE A N 1
ATOM 2878 C CA . PHE A 1 350 ? 20.831 -16.793 32.038 1.00 62.31 350 PHE A CA 1
ATOM 2879 C C . PHE A 1 350 ? 22.013 -17.525 31.381 1.00 62.31 350 PHE A C 1
ATOM 2881 O O . PHE A 1 350 ? 22.958 -17.897 32.069 1.00 62.31 350 PHE A O 1
ATOM 2888 N N . ARG A 1 351 ? 22.011 -17.652 30.044 1.00 64.38 351 ARG A N 1
ATOM 2889 C CA . ARG A 1 351 ? 23.117 -18.195 29.242 1.00 64.38 351 ARG A CA 1
ATOM 2890 C C . ARG A 1 351 ? 24.366 -17.315 29.239 1.00 64.38 351 ARG A C 1
ATOM 2892 O O . ARG A 1 351 ? 25.455 -17.828 29.015 1.00 64.38 351 ARG A O 1
ATOM 2899 N N . LYS A 1 352 ? 24.220 -16.010 29.479 1.00 73.81 352 LYS A N 1
ATOM 2900 C CA . LYS A 1 352 ? 25.330 -15.047 29.550 1.00 73.81 352 LYS A CA 1
ATOM 2901 C C . LYS A 1 352 ? 25.928 -14.925 30.952 1.00 73.81 352 LYS A C 1
ATOM 2903 O O . LYS A 1 352 ? 26.927 -14.230 31.116 1.00 73.81 352 LYS A O 1
ATOM 2908 N N . LEU A 1 353 ? 25.342 -15.575 31.962 1.00 79.62 353 LEU A N 1
ATOM 2909 C CA . LEU A 1 353 ? 25.937 -15.620 33.295 1.00 79.62 353 LEU A CA 1
ATOM 2910 C C . LEU A 1 353 ? 27.215 -16.472 33.276 1.00 79.62 353 LEU A C 1
ATOM 2912 O O . LEU A 1 353 ? 27.245 -17.493 32.584 1.00 79.62 353 LEU A O 1
ATOM 2916 N N . PRO A 1 354 ? 28.244 -16.119 34.063 1.00 81.62 354 PRO A N 1
ATOM 2917 C CA . PRO A 1 354 ? 29.383 -17.000 34.297 1.00 81.62 354 PRO A CA 1
ATOM 2918 C C . PRO A 1 354 ? 28.919 -18.379 34.786 1.00 81.62 354 PRO A C 1
ATOM 2920 O O . PRO A 1 354 ? 27.963 -18.464 35.559 1.00 81.62 354 PRO A O 1
ATOM 2923 N N . GLN A 1 355 ? 29.611 -19.453 34.392 1.00 77.12 355 GLN A N 1
ATOM 2924 C CA . GLN A 1 355 ? 29.221 -20.829 34.749 1.00 77.12 355 GLN A CA 1
ATOM 2925 C C . GLN A 1 355 ? 28.993 -21.011 36.259 1.00 77.12 355 GLN A C 1
ATOM 2927 O O . GLN A 1 355 ? 28.010 -21.627 36.661 1.00 77.12 355 GLN A O 1
ATOM 2932 N N . TRP A 1 356 ? 29.835 -20.410 37.105 1.00 87.88 356 TRP A N 1
ATOM 2933 C CA . TRP A 1 356 ? 29.682 -20.470 38.562 1.00 87.88 356 TRP A CA 1
ATOM 2934 C C . TRP A 1 356 ? 28.345 -19.882 39.051 1.00 87.88 356 TRP A C 1
ATOM 2936 O O . TRP A 1 356 ? 27.708 -20.454 39.931 1.00 87.88 356 TRP A O 1
ATOM 2946 N N . ALA A 1 357 ? 27.869 -18.792 38.444 1.00 77.62 357 ALA A N 1
ATOM 2947 C CA . ALA A 1 357 ? 26.602 -18.158 38.800 1.00 77.62 357 ALA A CA 1
ATOM 2948 C C . ALA A 1 357 ? 25.396 -18.986 38.324 1.00 77.62 357 ALA A C 1
ATOM 2950 O O . ALA A 1 357 ? 24.376 -19.044 39.009 1.00 77.62 357 ALA A O 1
ATOM 2951 N N . GLN A 1 358 ? 25.528 -19.683 37.190 1.00 77.69 358 GLN A N 1
ATOM 2952 C CA . GLN A 1 358 ? 24.519 -20.640 36.727 1.00 77.69 358 GLN A CA 1
ATOM 2953 C C . GLN A 1 358 ? 24.386 -21.819 37.705 1.00 77.69 358 GLN A C 1
ATOM 2955 O O . GLN A 1 358 ? 23.269 -22.193 38.061 1.00 77.69 358 GLN A O 1
ATOM 2960 N N . TYR A 1 359 ? 25.506 -22.357 38.205 1.00 80.81 359 TYR A N 1
ATOM 2961 C CA . TYR A 1 359 ? 25.492 -23.430 39.207 1.00 80.81 359 TYR A CA 1
ATOM 2962 C C . TYR A 1 359 ? 24.868 -22.990 40.534 1.00 80.81 359 TYR A C 1
ATOM 2964 O O . TYR A 1 359 ? 24.074 -23.739 41.102 1.00 80.81 359 TYR A O 1
ATOM 2972 N N . ILE A 1 360 ? 25.159 -21.771 41.000 1.00 83.81 360 ILE A N 1
ATOM 2973 C CA . ILE A 1 360 ? 24.529 -21.210 42.205 1.00 83.81 360 ILE A CA 1
ATOM 2974 C C . ILE A 1 360 ? 23.015 -21.086 42.020 1.00 83.81 360 ILE A C 1
ATOM 2976 O O . ILE A 1 360 ? 22.264 -21.467 42.913 1.00 83.81 360 ILE A O 1
ATOM 2980 N N . LEU A 1 361 ? 22.553 -20.602 40.864 1.00 81.12 361 LEU A N 1
ATOM 2981 C CA . LEU A 1 361 ? 21.124 -20.462 40.579 1.00 81.12 361 LEU A CA 1
ATOM 2982 C C . LEU A 1 361 ? 20.410 -21.823 40.564 1.00 81.12 361 LEU A C 1
ATOM 2984 O O . LEU A 1 361 ? 19.342 -21.968 41.155 1.00 81.12 361 LEU A O 1
ATOM 2988 N N . ILE A 1 362 ? 21.017 -22.833 39.934 1.00 81.88 362 ILE A N 1
ATOM 2989 C CA . ILE A 1 362 ? 20.498 -24.208 39.912 1.00 81.88 362 ILE A CA 1
ATOM 2990 C C . ILE A 1 362 ? 20.441 -24.787 41.330 1.00 81.88 362 ILE A C 1
ATOM 2992 O O . ILE A 1 362 ? 19.428 -25.375 41.711 1.00 81.88 362 ILE A O 1
ATOM 2996 N N . ALA A 1 363 ? 21.492 -24.587 42.130 1.00 82.19 363 ALA A N 1
ATOM 2997 C CA . ALA A 1 363 ? 21.527 -25.022 43.522 1.00 82.19 363 ALA A CA 1
ATOM 2998 C C . ALA A 1 363 ? 20.436 -24.333 44.358 1.00 82.19 363 ALA A C 1
ATOM 3000 O O . ALA A 1 363 ? 19.753 -24.997 45.133 1.00 82.19 363 ALA A O 1
ATOM 3001 N N . LEU A 1 364 ? 20.209 -23.032 44.154 1.00 84.62 364 LEU A N 1
ATOM 3002 C CA . LEU A 1 364 ? 19.146 -22.268 44.812 1.00 84.62 364 LEU A CA 1
ATOM 3003 C C . LEU A 1 364 ? 17.754 -22.798 44.465 1.00 84.62 364 LEU A C 1
ATOM 3005 O O . LEU A 1 364 ? 16.933 -22.977 45.361 1.00 84.62 364 LEU A O 1
ATOM 3009 N N . ILE A 1 365 ? 17.497 -23.090 43.188 1.00 80.50 365 ILE A N 1
ATOM 3010 C CA . ILE A 1 365 ? 16.227 -23.677 42.739 1.00 80.50 365 ILE A CA 1
ATOM 3011 C C . ILE A 1 365 ? 16.035 -25.065 43.358 1.00 80.50 365 ILE A C 1
ATOM 3013 O O . ILE A 1 365 ? 14.959 -25.364 43.870 1.00 80.50 365 ILE A O 1
ATOM 3017 N N . LEU A 1 366 ? 17.078 -25.900 43.372 1.00 77.62 366 LEU A N 1
ATOM 3018 C CA . LEU A 1 366 ? 17.033 -27.214 44.013 1.00 77.62 366 LEU A CA 1
ATOM 3019 C C . LEU A 1 366 ? 16.738 -27.099 45.509 1.00 77.62 366 LEU A C 1
ATOM 3021 O O . LEU A 1 366 ? 15.867 -27.802 46.002 1.00 77.62 366 LEU A O 1
ATOM 3025 N N . VAL A 1 367 ? 17.390 -26.184 46.224 1.00 82.44 367 VAL A N 1
ATOM 3026 C CA . VAL A 1 367 ? 17.127 -25.943 47.648 1.00 82.44 367 VAL A CA 1
ATOM 3027 C C . VAL A 1 367 ? 15.690 -25.462 47.860 1.00 82.44 367 VAL A C 1
ATOM 3029 O O . VAL A 1 367 ? 14.978 -26.027 48.686 1.00 82.44 367 VAL A O 1
ATOM 3032 N N . LEU A 1 368 ? 15.222 -24.486 47.080 1.00 80.94 368 LEU A N 1
ATOM 3033 C CA . LEU A 1 368 ? 13.872 -23.922 47.195 1.00 80.94 368 LEU A CA 1
ATOM 3034 C C . LEU A 1 368 ? 12.756 -24.908 46.836 1.00 80.94 368 LEU A C 1
ATOM 3036 O O . LEU A 1 368 ? 11.638 -24.742 47.308 1.00 80.94 368 LEU A O 1
ATOM 3040 N N . VAL A 1 369 ? 13.028 -25.930 46.027 1.00 78.75 369 VAL A N 1
ATOM 3041 C CA . VAL A 1 369 ? 12.035 -26.956 45.675 1.00 78.75 369 VAL A CA 1
ATOM 3042 C C . VAL A 1 369 ? 12.127 -28.160 46.616 1.00 78.75 369 VAL A C 1
ATOM 3044 O O . VAL A 1 369 ? 11.110 -28.654 47.102 1.00 78.75 369 VAL A O 1
ATOM 3047 N N . VAL A 1 370 ? 13.340 -28.630 46.908 1.00 76.62 370 VAL A N 1
ATOM 3048 C CA . VAL A 1 370 ? 13.577 -29.867 47.664 1.00 76.62 370 VAL A CA 1
ATOM 3049 C C . VAL A 1 370 ? 13.424 -29.648 49.168 1.00 76.62 370 VAL A C 1
ATOM 3051 O O . VAL A 1 370 ? 12.846 -30.500 49.841 1.00 76.62 370 VAL A O 1
ATOM 3054 N N . VAL A 1 371 ? 13.884 -28.515 49.713 1.00 77.38 371 VAL A N 1
ATOM 3055 C CA . VAL A 1 371 ? 13.825 -28.262 51.164 1.00 77.38 371 VAL A CA 1
ATOM 3056 C C . VAL A 1 371 ? 12.388 -28.077 51.655 1.00 77.38 371 VAL A C 1
ATOM 3058 O O . VAL A 1 371 ? 12.029 -28.747 52.622 1.00 77.38 371 VAL A O 1
ATOM 3061 N N . PRO A 1 372 ? 11.511 -27.280 51.011 1.00 77.62 372 PRO A N 1
ATOM 3062 C CA . PRO A 1 372 ? 10.111 -27.205 51.424 1.00 77.62 372 PRO A CA 1
ATOM 3063 C C . PRO A 1 372 ? 9.382 -28.538 51.267 1.00 77.62 372 PRO A C 1
ATOM 3065 O O . PRO A 1 372 ? 8.637 -28.922 52.164 1.00 77.62 372 PRO A O 1
ATOM 3068 N N . ALA A 1 373 ? 9.646 -29.289 50.190 1.00 71.19 373 ALA A N 1
ATOM 3069 C CA . ALA A 1 373 ? 9.091 -30.631 50.024 1.00 71.19 373 ALA A CA 1
ATOM 3070 C C . ALA A 1 373 ? 9.515 -31.564 51.174 1.00 71.19 373 ALA A C 1
ATOM 3072 O O . ALA A 1 373 ? 8.685 -32.294 51.713 1.00 71.19 373 ALA A O 1
ATOM 3073 N N . TYR A 1 374 ? 10.780 -31.499 51.601 1.00 73.62 374 TYR A N 1
ATOM 3074 C CA . TYR A 1 374 ? 11.310 -32.265 52.734 1.00 73.62 374 TYR A CA 1
ATOM 3075 C C . TYR A 1 374 ? 10.733 -31.831 54.082 1.00 73.62 374 TYR A C 1
ATOM 3077 O O . TYR A 1 374 ? 10.385 -32.672 54.910 1.00 73.62 374 TYR A O 1
ATOM 3085 N N . LEU A 1 375 ? 10.584 -30.527 54.309 1.00 76.81 375 LEU A N 1
ATOM 3086 C CA . LEU A 1 375 ? 10.033 -29.996 55.555 1.00 76.81 375 LEU A CA 1
ATOM 3087 C C . LEU A 1 375 ? 8.535 -30.286 55.703 1.00 76.81 375 LEU A C 1
ATOM 3089 O O . LEU A 1 375 ? 8.089 -30.578 56.811 1.00 76.81 375 LEU A O 1
ATOM 3093 N N . LEU A 1 376 ? 7.782 -30.251 54.600 1.00 76.81 376 LEU A N 1
ATOM 3094 C CA . LEU A 1 376 ? 6.339 -30.521 54.564 1.00 76.81 376 LEU A CA 1
ATOM 3095 C C . LEU A 1 376 ? 6.001 -32.019 54.532 1.00 76.81 376 LEU A C 1
ATOM 3097 O O . LEU A 1 376 ? 4.837 -32.405 54.659 1.00 76.81 376 LEU A O 1
ATOM 3101 N N . SER A 1 377 ? 7.009 -32.879 54.400 1.00 73.19 377 SER A N 1
ATOM 3102 C CA . SER A 1 377 ? 6.845 -34.319 54.526 1.00 73.19 377 SER A CA 1
ATOM 3103 C C . SER A 1 377 ? 6.476 -34.748 55.940 1.00 73.19 377 SER A C 1
ATOM 3105 O O . SER A 1 377 ? 7.205 -34.482 56.898 1.00 73.19 377 SER A O 1
ATOM 3107 N N . LYS A 1 378 ? 5.401 -35.535 56.048 1.00 72.12 378 LYS A N 1
ATOM 3108 C CA . LYS A 1 378 ? 5.040 -36.248 57.281 1.00 72.12 378 LYS A CA 1
ATOM 3109 C C . LYS A 1 378 ? 5.791 -37.570 57.480 1.00 72.12 378 LYS A C 1
ATOM 3111 O O . LYS A 1 378 ? 5.670 -38.163 58.543 1.00 72.12 378 LYS A O 1
ATOM 3116 N N . ASP A 1 379 ? 6.558 -38.028 56.494 1.00 68.06 379 ASP A N 1
ATOM 3117 C CA . ASP A 1 379 ? 7.091 -39.394 56.439 1.00 68.06 379 ASP A CA 1
ATOM 3118 C C . ASP A 1 379 ? 8.615 -39.369 56.226 1.00 68.06 379 ASP A C 1
ATOM 3120 O O . ASP A 1 379 ? 9.136 -39.690 55.158 1.00 68.06 379 ASP A O 1
ATOM 3124 N N . LYS A 1 380 ? 9.340 -38.872 57.238 1.00 61.81 380 LYS A N 1
ATOM 3125 C CA . LYS A 1 380 ? 10.782 -38.560 57.157 1.00 61.81 380 LYS A CA 1
ATOM 3126 C C . LYS A 1 380 ? 11.705 -39.785 57.227 1.00 61.81 380 LYS A C 1
ATOM 3128 O O . LYS A 1 380 ? 12.880 -39.663 56.906 1.00 61.81 380 LYS A O 1
ATOM 3133 N N . ASN A 1 381 ? 11.181 -40.954 57.601 1.00 66.56 381 ASN A N 1
ATOM 3134 C CA . ASN A 1 381 ? 11.986 -42.154 57.867 1.00 66.56 381 ASN A CA 1
ATOM 3135 C C . ASN A 1 381 ? 11.971 -43.188 56.729 1.00 66.56 381 ASN A C 1
ATOM 3137 O O . ASN A 1 381 ? 12.589 -44.243 56.857 1.00 66.56 381 ASN A O 1
ATOM 3141 N N . SER A 1 382 ? 11.290 -42.915 55.611 1.00 65.69 382 SER A N 1
ATOM 3142 C CA . SER A 1 382 ? 11.294 -43.822 54.460 1.00 65.69 382 SER A CA 1
ATOM 3143 C C . SER A 1 382 ? 12.420 -43.468 53.478 1.00 65.69 382 SER A C 1
ATOM 3145 O O . SER A 1 382 ? 12.426 -42.352 52.950 1.00 65.69 382 SER A O 1
ATOM 3147 N N . PRO A 1 383 ? 13.317 -44.409 53.120 1.00 61.38 383 PRO A N 1
ATOM 3148 C CA . PRO A 1 383 ? 14.325 -44.183 52.079 1.00 61.38 383 PRO A CA 1
ATOM 3149 C C . PRO A 1 383 ? 13.704 -43.943 50.687 1.00 61.38 383 PRO A C 1
ATOM 3151 O O . PRO A 1 383 ? 14.372 -43.446 49.785 1.00 61.38 383 PRO A O 1
ATOM 3154 N N . PHE A 1 384 ? 12.407 -44.230 50.515 1.00 62.34 384 PHE A N 1
ATOM 3155 C CA . PHE A 1 384 ? 11.649 -43.993 49.282 1.00 62.34 384 PHE A CA 1
ATOM 3156 C C . PHE A 1 384 ? 10.783 -42.726 49.321 1.00 62.34 384 PHE A C 1
ATOM 3158 O O . PHE A 1 384 ? 10.073 -42.432 48.353 1.00 62.34 384 PHE A O 1
ATOM 3165 N N . TRP A 1 385 ? 10.834 -41.951 50.409 1.00 67.12 385 TRP A N 1
ATOM 3166 C CA . TRP A 1 385 ? 10.015 -40.751 50.578 1.00 67.12 385 TRP A CA 1
ATOM 3167 C C . TRP A 1 385 ? 10.214 -39.737 49.435 1.00 67.12 385 TRP A C 1
ATOM 3169 O O . TRP A 1 385 ? 9.239 -39.183 48.910 1.00 67.12 385 TRP A O 1
ATOM 3179 N N . MET A 1 386 ? 11.467 -39.556 49.000 1.00 59.00 386 MET A N 1
ATOM 3180 C CA . MET A 1 386 ? 11.833 -38.631 47.925 1.00 59.00 386 MET A CA 1
ATOM 3181 C C . MET A 1 386 ? 11.185 -39.034 46.592 1.00 59.00 386 MET A C 1
ATOM 3183 O O . MET A 1 386 ? 10.576 -38.204 45.925 1.00 59.00 386 MET A O 1
ATOM 3187 N N . LEU A 1 387 ? 11.219 -40.325 46.242 1.00 62.88 387 LEU A N 1
ATOM 3188 C CA . LEU A 1 387 ? 10.613 -40.866 45.018 1.00 62.88 387 LEU A CA 1
ATOM 3189 C C . LEU A 1 387 ? 9.086 -40.740 45.008 1.00 62.88 387 LEU A C 1
ATOM 3191 O O . LEU A 1 387 ? 8.505 -40.518 43.950 1.00 62.88 387 LEU A O 1
ATOM 3195 N N . LYS A 1 388 ? 8.430 -40.859 46.169 1.00 65.38 388 LYS A N 1
ATOM 3196 C CA . LYS A 1 388 ? 6.966 -40.775 46.280 1.00 65.38 388 LYS A CA 1
ATOM 3197 C C . LYS A 1 388 ? 6.449 -39.338 46.144 1.00 65.38 388 LYS A C 1
ATOM 3199 O O . LYS A 1 388 ? 5.412 -39.135 45.521 1.00 65.38 388 LYS A O 1
ATOM 3204 N N . ASN A 1 389 ? 7.180 -38.354 46.671 1.00 63.84 389 ASN A N 1
ATOM 3205 C CA . ASN A 1 389 ? 6.742 -36.952 46.696 1.00 63.84 389 ASN A CA 1
ATOM 3206 C C . ASN A 1 389 ? 7.320 -36.102 45.558 1.00 63.84 389 ASN A C 1
ATOM 3208 O O . ASN A 1 389 ? 6.668 -35.159 45.119 1.00 63.84 389 ASN A O 1
ATOM 3212 N N . LEU A 1 390 ? 8.486 -36.464 45.009 1.00 62.31 390 LEU A N 1
ATOM 3213 C CA . LEU A 1 390 ? 9.006 -35.840 43.790 1.00 62.31 390 LEU A CA 1
ATOM 3214 C C . LEU A 1 390 ? 8.367 -36.406 42.522 1.00 62.31 390 LEU A C 1
ATOM 3216 O O . LEU A 1 390 ? 8.418 -35.733 41.504 1.00 62.31 390 LEU A O 1
ATOM 3220 N N . ARG A 1 391 ? 7.738 -37.592 42.544 1.00 62.97 391 ARG A N 1
ATOM 3221 C CA . ARG A 1 391 ? 7.079 -38.179 41.360 1.00 62.97 391 ARG A CA 1
ATOM 3222 C C . ARG A 1 391 ? 6.144 -37.211 40.623 1.00 62.97 391 ARG A C 1
ATOM 3224 O O . ARG A 1 391 ? 6.324 -37.080 39.416 1.00 62.97 391 ARG A O 1
ATOM 3231 N N . PRO A 1 392 ? 5.196 -36.515 41.287 1.00 63.03 392 PRO A N 1
ATOM 3232 C CA . PRO A 1 392 ? 4.355 -35.534 40.605 1.00 63.03 392 PRO A CA 1
ATOM 3233 C C . PRO A 1 392 ? 5.180 -34.358 40.068 1.00 63.03 392 PRO A C 1
ATOM 3235 O O . PRO A 1 392 ? 5.016 -33.987 38.914 1.00 63.03 392 PRO A O 1
ATOM 3238 N N . ILE A 1 393 ? 6.135 -33.831 40.840 1.00 63.59 393 ILE A N 1
ATOM 3239 C CA . ILE A 1 393 ? 6.993 -32.708 40.422 1.00 63.59 393 ILE A CA 1
ATOM 3240 C C . ILE A 1 393 ? 7.841 -33.078 39.193 1.00 63.59 393 ILE A C 1
ATOM 3242 O O . ILE A 1 393 ? 7.921 -32.309 38.240 1.00 63.59 393 ILE A O 1
ATOM 3246 N N . VAL A 1 394 ? 8.427 -34.276 39.172 1.00 64.88 394 VAL A N 1
ATOM 3247 C CA . VAL A 1 394 ? 9.212 -34.805 38.052 1.00 64.88 394 VAL A CA 1
ATOM 3248 C C . VAL A 1 394 ? 8.327 -35.038 36.833 1.00 64.88 394 VAL A C 1
ATOM 3250 O O . VAL A 1 394 ? 8.760 -34.693 35.741 1.00 64.88 394 VAL A O 1
ATOM 3253 N N . LEU A 1 395 ? 7.095 -35.540 36.995 1.00 67.50 395 LEU A N 1
ATOM 3254 C CA . LEU A 1 395 ? 6.104 -35.680 35.914 1.00 67.50 395 LEU A CA 1
ATOM 3255 C C . LEU A 1 395 ? 5.681 -34.330 35.318 1.00 67.50 395 LEU A C 1
ATOM 3257 O O . LEU A 1 395 ? 5.504 -34.230 34.108 1.00 67.50 395 LEU A O 1
ATOM 3261 N N . TYR A 1 396 ? 5.568 -33.282 36.137 1.00 64.56 396 TYR A N 1
ATOM 3262 C CA . TYR A 1 396 ? 5.257 -31.932 35.657 1.00 64.56 396 TYR A CA 1
ATOM 3263 C C . TYR A 1 396 ? 6.471 -31.217 35.039 1.00 64.56 396 TYR A C 1
ATOM 3265 O O . TYR A 1 396 ? 6.304 -30.411 34.125 1.00 64.56 396 TYR A O 1
ATOM 3273 N N . LEU A 1 397 ? 7.695 -31.524 35.482 1.00 64.75 397 LEU A N 1
ATOM 3274 C CA . LEU A 1 397 ? 8.926 -30.908 34.967 1.00 64.75 397 LEU A CA 1
ATOM 3275 C C . LEU A 1 397 ? 9.548 -31.650 33.775 1.00 64.75 397 LEU A C 1
ATOM 3277 O O . LEU A 1 397 ? 10.298 -31.036 33.017 1.00 64.75 397 LEU A O 1
ATOM 3281 N N . THR A 1 398 ? 9.241 -32.933 33.558 1.00 71.44 398 THR A N 1
ATOM 3282 C CA . THR A 1 398 ? 9.793 -33.713 32.429 1.00 71.44 398 THR A CA 1
ATOM 3283 C C . THR A 1 398 ? 9.467 -33.114 31.060 1.00 71.44 398 THR A C 1
ATOM 3285 O O . THR A 1 398 ? 10.391 -32.999 30.253 1.00 71.44 398 THR A O 1
ATOM 3288 N N . PRO A 1 399 ? 8.228 -32.661 30.774 1.00 68.81 399 PRO A N 1
ATOM 3289 C CA . PRO A 1 399 ? 7.920 -31.980 29.518 1.00 68.81 399 PRO A CA 1
ATOM 3290 C C . PRO A 1 399 ? 8.759 -30.711 29.344 1.00 68.81 399 PRO A C 1
ATOM 3292 O O . PRO A 1 399 ? 9.275 -30.444 28.262 1.00 68.81 399 PRO A O 1
ATOM 3295 N N . PHE A 1 400 ? 8.962 -29.961 30.430 1.00 65.81 400 PHE A N 1
ATOM 3296 C CA . PHE A 1 400 ? 9.723 -28.715 30.419 1.00 65.81 400 PHE A CA 1
ATOM 3297 C C . PHE A 1 400 ? 11.214 -28.956 30.151 1.00 65.81 400 PHE A C 1
ATOM 3299 O O . PHE A 1 400 ? 11.820 -28.247 29.344 1.00 65.81 400 PHE A O 1
ATOM 3306 N N . LEU A 1 401 ? 11.786 -29.996 30.768 1.00 70.44 401 LEU A N 1
ATOM 3307 C CA . LEU A 1 401 ? 13.167 -30.434 30.558 1.00 70.44 401 LEU A CA 1
ATOM 3308 C C . LEU A 1 401 ? 13.388 -30.986 29.145 1.00 70.44 401 LEU A C 1
ATOM 3310 O O . LEU A 1 401 ? 14.387 -30.656 28.516 1.00 70.44 401 LEU A O 1
ATOM 3314 N N . LEU A 1 402 ? 12.445 -31.759 28.599 1.00 74.25 402 LEU A N 1
ATOM 3315 C CA . LEU A 1 402 ? 12.523 -32.257 27.220 1.00 74.25 402 LEU A CA 1
ATOM 3316 C C . LEU A 1 402 ? 12.440 -31.119 26.196 1.00 74.25 402 LEU A C 1
ATOM 3318 O O . LEU A 1 402 ? 13.207 -31.110 25.233 1.00 74.25 402 LEU A O 1
ATOM 3322 N N . ILE A 1 403 ? 11.576 -30.125 26.425 1.00 71.00 403 ILE A N 1
ATOM 3323 C CA . ILE A 1 403 ? 11.486 -28.929 25.577 1.00 71.00 403 ILE A CA 1
ATOM 3324 C C . ILE A 1 403 ? 12.787 -28.124 25.639 1.00 71.00 403 ILE A C 1
ATOM 3326 O O . ILE A 1 403 ? 13.289 -27.713 24.592 1.00 71.00 403 ILE A O 1
ATOM 3330 N N . THR A 1 404 ? 13.370 -27.931 26.828 1.00 68.81 404 THR A N 1
ATOM 3331 C CA . THR A 1 404 ? 14.650 -27.215 26.971 1.00 68.81 404 THR A CA 1
ATOM 3332 C C . THR A 1 404 ? 15.811 -27.980 26.342 1.00 68.81 404 THR A C 1
ATOM 3334 O O . THR A 1 404 ? 16.590 -27.375 25.607 1.00 68.81 404 THR A O 1
ATOM 3337 N N . PHE A 1 405 ? 15.902 -29.301 26.523 1.00 72.19 405 PHE A N 1
ATOM 3338 C CA . PHE A 1 405 ? 16.914 -30.131 25.858 1.00 72.19 405 PHE A CA 1
ATOM 3339 C C . PHE A 1 405 ? 16.766 -30.124 24.332 1.00 72.19 405 PHE A C 1
ATOM 3341 O O . PHE A 1 405 ? 17.762 -29.966 23.626 1.00 72.19 405 PHE A O 1
ATOM 3348 N N . TYR A 1 406 ? 15.540 -30.225 23.811 1.00 76.94 406 TYR A N 1
ATOM 3349 C CA . TYR A 1 406 ? 15.265 -30.130 22.375 1.00 76.94 406 TYR A CA 1
ATOM 3350 C C . TYR A 1 406 ? 15.667 -28.759 21.809 1.00 76.94 406 TYR A C 1
ATOM 3352 O O . TYR A 1 406 ? 16.281 -28.673 20.742 1.00 76.94 406 TYR A O 1
ATOM 3360 N N . TRP A 1 407 ? 15.393 -27.683 22.549 1.00 70.88 407 TRP A N 1
ATOM 3361 C CA . TRP A 1 407 ? 15.816 -26.329 22.191 1.00 70.88 407 TRP A CA 1
ATOM 3362 C C . TRP A 1 407 ? 17.342 -26.177 22.168 1.00 70.88 407 TRP A C 1
ATOM 3364 O O . TRP A 1 407 ? 17.889 -25.648 21.199 1.00 70.88 407 TRP A O 1
ATOM 3374 N N . ILE A 1 408 ? 18.040 -26.681 23.190 1.00 69.12 408 ILE A N 1
ATOM 3375 C CA . ILE A 1 408 ? 19.510 -26.660 23.275 1.00 69.12 408 ILE A CA 1
ATOM 3376 C C . ILE A 1 408 ? 20.132 -27.469 22.127 1.00 69.12 408 ILE A C 1
ATOM 3378 O O . ILE A 1 408 ? 21.056 -26.996 21.463 1.00 69.12 408 ILE A O 1
ATOM 3382 N N . TYR A 1 409 ? 19.592 -28.654 21.835 1.00 77.56 409 TYR A N 1
ATOM 3383 C CA . TYR A 1 409 ? 20.032 -29.494 20.720 1.00 77.56 409 TYR A CA 1
ATOM 3384 C C . TYR A 1 409 ? 19.881 -28.780 19.366 1.00 77.56 409 TYR A C 1
ATOM 3386 O O . TYR A 1 409 ? 20.814 -28.758 18.559 1.00 77.56 409 TYR A O 1
ATOM 3394 N N . ARG A 1 410 ? 18.734 -28.130 19.128 1.00 71.19 410 ARG A N 1
ATOM 3395 C CA . ARG A 1 410 ? 18.461 -27.392 17.884 1.00 71.19 410 ARG A CA 1
ATOM 3396 C C . ARG A 1 410 ? 19.378 -26.177 17.708 1.00 71.19 410 ARG A C 1
ATOM 3398 O O . ARG A 1 410 ? 19.770 -25.877 16.582 1.00 71.19 410 ARG A O 1
ATOM 3405 N N . ILE A 1 411 ? 19.741 -25.504 18.801 1.00 62.38 411 ILE A N 1
ATOM 3406 C CA . ILE A 1 411 ? 20.694 -24.383 18.794 1.00 62.38 411 ILE A CA 1
ATOM 3407 C C . ILE A 1 411 ? 22.104 -24.869 18.445 1.00 62.38 411 ILE A C 1
ATOM 3409 O O . ILE A 1 411 ? 22.730 -24.310 17.548 1.00 62.38 411 ILE A O 1
ATOM 3413 N N . ASN A 1 412 ? 22.583 -25.948 19.069 1.00 61.41 412 ASN A N 1
ATOM 3414 C CA . ASN A 1 412 ? 23.911 -26.494 18.769 1.00 61.41 412 ASN A CA 1
ATOM 3415 C C . ASN A 1 412 ? 24.039 -26.990 17.322 1.00 61.41 412 ASN A C 1
ATOM 3417 O O . ASN A 1 412 ? 25.110 -26.875 16.728 1.00 61.41 412 ASN A O 1
ATOM 3421 N N . LYS A 1 413 ? 22.949 -27.493 16.729 1.00 65.25 413 LYS A N 1
ATOM 3422 C CA . LYS A 1 413 ? 22.920 -27.890 15.316 1.00 65.25 413 LYS A CA 1
ATOM 3423 C C . LYS A 1 413 ? 23.052 -26.699 14.355 1.00 65.25 413 LYS A C 1
ATOM 3425 O O . LYS A 1 413 ? 23.631 -26.875 13.296 1.00 65.25 413 LYS A O 1
ATOM 3430 N N . ARG A 1 414 ? 22.566 -25.507 14.733 1.00 64.50 414 ARG A N 1
ATOM 3431 C CA . ARG A 1 414 ? 22.687 -24.266 13.938 1.00 64.50 414 ARG A CA 1
ATOM 3432 C C . ARG A 1 414 ? 24.026 -23.547 14.082 1.00 64.50 414 ARG A C 1
ATOM 3434 O O . ARG A 1 414 ? 24.348 -22.742 13.231 1.00 64.50 414 ARG A O 1
ATOM 3441 N N . ILE A 1 415 ? 24.773 -23.784 15.159 1.00 65.38 415 ILE A N 1
ATOM 3442 C CA . ILE A 1 415 ? 26.104 -23.178 15.361 1.00 65.38 415 ILE A CA 1
ATOM 3443 C C . ILE A 1 415 ? 27.189 -23.968 14.607 1.00 65.38 415 ILE A C 1
ATOM 3445 O O . ILE A 1 415 ? 28.251 -23.436 14.305 1.00 65.38 415 ILE A O 1
ATOM 3449 N N . LYS A 1 416 ? 26.928 -25.245 14.300 1.00 52.00 416 LYS A N 1
ATOM 3450 C CA . LYS A 1 416 ? 27.833 -26.121 13.537 1.00 52.00 416 LYS A CA 1
ATOM 3451 C C . LYS A 1 416 ? 27.539 -26.170 12.028 1.00 52.00 416 LYS A C 1
ATOM 3453 O O . LYS A 1 416 ? 28.238 -26.892 11.324 1.00 52.00 416 LYS A O 1
ATOM 3458 N N . SER A 1 417 ? 26.518 -25.451 11.558 1.00 50.00 417 SER A N 1
ATOM 3459 C CA . SER A 1 417 ? 26.160 -25.250 10.144 1.00 50.00 417 SER A CA 1
ATOM 3460 C C . SER A 1 417 ? 26.354 -23.791 9.785 1.0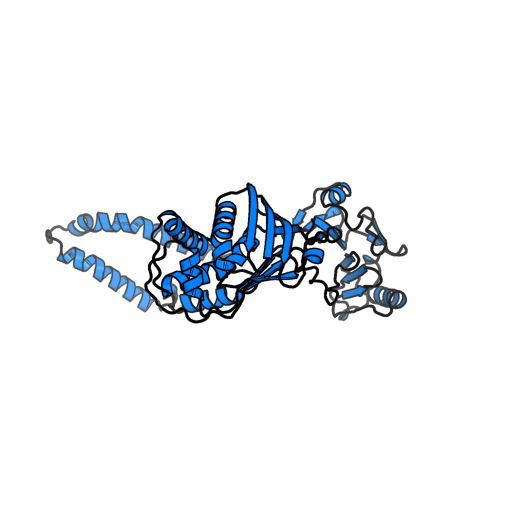0 50.00 417 SER A C 1
ATOM 3462 O O . SER A 1 417 ? 26.893 -23.520 8.697 1.00 50.00 417 SER A O 1
#

Sequence (417 aa):
MQFELRPYKTIGPLVFGDSRADVRECFDNAPEVVAMAEGRLPNEQYKSSGIFVIYDKYDRFAAAEISRPAQPTFEKKNLLSIPWEELITWFRKLDPKLEESEKDFVSFKLGISAFAPNKDKNPKVLPTSITVFRENFFYVKDGIPDPQDVNSFHLHVAHVEPIEQQNLTFDGIEQAFQTAFAKNREFALLLWNGVPIKFTYTVDLPLMLKTVLSMLEALIEKGTGTHTLEFDCPAFTTRWDLKWDEKFIQIESHWDKVDGGYEAALNEEAEEIFKLLLLKKEFVFEWKMLLQQCRQAFELSGASLNQVIDRELIRLLRKLERQISHFGKFYKKQEKLITTQADDRKKVDFRKLPQWAQYILIALILVLVVVPAYLLSKDKNSPFWMLKNLRPIVLYLTPFLLITFYWIYRINKRIKS

Secondary structure (DSSP, 8-state):
-EEEEETTTEETTEETT-BHHHHHHT-SSPPEEEPPSTTPPPEEEETTTTEEEEE-TTSBEEEEEEETT-EEEETTEEGGGS-HHHHHHHHHHH-TT-EE-SSEEEETTTTEEEE-TTTTT-TTPPPSEEEEE-TTSS---TTS--TTTTT-EEEEEPPPPPPPP---EESSHHHHHHHHTTT---EEEEEETTEEEEEETTTHHHHHHHHHHHHHHHHHH-SSEEEEEEEEETTEEEEEEEEE-SSEEEEEEEEEEETTS-HHHHT-TTTTTTEEEEEHHHHHHHTHHHHHHHHHHHHHHT-EESSHHHHHHHHHHHHHHHH--S--GGGHHHHHHHHHHHH-S----GGGS-HHHHHHHHHHHHHHHHHHHHHS-S-TT-TTHHHHHHHHHHHHHHHHHHHHHHHHHHHHHHH--

pLDDT: mean 86.18, std 15.64, range [33.47, 98.62]

Radius of gyration: 30.89 Å; chains: 1; bounding box: 64×65×93 Å

Foldseek 3Di:
DEFEAAFQAGTRLGGFFDAPVSVPVVDPDAWDWADDPFWADTWTHPPVQQKIFGAANVRTTFKIKGFPPYFYDYPNHRQQPAQQLVNVVVVCVVAVPWADDPFKIDDLVRQKMFGFPCCVVPSRGGTGIMMGGHHCSPDDDVVQQRSVLQQDKAKADDDQPDFAADLEEDAAQLVLQLNLRVPGPDWMWIQQSHDTFIDHSNFQCSQCLVQVLVVLCCLVVDQWDWDWGWRDTPQWTKIWIWTDHNFKIKIAMQTPHHNPPCRCVCNDDVSSSRMHITGSLQVLQNCLVVLVVSLVSSVNRSYHHDDPVNVVSSVSSVVSNVVNDHHHPVCNVVVVVVVVVVCVVPPPPLVPDDPVVNVVVVVVVCCVVVVVLQVPDPCNPDPCSCVVSCVVVCVVCVVVVVVVVVVVVVVVVVVVD